Protein AF-A0AAV0ND43-F1 (afdb_monomer_lite)

Sequence (700 aa):
MVKKEAMEADDVEAFLASLDPKCKRCPPQVVAKLLESRAIGCVTALLERKIAHNQLLDLRRHRAKNCLQPLHYAAKFGFHEAIELFIRHGVSPSLSCLSFRPHKLETGAIDYALEASWDEWNKKAEESRSGLLLSDLILWLPEWISDAGNWWHTVKLLGRANDTGLEMKTYEYARNGQAAKLLWLLLAVPDRVLSPTFLHFLTLRSEIGTSLLKYHSLRDFLTAQLAFVVADIWCCSDCNDPQLSKSLEEKRSILTSSLLLLQVFQRAGTQLSNLIPMLLEKEKQHLSNSPIAQQVQTILEGAGIPLSSLNCPIISTQDSKINYPYPSGPLNHSRKPSHGPRGPLAFLIQPAGVNRSEILDSEFSRAIEKLCNYHPCLKELSSQVSSFKLIFIFCLPDLVEKMHCMLQLELGYGKPTKVIHPIYLAKLCFIYITERRIAEFTAALMAVRVLLQFDHPLSPQMSYRIMDMDHKDYTPTFYDFLLHALRRVLDEEISLTGKSKDNATVQILKEKKSILASAFLLTRIFENSSQRIHRYLHSPRYKVIQEHMDLKMIVDDVASLLKDSGFKLTPEDVCVDHLECFSSKAGVSRTGFEEGNLLSFVSHLQTTSCVKEKQATRASMAIMSIKNVESSLLVGSSINKFPSRSYHSFLPRYAGSKVAWLPTQNGAKLITKRVEAAKLSDSMLRKSWKFLTMTKMLRL

Radius of gyration: 35.37 Å; chains: 1; bounding box: 101×91×101 Å

pLDDT: mean 72.47, std 22.99, range [25.97, 96.81]

Structure (mmCIF, N/CA/C/O backbone):
data_AF-A0AAV0ND43-F1
#
_entry.id   AF-A0AAV0ND43-F1
#
loop_
_atom_site.group_PDB
_atom_site.id
_atom_site.type_symbol
_atom_site.label_atom_id
_atom_site.label_alt_id
_atom_site.label_comp_id
_atom_site.label_asym_id
_atom_site.label_entity_id
_atom_site.label_seq_id
_atom_site.pdbx_PDB_ins_code
_atom_site.Cartn_x
_atom_site.Cartn_y
_atom_site.Cartn_z
_atom_site.occupancy
_atom_site.B_iso_or_equiv
_atom_site.auth_seq_id
_atom_site.auth_comp_id
_atom_site.auth_asym_id
_atom_site.auth_atom_id
_atom_site.pdbx_PDB_model_num
ATOM 1 N N . MET A 1 1 ? 35.865 -14.108 -35.650 1.00 63.22 1 MET A N 1
ATOM 2 C CA . MET A 1 1 ? 35.398 -13.275 -34.517 1.00 63.22 1 MET A CA 1
ATOM 3 C C . MET A 1 1 ? 34.676 -12.085 -35.114 1.00 63.22 1 MET A C 1
ATOM 5 O O . MET A 1 1 ? 35.160 -11.588 -36.123 1.00 63.22 1 MET A O 1
ATOM 9 N N . VAL A 1 2 ? 33.555 -11.650 -34.534 1.00 77.50 2 VAL A N 1
ATOM 10 C CA . VAL A 1 2 ? 32.904 -10.390 -34.938 1.00 77.50 2 VAL A CA 1
ATOM 11 C C . VAL A 1 2 ? 33.886 -9.246 -34.683 1.00 77.50 2 VAL A C 1
ATOM 13 O O . VAL A 1 2 ? 34.525 -9.232 -33.626 1.00 77.50 2 VAL A O 1
ATOM 16 N N . LYS A 1 3 ? 34.043 -8.317 -35.632 1.00 88.62 3 LYS A N 1
ATOM 17 C CA . LYS A 1 3 ? 34.934 -7.164 -35.436 1.00 88.62 3 LYS A CA 1
ATOM 18 C C . LYS A 1 3 ? 34.367 -6.268 -34.334 1.00 88.62 3 LYS A C 1
ATOM 20 O O . LYS A 1 3 ? 33.247 -5.781 -34.454 1.00 88.62 3 LYS A O 1
ATOM 25 N N . LYS A 1 4 ? 35.146 -6.047 -33.269 1.00 91.88 4 LYS A N 1
ATOM 26 C CA . LYS A 1 4 ? 34.763 -5.169 -32.149 1.00 91.88 4 LYS A CA 1
ATOM 27 C C . LYS A 1 4 ? 34.474 -3.747 -32.641 1.00 91.88 4 LYS A C 1
ATOM 29 O O . LYS A 1 4 ? 33.438 -3.196 -32.304 1.00 91.88 4 LYS A O 1
ATOM 34 N N . GLU A 1 5 ? 35.344 -3.239 -33.511 1.00 93.69 5 GLU A N 1
ATOM 35 C CA . GLU A 1 5 ? 35.254 -1.925 -34.161 1.00 93.69 5 GLU A CA 1
ATOM 36 C C . GLU A 1 5 ? 33.906 -1.705 -34.862 1.00 93.69 5 GLU A C 1
ATOM 38 O O . GLU A 1 5 ? 33.274 -0.680 -34.651 1.00 93.69 5 GLU A O 1
ATOM 43 N N . ALA A 1 6 ? 33.422 -2.691 -35.629 1.00 93.81 6 ALA A N 1
ATOM 44 C CA . ALA A 1 6 ? 32.145 -2.584 -36.337 1.00 93.81 6 ALA A CA 1
ATOM 45 C C . ALA A 1 6 ? 30.948 -2.489 -35.375 1.00 93.81 6 ALA A C 1
ATOM 47 O O . ALA A 1 6 ? 30.004 -1.754 -35.637 1.00 93.81 6 ALA A O 1
ATOM 48 N N . MET A 1 7 ? 31.006 -3.186 -34.233 1.00 94.06 7 MET A N 1
ATOM 49 C CA . MET A 1 7 ? 29.984 -3.064 -33.188 1.00 94.06 7 MET A CA 1
ATOM 50 C C . MET A 1 7 ? 30.077 -1.723 -32.448 1.00 94.06 7 MET A C 1
ATOM 52 O O . MET A 1 7 ? 29.055 -1.173 -32.071 1.00 94.06 7 MET A O 1
ATOM 56 N N . GLU A 1 8 ? 31.277 -1.190 -32.219 1.00 93.56 8 GLU A N 1
ATOM 57 C CA . GLU A 1 8 ? 31.469 0.097 -31.529 1.00 93.56 8 GLU A CA 1
ATOM 58 C C . GLU A 1 8 ? 31.139 1.311 -32.413 1.00 93.56 8 GLU A C 1
ATOM 60 O O . GLU A 1 8 ? 30.783 2.359 -31.883 1.00 93.56 8 GLU A O 1
ATOM 65 N N . ALA A 1 9 ? 31.202 1.161 -33.739 1.00 95.56 9 ALA A N 1
ATOM 66 C CA . ALA A 1 9 ? 30.795 2.172 -34.717 1.00 95.56 9 ALA A CA 1
ATOM 67 C C . ALA A 1 9 ? 29.318 2.068 -35.161 1.00 95.56 9 ALA A C 1
ATOM 69 O O . ALA A 1 9 ? 28.872 2.899 -35.947 1.00 95.56 9 ALA A O 1
ATOM 70 N N . ASP A 1 10 ? 28.588 1.038 -34.712 1.00 95.69 10 ASP A N 1
ATOM 71 C CA . ASP A 1 10 ? 27.283 0.616 -35.257 1.00 95.69 10 ASP A CA 1
ATOM 72 C C . ASP A 1 10 ? 27.280 0.452 -36.798 1.00 95.69 10 ASP A C 1
ATOM 74 O O . ASP A 1 10 ? 26.277 0.680 -37.475 1.00 95.69 10 ASP A O 1
ATOM 78 N N . ASP A 1 11 ? 28.423 0.047 -37.368 1.00 96.44 11 ASP A N 1
ATOM 79 C CA . ASP A 1 11 ? 28.585 -0.182 -38.806 1.00 96.44 11 ASP A CA 1
ATOM 80 C C . ASP A 1 11 ? 27.897 -1.494 -39.190 1.00 96.44 11 ASP A C 1
ATOM 82 O O . ASP A 1 11 ? 28.468 -2.588 -39.115 1.00 96.44 11 ASP A O 1
ATOM 86 N N . VAL A 1 12 ? 26.639 -1.353 -39.601 1.00 94.50 12 VAL A N 1
ATOM 87 C CA . VAL A 1 12 ? 25.738 -2.442 -39.972 1.00 94.50 12 VAL A CA 1
ATOM 88 C C . VAL A 1 12 ? 26.343 -3.355 -41.039 1.00 94.50 12 VAL A C 1
ATOM 90 O O . VAL A 1 12 ? 26.290 -4.577 -40.890 1.00 94.50 12 VAL A O 1
ATOM 93 N N . GLU A 1 13 ? 26.950 -2.815 -42.097 1.00 93.44 13 GLU A N 1
ATOM 94 C CA . GLU A 1 13 ? 27.472 -3.652 -43.183 1.00 93.44 13 GLU A CA 1
ATOM 95 C C . GLU A 1 13 ? 28.801 -4.317 -42.802 1.00 93.44 13 GLU A C 1
ATOM 97 O O . GLU A 1 13 ? 28.969 -5.511 -43.061 1.00 93.44 13 GLU A O 1
ATOM 102 N N . ALA A 1 14 ? 29.713 -3.631 -42.100 1.00 94.06 14 ALA A N 1
ATOM 103 C CA . ALA A 1 14 ? 30.934 -4.268 -41.596 1.00 94.06 14 ALA A CA 1
ATOM 104 C C . ALA A 1 14 ? 30.641 -5.321 -40.513 1.00 94.06 14 ALA A C 1
ATOM 106 O O . ALA A 1 14 ? 31.300 -6.367 -40.470 1.00 94.06 14 ALA A O 1
ATOM 107 N N . PHE A 1 15 ? 29.638 -5.088 -39.659 1.00 93.31 15 PHE A N 1
ATOM 108 C CA . PHE A 1 15 ? 29.165 -6.061 -38.678 1.00 93.31 15 PHE A CA 1
ATOM 109 C C . PHE A 1 15 ? 28.649 -7.316 -39.385 1.00 93.31 15 PHE A C 1
ATOM 111 O O . PHE A 1 15 ? 29.135 -8.414 -39.101 1.00 93.31 15 PHE A O 1
ATOM 118 N N . LEU A 1 16 ? 27.737 -7.159 -40.350 1.00 89.44 16 LEU A N 1
ATOM 119 C CA . LEU A 1 16 ? 27.116 -8.270 -41.073 1.00 89.44 16 LEU A CA 1
ATOM 120 C C . LEU A 1 16 ? 28.115 -9.018 -41.966 1.00 89.44 16 LEU A C 1
ATOM 122 O O . LEU A 1 16 ? 28.062 -10.244 -42.018 1.00 89.44 16 LEU A O 1
ATOM 126 N N . ALA A 1 17 ? 29.074 -8.323 -42.585 1.00 91.12 17 ALA A N 1
ATOM 127 C CA . ALA A 1 17 ? 30.187 -8.944 -43.306 1.00 91.12 17 ALA A CA 1
ATOM 128 C C . ALA A 1 17 ? 31.142 -9.730 -42.383 1.00 91.12 17 ALA A C 1
ATOM 130 O O . ALA A 1 17 ? 31.836 -10.638 -42.841 1.00 91.12 17 ALA A O 1
ATOM 131 N N . SER A 1 18 ? 31.182 -9.412 -41.081 1.00 91.12 18 SER A N 1
ATOM 132 C CA . SER A 1 18 ? 31.978 -10.142 -40.082 1.00 91.12 18 SER A CA 1
ATOM 133 C C . SER A 1 18 ? 31.256 -11.339 -39.442 1.00 91.12 18 SER A C 1
ATOM 135 O O . SER A 1 18 ? 31.884 -12.111 -38.706 1.00 91.12 18 SER A O 1
ATOM 137 N N . LEU A 1 19 ? 29.956 -11.522 -39.710 1.00 88.31 19 LEU A N 1
ATOM 138 C CA . LEU A 1 19 ? 29.209 -12.706 -39.288 1.00 88.31 19 LEU A CA 1
ATOM 139 C C . LEU A 1 19 ? 29.542 -13.891 -40.203 1.00 88.31 19 LEU A C 1
ATOM 141 O O . LEU A 1 19 ? 29.393 -13.816 -41.419 1.00 88.31 19 LEU A O 1
ATOM 145 N N . ASP A 1 20 ? 29.944 -15.019 -39.614 1.00 84.81 20 ASP A N 1
ATOM 146 C CA . ASP A 1 20 ? 30.121 -16.267 -40.362 1.00 84.81 20 ASP A CA 1
ATOM 147 C C . ASP A 1 20 ? 28.752 -16.749 -40.888 1.00 84.81 20 ASP A C 1
ATOM 149 O O . ASP A 1 20 ? 27.883 -17.082 -40.072 1.00 84.81 20 ASP A O 1
ATOM 153 N N . PRO A 1 21 ? 28.538 -16.848 -42.218 1.00 80.06 21 PRO A N 1
ATOM 154 C CA . PRO A 1 21 ? 27.262 -17.282 -42.788 1.00 80.06 21 PRO A CA 1
ATOM 155 C C . PRO A 1 21 ? 26.893 -18.729 -42.418 1.00 80.06 21 PRO A C 1
ATOM 157 O O . PRO A 1 21 ? 25.735 -19.121 -42.545 1.00 80.06 21 PRO A O 1
ATOM 160 N N . LYS A 1 22 ? 27.844 -19.538 -41.925 1.00 80.94 22 LYS A N 1
ATOM 161 C CA . LYS A 1 22 ? 27.590 -20.897 -41.419 1.00 80.94 22 LYS A CA 1
ATOM 162 C C . LYS A 1 22 ? 27.083 -20.911 -39.970 1.00 80.94 22 LYS A C 1
ATOM 164 O O . LYS A 1 22 ? 26.688 -21.970 -39.469 1.00 80.94 22 LYS A O 1
ATOM 169 N N . CYS A 1 23 ? 27.074 -19.770 -39.276 1.00 73.50 23 CYS A N 1
ATOM 170 C CA . CYS A 1 23 ? 26.694 -19.675 -37.871 1.00 73.50 23 CYS A CA 1
ATOM 171 C C . CYS A 1 23 ? 25.168 -19.773 -37.680 1.00 73.50 23 CYS A C 1
ATOM 173 O O . CYS A 1 23 ? 24.447 -18.780 -37.669 1.00 73.50 23 CYS A O 1
ATOM 175 N N . LYS A 1 24 ? 24.659 -20.996 -37.474 1.00 68.81 24 LYS A N 1
ATOM 176 C CA . LYS A 1 24 ? 23.214 -21.291 -37.325 1.00 68.81 24 LYS A CA 1
ATOM 177 C C . LYS A 1 24 ? 22.524 -20.656 -36.103 1.00 68.81 24 LYS A C 1
ATOM 179 O O . LYS A 1 24 ? 21.317 -20.816 -35.943 1.00 68.81 24 LYS A O 1
ATOM 184 N N . ARG A 1 25 ? 23.263 -20.025 -35.184 1.00 68.94 25 ARG A N 1
ATOM 185 C CA . ARG A 1 25 ? 22.727 -19.351 -33.987 1.00 68.94 25 ARG A CA 1
ATOM 186 C C . ARG A 1 25 ? 23.632 -18.187 -33.617 1.00 68.94 25 ARG A C 1
ATOM 188 O O . ARG A 1 25 ? 24.801 -18.419 -33.323 1.00 68.94 25 ARG A O 1
ATOM 195 N N . CYS A 1 26 ? 23.090 -16.973 -33.554 1.00 73.38 26 CYS A N 1
ATOM 196 C CA . CYS A 1 26 ? 23.820 -15.848 -32.982 1.00 73.38 26 CYS A CA 1
ATOM 197 C C . CYS A 1 26 ? 24.000 -16.088 -31.467 1.00 73.38 26 CYS A C 1
ATOM 199 O O . CYS A 1 26 ? 22.997 -16.240 -30.764 1.00 73.38 26 CYS A O 1
ATOM 201 N N . PRO A 1 27 ? 25.233 -16.166 -30.930 1.00 78.44 27 PRO A N 1
ATOM 202 C CA . PRO A 1 27 ? 25.430 -16.380 -29.500 1.00 78.44 27 PRO A CA 1
ATOM 203 C C . PRO A 1 27 ? 24.793 -15.239 -28.687 1.00 78.44 27 PRO A C 1
ATOM 205 O O . PRO A 1 27 ? 24.979 -14.079 -29.057 1.00 78.44 27 PRO A O 1
ATOM 208 N N . PRO A 1 28 ? 24.114 -15.506 -27.550 1.00 80.19 28 PRO A N 1
ATOM 209 C CA . PRO A 1 28 ? 23.535 -14.454 -26.701 1.00 80.19 28 PRO A CA 1
ATOM 210 C C . PRO A 1 28 ? 24.539 -13.360 -26.300 1.00 80.19 28 PRO A C 1
ATOM 212 O O . PRO A 1 28 ? 24.163 -12.212 -26.091 1.00 80.19 28 PRO A O 1
ATOM 215 N N . GLN A 1 29 ? 25.824 -13.719 -26.230 1.00 84.50 29 GLN A N 1
ATOM 216 C CA . GLN A 1 29 ? 26.944 -12.823 -25.957 1.00 84.50 29 GLN A CA 1
ATOM 217 C C . GLN A 1 29 ? 27.143 -11.755 -27.041 1.00 84.50 29 GLN A C 1
ATOM 219 O O . GLN A 1 29 ? 27.570 -10.658 -26.711 1.00 84.50 29 GLN A O 1
ATOM 224 N N . VAL A 1 30 ? 26.833 -12.045 -28.311 1.00 89.12 30 VAL A N 1
ATOM 225 C CA . VAL A 1 30 ? 26.927 -11.056 -29.398 1.00 89.12 30 VAL A CA 1
ATOM 226 C C . VAL A 1 30 ? 25.832 -10.010 -29.230 1.00 89.12 30 VAL A C 1
ATOM 228 O O . VAL A 1 30 ? 26.141 -8.827 -29.202 1.00 89.12 30 VAL A O 1
ATOM 231 N N . VAL A 1 31 ? 24.580 -10.425 -29.005 1.00 90.00 31 VAL A N 1
ATOM 232 C CA . VAL A 1 31 ? 23.474 -9.481 -28.757 1.00 90.00 31 VAL A CA 1
ATOM 233 C C . VAL A 1 31 ? 23.732 -8.649 -27.498 1.00 90.00 31 VAL A C 1
ATOM 235 O O . VAL A 1 31 ? 23.560 -7.437 -27.523 1.00 90.00 31 VAL A O 1
ATOM 238 N N . ALA A 1 32 ? 24.219 -9.269 -26.418 1.00 90.25 32 ALA A N 1
ATOM 239 C CA . ALA A 1 32 ? 24.636 -8.540 -25.221 1.00 90.25 32 ALA A CA 1
ATOM 240 C C . ALA A 1 32 ? 25.766 -7.534 -25.511 1.00 90.25 32 ALA A C 1
ATOM 242 O O . ALA A 1 32 ? 25.718 -6.425 -24.996 1.00 90.25 32 ALA A O 1
ATOM 243 N N . LYS A 1 33 ? 26.743 -7.875 -26.367 1.00 92.31 33 LYS A N 1
ATOM 244 C CA . LYS A 1 33 ? 27.841 -6.970 -26.735 1.00 92.31 33 LYS A CA 1
ATOM 245 C C . LYS A 1 33 ? 27.378 -5.801 -27.607 1.00 92.31 33 LYS A C 1
ATOM 247 O O . LYS A 1 33 ? 27.805 -4.682 -27.358 1.00 92.31 33 LYS A O 1
ATOM 252 N N . LEU A 1 34 ? 26.465 -6.029 -28.552 1.00 94.25 34 LEU A N 1
ATOM 253 C CA . LEU A 1 34 ? 25.821 -4.956 -29.320 1.00 94.25 34 LEU A CA 1
ATOM 254 C C . LEU A 1 34 ? 25.063 -3.986 -28.394 1.00 94.25 34 LEU A C 1
ATOM 256 O O . LEU A 1 34 ? 25.185 -2.771 -28.530 1.00 94.25 34 LEU A O 1
ATOM 260 N N . LEU A 1 35 ? 24.355 -4.525 -27.394 1.00 94.38 35 LEU A N 1
ATOM 261 C CA . LEU A 1 35 ? 23.671 -3.751 -26.350 1.00 94.38 35 LEU A CA 1
ATOM 262 C C . LEU A 1 35 ? 24.619 -3.125 -25.307 1.00 94.38 35 LEU A C 1
ATOM 264 O O . LEU A 1 35 ? 24.207 -2.238 -24.576 1.00 94.38 35 LEU A O 1
ATOM 268 N N . GLU A 1 36 ? 25.883 -3.536 -25.219 1.00 92.62 36 GLU A N 1
ATOM 269 C CA . GLU A 1 36 ? 26.904 -2.794 -24.464 1.00 92.62 36 GLU A CA 1
ATOM 270 C C . GLU A 1 36 ? 27.476 -1.639 -25.301 1.00 92.62 36 GLU A C 1
ATOM 272 O O . GLU A 1 36 ? 27.767 -0.574 -24.765 1.00 92.62 36 GLU A O 1
ATOM 277 N N . SER A 1 37 ? 27.612 -1.840 -26.615 1.00 94.31 37 SER A N 1
ATOM 278 C CA . SER A 1 37 ? 28.213 -0.894 -27.564 1.00 94.31 37 SER A CA 1
ATOM 279 C C . SER A 1 37 ? 27.233 0.125 -28.171 1.00 94.31 37 SER A C 1
ATOM 281 O O . SER A 1 37 ? 27.641 0.873 -29.049 1.00 94.31 37 SER A O 1
ATOM 283 N N . ARG A 1 38 ? 25.964 0.184 -27.725 1.00 94.50 38 ARG A N 1
ATOM 284 C CA . ARG A 1 38 ? 24.902 1.054 -28.302 1.00 94.50 38 ARG A CA 1
ATOM 285 C C . ARG A 1 38 ? 24.626 0.809 -29.798 1.00 94.50 38 ARG A C 1
ATOM 287 O O . ARG A 1 38 ? 24.094 1.678 -30.477 1.00 94.50 38 ARG A O 1
ATOM 294 N N . ALA A 1 39 ? 24.918 -0.395 -30.286 1.00 95.62 39 ALA A N 1
ATOM 295 C CA . ALA A 1 39 ? 24.852 -0.760 -31.700 1.00 95.62 39 ALA A CA 1
ATOM 296 C C . ALA A 1 39 ? 23.421 -1.120 -32.155 1.00 95.62 39 ALA A C 1
ATOM 298 O O . ALA A 1 39 ? 23.122 -2.277 -32.474 1.00 95.62 39 ALA A O 1
ATOM 299 N N . ILE A 1 40 ? 22.494 -0.161 -32.075 1.00 94.94 40 ILE A N 1
ATOM 300 C CA . ILE A 1 40 ? 21.060 -0.390 -32.308 1.00 94.94 40 ILE A CA 1
ATOM 301 C C . ILE A 1 40 ? 20.782 -0.749 -33.772 1.00 94.94 40 ILE A C 1
ATOM 303 O O . ILE A 1 40 ? 19.966 -1.638 -34.025 1.00 94.94 40 ILE A O 1
ATOM 307 N N . GLY A 1 41 ? 21.480 -0.142 -34.733 1.00 95.31 41 GLY A N 1
ATOM 308 C CA . GLY A 1 41 ? 21.403 -0.499 -36.149 1.00 95.31 41 GLY A CA 1
ATOM 309 C C . GLY A 1 41 ? 21.816 -1.952 -36.388 1.00 95.31 41 GLY A C 1
ATOM 310 O O . GLY A 1 41 ? 21.100 -2.702 -37.052 1.00 95.31 41 GLY A O 1
ATOM 311 N N . CYS A 1 42 ? 22.905 -2.399 -35.764 1.00 94.31 42 CYS A N 1
ATOM 312 C CA . CYS A 1 42 ? 23.376 -3.781 -35.831 1.00 94.31 42 CYS A CA 1
ATOM 313 C C . CYS A 1 42 ? 22.417 -4.772 -35.148 1.00 94.31 42 CYS A C 1
ATOM 315 O O . CYS A 1 42 ? 22.194 -5.860 -35.681 1.00 94.31 42 CYS A O 1
ATOM 317 N N . VAL A 1 43 ? 21.811 -4.418 -34.003 1.00 93.50 43 VAL A N 1
ATOM 318 C CA . VAL A 1 43 ? 20.746 -5.232 -33.370 1.00 93.50 43 VAL A CA 1
ATOM 319 C C . VAL A 1 43 ? 19.527 -5.330 -34.288 1.00 93.50 43 VAL A C 1
ATOM 321 O O . VAL A 1 43 ? 18.974 -6.418 -34.454 1.00 93.50 43 VAL A O 1
ATOM 324 N N . THR A 1 44 ? 19.138 -4.218 -34.912 1.00 93.19 44 THR A N 1
ATOM 325 C CA . THR A 1 44 ? 17.998 -4.143 -35.833 1.00 93.19 44 THR A CA 1
ATOM 326 C C . THR A 1 44 ? 18.237 -5.018 -37.052 1.00 93.19 44 THR A C 1
ATOM 328 O O . THR A 1 44 ? 17.469 -5.942 -37.306 1.00 93.19 44 THR A O 1
ATOM 331 N N . ALA A 1 45 ? 19.371 -4.852 -37.731 1.00 91.12 45 ALA A N 1
ATOM 332 C CA . ALA A 1 45 ? 19.724 -5.672 -38.879 1.00 91.12 45 ALA A CA 1
ATOM 333 C C . ALA A 1 45 ? 19.880 -7.165 -38.535 1.00 91.12 45 ALA A C 1
ATOM 335 O O . ALA A 1 45 ? 19.555 -8.010 -39.366 1.00 91.12 45 ALA A O 1
ATOM 336 N N . LEU A 1 46 ? 20.323 -7.513 -37.320 1.00 89.31 46 LEU A N 1
ATOM 337 C CA . LEU A 1 46 ? 20.408 -8.902 -36.851 1.00 89.31 46 LEU A CA 1
ATOM 338 C C . LEU A 1 46 ? 19.030 -9.566 -36.656 1.00 89.31 46 LEU A C 1
ATOM 340 O O . LEU A 1 46 ? 18.930 -10.788 -36.786 1.00 89.31 46 LEU A O 1
ATOM 344 N N . LEU A 1 47 ? 17.987 -8.795 -36.331 1.00 86.81 47 LEU A N 1
ATOM 345 C CA . LEU A 1 47 ? 16.621 -9.299 -36.139 1.00 86.81 47 LEU A CA 1
ATOM 346 C C . LEU A 1 47 ? 15.746 -9.199 -37.390 1.00 86.81 47 LEU A C 1
ATOM 348 O O . LEU A 1 47 ? 14.951 -10.102 -37.655 1.00 86.81 47 LEU A O 1
ATOM 352 N N . GLU A 1 48 ? 15.892 -8.116 -38.150 1.00 85.88 48 GLU A N 1
ATOM 353 C CA . GLU A 1 48 ? 15.072 -7.817 -39.322 1.00 85.88 48 GLU A CA 1
ATOM 354 C C . GLU A 1 48 ? 15.613 -8.449 -40.607 1.00 85.88 48 GLU A C 1
ATOM 356 O O . GLU A 1 48 ? 14.815 -8.821 -41.477 1.00 85.88 48 GLU A O 1
ATOM 361 N N . ARG A 1 49 ? 16.937 -8.672 -40.746 1.00 76.94 49 ARG A N 1
ATOM 362 C CA . ARG A 1 49 ? 17.413 -9.520 -41.848 1.00 76.94 49 ARG A CA 1
ATOM 363 C C . ARG A 1 49 ? 16.850 -10.921 -41.636 1.00 76.94 49 ARG A C 1
ATOM 365 O O . ARG A 1 49 ? 17.277 -11.672 -40.759 1.00 76.94 49 ARG A O 1
ATOM 372 N N . LYS A 1 50 ? 16.002 -11.338 -42.579 1.00 56.28 50 LYS A N 1
ATOM 373 C CA . LYS A 1 50 ? 15.920 -12.740 -42.993 1.00 56.28 50 LYS A CA 1
ATOM 374 C C . LYS A 1 50 ? 17.304 -13.166 -43.489 1.00 56.28 50 LYS A C 1
ATOM 376 O O . LYS A 1 50 ? 17.561 -13.184 -44.690 1.00 56.28 50 LYS A O 1
ATOM 381 N N . ILE A 1 51 ? 18.189 -13.542 -42.561 1.00 56.50 51 ILE A N 1
ATOM 382 C CA . ILE A 1 51 ? 19.322 -14.423 -42.856 1.00 56.50 51 ILE A CA 1
ATOM 383 C C . ILE A 1 51 ? 18.723 -15.564 -43.684 1.00 56.50 51 ILE A C 1
ATOM 385 O O . ILE A 1 51 ? 17.705 -16.128 -43.272 1.00 56.50 51 ILE A O 1
ATOM 389 N N . ALA A 1 52 ? 19.290 -15.840 -44.865 1.00 50.50 52 ALA A N 1
ATOM 390 C CA . ALA A 1 52 ? 18.614 -16.447 -46.028 1.00 50.50 52 ALA A CA 1
ATOM 391 C C . ALA A 1 52 ? 18.054 -17.884 -45.850 1.00 50.50 52 ALA A C 1
ATOM 393 O O . ALA A 1 52 ? 17.671 -18.549 -46.810 1.00 50.50 52 ALA A O 1
ATOM 394 N N . HIS A 1 53 ? 17.992 -18.374 -44.616 1.00 52.53 53 HIS A N 1
ATOM 395 C CA . HIS A 1 53 ? 17.523 -19.686 -44.196 1.00 52.53 53 HIS A CA 1
ATOM 396 C C . HIS A 1 53 ? 16.256 -19.640 -43.316 1.00 52.53 53 HIS A C 1
ATOM 398 O O . HIS A 1 53 ? 15.927 -20.647 -42.693 1.00 52.53 53 HIS A O 1
ATOM 404 N N . ASN A 1 54 ? 15.543 -18.503 -43.241 1.00 53.44 54 ASN A N 1
ATOM 405 C CA . ASN A 1 54 ? 14.290 -18.317 -42.473 1.00 53.44 54 ASN A CA 1
ATOM 406 C C . ASN A 1 54 ? 14.377 -18.651 -40.964 1.00 53.44 54 ASN A C 1
ATOM 408 O O . ASN A 1 54 ? 13.356 -18.718 -40.278 1.00 53.44 54 ASN A O 1
ATOM 412 N N . GLN A 1 55 ? 15.581 -18.827 -40.414 1.00 58.22 55 GLN A N 1
ATOM 413 C CA . GLN A 1 55 ? 15.792 -19.048 -38.986 1.00 58.22 55 GLN A CA 1
ATOM 414 C C . GLN A 1 55 ? 15.797 -17.702 -38.261 1.00 58.22 55 GLN A C 1
ATOM 416 O O . GLN A 1 55 ? 16.853 -17.138 -37.987 1.00 58.22 55 GLN A O 1
ATOM 421 N N . LEU A 1 56 ? 14.593 -17.204 -37.959 1.00 58.75 56 LEU A N 1
ATOM 422 C CA . LEU A 1 56 ? 14.384 -16.146 -36.968 1.00 58.75 56 LEU A CA 1
ATOM 423 C C . LEU A 1 56 ? 15.193 -16.469 -35.707 1.00 58.75 56 LEU A C 1
ATOM 425 O O . LEU A 1 56 ? 15.137 -17.594 -35.198 1.00 58.75 56 LEU A O 1
ATOM 429 N N . LEU A 1 57 ? 15.935 -15.481 -35.200 1.00 70.62 57 LEU A N 1
ATOM 430 C CA . LEU A 1 57 ? 16.665 -15.620 -33.948 1.00 70.62 57 LEU A CA 1
ATOM 431 C C . LEU A 1 57 ? 15.654 -15.904 -32.830 1.00 70.62 57 LEU A C 1
ATOM 433 O O . LEU A 1 57 ? 14.883 -15.029 -32.446 1.00 70.62 57 LEU A O 1
ATOM 437 N N . ASP A 1 58 ? 15.633 -17.137 -32.317 1.00 74.06 58 ASP A N 1
ATOM 438 C CA . ASP A 1 58 ? 14.699 -17.541 -31.261 1.00 74.06 58 ASP A CA 1
ATOM 439 C C . ASP A 1 58 ? 15.128 -16.940 -29.913 1.00 74.06 58 ASP A C 1
ATOM 441 O O . ASP A 1 58 ? 15.724 -17.600 -29.054 1.00 74.06 58 ASP A O 1
ATOM 445 N N . LEU A 1 59 ? 14.808 -15.657 -29.739 1.00 75.00 59 LEU A N 1
ATOM 446 C CA . LEU A 1 59 ? 15.049 -14.860 -28.539 1.00 75.00 59 LEU A CA 1
ATOM 447 C C . LEU A 1 59 ? 14.433 -15.492 -27.275 1.00 75.00 59 LEU A C 1
ATOM 449 O O . LEU A 1 59 ? 14.898 -15.220 -26.168 1.00 75.00 59 LEU A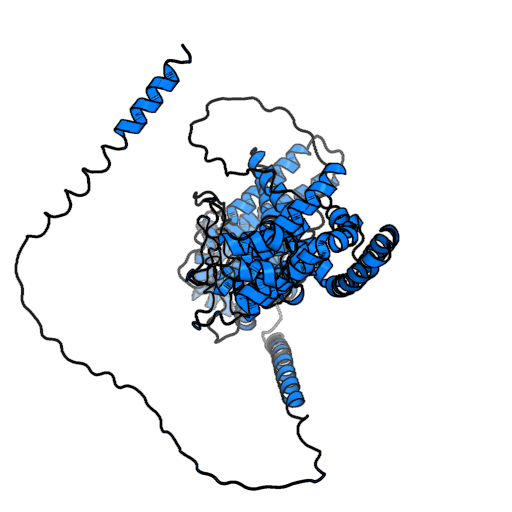 O 1
ATOM 453 N N . ARG A 1 60 ? 13.435 -16.380 -27.414 1.00 71.62 60 ARG A N 1
ATOM 454 C CA . ARG A 1 60 ? 12.805 -17.090 -26.288 1.00 71.62 60 ARG A CA 1
ATOM 455 C C . ARG A 1 60 ? 13.692 -18.230 -25.776 1.00 71.62 60 ARG A C 1
ATOM 457 O O . ARG A 1 60 ? 13.794 -18.418 -24.564 1.00 71.62 60 ARG A O 1
ATOM 464 N N . ARG A 1 61 ? 14.378 -18.958 -26.668 1.00 69.00 61 ARG A N 1
ATOM 465 C CA . ARG A 1 61 ? 15.308 -20.055 -26.309 1.00 69.00 61 ARG A CA 1
ATOM 466 C C . ARG A 1 61 ? 16.726 -19.599 -25.942 1.00 69.00 61 ARG A C 1
ATOM 468 O O . ARG A 1 61 ? 17.491 -20.393 -25.394 1.00 69.00 61 ARG A O 1
ATOM 475 N N . HIS A 1 62 ? 17.094 -18.348 -26.211 1.00 63.53 62 HIS A N 1
ATOM 476 C CA . HIS A 1 62 ? 18.445 -17.826 -25.973 1.00 63.53 62 HIS A CA 1
ATOM 477 C C . HIS A 1 62 ? 18.652 -17.367 -24.518 1.00 63.53 62 HIS A C 1
ATOM 479 O O . HIS A 1 62 ? 18.661 -16.176 -24.214 1.00 63.53 62 HIS A O 1
ATOM 485 N N . ARG A 1 63 ? 18.865 -18.329 -23.609 1.00 63.66 63 ARG A N 1
ATOM 486 C CA . ARG A 1 63 ? 19.396 -18.068 -22.258 1.00 63.66 63 ARG A CA 1
ATOM 487 C C . ARG A 1 63 ? 20.927 -18.057 -22.291 1.00 63.66 63 ARG A C 1
ATOM 489 O O . ARG A 1 63 ? 21.546 -19.040 -22.699 1.00 63.66 63 ARG A O 1
ATOM 496 N N . ALA A 1 64 ? 21.548 -16.966 -21.842 1.00 64.25 64 ALA A N 1
ATOM 497 C CA . ALA A 1 64 ? 22.985 -16.947 -21.559 1.00 64.25 64 ALA A CA 1
ATOM 498 C C . ALA A 1 64 ? 23.332 -17.888 -20.381 1.00 64.25 64 ALA A C 1
ATOM 500 O O . ALA A 1 64 ? 22.442 -18.349 -19.666 1.00 64.25 64 ALA A O 1
ATOM 501 N N . LYS A 1 65 ? 24.630 -18.110 -20.099 1.00 66.50 65 LYS A N 1
ATOM 502 C CA . LYS A 1 65 ? 25.080 -18.861 -18.899 1.00 66.50 65 LYS A CA 1
ATOM 503 C C . LYS A 1 65 ? 24.514 -18.303 -17.579 1.00 66.50 65 LYS A C 1
ATOM 505 O O . LYS A 1 65 ? 24.411 -19.040 -16.607 1.00 66.50 65 LYS A O 1
ATOM 510 N N . ASN A 1 66 ? 24.111 -17.032 -17.576 1.00 69.81 66 ASN A N 1
ATOM 511 C CA . ASN A 1 66 ? 23.552 -16.315 -16.429 1.00 69.81 66 ASN A CA 1
ATOM 512 C C . ASN A 1 66 ? 22.012 -16.204 -16.496 1.00 69.81 66 ASN A C 1
ATOM 514 O O . ASN A 1 66 ? 21.447 -15.323 -15.860 1.00 69.81 66 ASN A O 1
ATOM 518 N N . CYS A 1 67 ? 21.346 -17.009 -17.335 1.00 79.19 67 CYS A N 1
ATOM 519 C CA . CYS A 1 67 ? 19.912 -16.969 -17.672 1.00 79.19 67 CYS A CA 1
ATOM 520 C C . CYS A 1 67 ? 19.363 -15.663 -18.286 1.00 79.19 67 CYS A C 1
ATOM 522 O O . CYS A 1 67 ? 18.260 -15.687 -18.831 1.00 79.19 67 CYS A O 1
ATOM 524 N N . LEU A 1 68 ? 20.135 -14.572 -18.294 1.00 84.75 68 LEU A N 1
ATOM 525 C CA . LEU A 1 68 ? 19.774 -13.307 -18.935 1.00 84.75 68 LEU A CA 1
ATOM 526 C C . LEU A 1 68 ? 19.457 -13.493 -20.426 1.00 84.75 68 LEU A C 1
ATOM 528 O O . LEU A 1 68 ? 20.218 -14.119 -21.171 1.00 84.75 68 LEU A O 1
ATOM 532 N N . GLN A 1 69 ? 18.338 -12.903 -20.840 1.00 88.62 69 GLN A N 1
ATOM 533 C CA . GLN A 1 69 ? 17.914 -12.762 -22.235 1.00 88.62 69 GLN A CA 1
ATOM 534 C C . GLN A 1 69 ? 18.229 -11.343 -22.739 1.00 88.62 69 GLN A C 1
ATOM 536 O O . GLN A 1 69 ? 18.333 -10.434 -21.912 1.00 88.62 69 GLN A O 1
ATOM 541 N N . PRO A 1 70 ? 18.304 -11.104 -24.064 1.00 91.50 70 PRO A N 1
ATOM 542 C CA . PRO A 1 70 ? 18.584 -9.782 -24.639 1.00 91.50 70 PRO A CA 1
ATOM 543 C C . PRO A 1 70 ? 17.748 -8.627 -24.071 1.00 91.50 70 PRO A C 1
ATOM 545 O O . PRO A 1 70 ? 18.289 -7.559 -23.801 1.00 91.50 70 PRO A O 1
ATOM 548 N N . LEU A 1 71 ? 16.466 -8.866 -23.774 1.00 93.50 71 LEU A N 1
ATOM 549 C CA . LEU A 1 71 ? 15.583 -7.865 -23.169 1.00 93.50 71 LEU A CA 1
ATOM 550 C C . LEU A 1 71 ? 16.070 -7.362 -21.797 1.00 93.50 71 LEU A C 1
ATOM 552 O O . LEU A 1 71 ? 15.930 -6.183 -21.498 1.00 93.50 71 LEU A O 1
ATOM 556 N N . HIS A 1 72 ? 16.691 -8.224 -20.984 1.00 93.19 72 HIS A N 1
ATOM 557 C CA . HIS A 1 72 ? 17.247 -7.835 -19.683 1.00 93.19 72 HIS A CA 1
ATOM 558 C C . HIS A 1 72 ? 18.482 -6.936 -19.843 1.00 93.19 72 HIS A C 1
ATOM 560 O O . HIS A 1 72 ? 18.687 -6.026 -19.045 1.00 93.19 72 HIS A O 1
ATOM 566 N N . TYR A 1 73 ? 19.295 -7.176 -20.879 1.00 92.88 73 TYR A N 1
ATOM 567 C CA . TYR A 1 73 ? 20.441 -6.324 -21.202 1.00 92.88 73 TYR A CA 1
ATOM 568 C C . TYR A 1 73 ? 19.980 -4.954 -21.704 1.00 92.88 73 TYR A C 1
ATOM 570 O O . TYR A 1 73 ? 20.423 -3.944 -21.167 1.00 92.88 73 TYR A O 1
ATOM 578 N N . ALA A 1 74 ? 19.043 -4.905 -22.656 1.00 95.38 74 ALA A N 1
ATOM 579 C CA . ALA A 1 74 ? 18.514 -3.635 -23.156 1.00 95.38 74 ALA A CA 1
ATOM 580 C C . ALA A 1 74 ? 17.822 -2.828 -22.044 1.00 95.38 74 ALA A C 1
ATOM 582 O O . ALA A 1 74 ? 18.053 -1.628 -21.935 1.00 95.38 74 ALA A O 1
ATOM 583 N N . ALA A 1 75 ? 17.073 -3.493 -21.156 1.00 95.56 75 ALA A N 1
ATOM 584 C CA . ALA A 1 75 ? 16.484 -2.867 -19.975 1.00 95.56 75 ALA A CA 1
ATOM 585 C C . ALA A 1 75 ? 17.535 -2.289 -19.017 1.00 95.56 75 ALA A C 1
ATOM 587 O O . ALA A 1 75 ? 17.413 -1.140 -18.603 1.00 95.56 75 ALA A O 1
ATOM 588 N N . LYS A 1 76 ? 18.598 -3.047 -18.711 1.00 94.00 76 LYS A N 1
ATOM 589 C CA . LYS A 1 76 ? 19.709 -2.575 -17.870 1.00 94.00 76 LYS A CA 1
ATOM 590 C C . LYS A 1 76 ? 20.379 -1.323 -18.453 1.00 94.00 76 LYS A C 1
ATOM 592 O O . LYS A 1 76 ? 20.701 -0.407 -17.704 1.00 94.00 76 LYS A O 1
ATOM 597 N N . PHE A 1 77 ? 20.596 -1.278 -19.766 1.00 93.50 77 PHE A N 1
ATOM 598 C CA . PHE A 1 77 ? 21.264 -0.151 -20.427 1.00 93.50 77 PHE A CA 1
ATOM 599 C C . PHE A 1 77 ? 20.318 0.994 -20.841 1.00 93.50 77 PHE A C 1
ATOM 601 O O . PHE A 1 77 ? 20.790 2.008 -21.347 1.00 93.50 77 PHE A O 1
ATOM 608 N N . GLY A 1 78 ? 19.005 0.861 -20.611 1.00 94.50 78 GLY A N 1
ATOM 609 C CA . GLY A 1 78 ? 18.003 1.884 -20.936 1.00 94.50 78 GLY A CA 1
ATOM 610 C C . GLY A 1 78 ? 17.650 1.995 -22.427 1.00 94.50 78 GLY A C 1
ATOM 611 O O . GLY A 1 78 ? 17.114 3.015 -22.848 1.00 94.50 78 GLY A O 1
ATOM 612 N N . PHE A 1 79 ? 17.953 0.987 -23.252 1.00 95.44 79 PHE A N 1
ATOM 613 C CA . PHE A 1 79 ? 17.791 1.067 -24.714 1.00 95.44 79 PHE A CA 1
ATOM 614 C C . PHE A 1 79 ? 16.353 0.749 -25.126 1.00 95.44 79 PHE A C 1
ATOM 616 O O . PHE A 1 79 ? 16.036 -0.362 -25.566 1.00 95.44 79 PHE A O 1
ATOM 623 N N . HIS A 1 80 ? 15.474 1.728 -24.940 1.00 95.31 80 HIS A N 1
ATOM 624 C CA . HIS A 1 80 ? 14.044 1.606 -25.188 1.00 95.31 80 HIS A CA 1
ATOM 625 C C . HIS A 1 80 ? 13.704 1.200 -26.635 1.00 95.31 80 HIS A C 1
ATOM 627 O O . HIS A 1 80 ? 12.766 0.435 -26.836 1.00 95.31 80 HIS A O 1
ATOM 633 N N . GLU A 1 81 ? 14.507 1.598 -27.621 1.00 95.44 81 GLU A N 1
ATOM 634 C CA . GLU A 1 81 ? 14.371 1.230 -29.034 1.00 95.44 81 GLU A CA 1
ATOM 635 C C . GLU A 1 81 ? 14.598 -0.276 -29.248 1.00 95.44 81 GLU A C 1
ATOM 637 O O . GLU A 1 81 ? 13.798 -0.957 -29.893 1.00 95.44 81 GLU A O 1
ATOM 642 N N . ALA A 1 82 ? 15.652 -0.833 -28.640 1.00 95.38 82 ALA A N 1
ATOM 643 C CA . ALA A 1 82 ? 15.925 -2.270 -28.686 1.00 95.38 82 ALA A CA 1
ATOM 644 C C . ALA A 1 82 ? 14.868 -3.079 -27.917 1.00 95.38 82 ALA A C 1
ATOM 646 O O . ALA A 1 82 ? 14.507 -4.181 -28.329 1.00 95.38 82 ALA A O 1
ATOM 647 N N . ILE A 1 83 ? 14.342 -2.536 -26.815 1.00 95.88 83 ILE A N 1
ATOM 648 C CA . ILE A 1 83 ? 13.230 -3.136 -26.063 1.00 95.88 83 ILE A CA 1
ATOM 649 C C . ILE A 1 83 ? 11.966 -3.173 -26.918 1.00 95.88 83 ILE A C 1
ATOM 651 O O . ILE A 1 83 ? 11.306 -4.210 -26.971 1.00 95.88 83 ILE A O 1
ATOM 655 N N . GLU A 1 84 ? 11.645 -2.082 -27.615 1.00 95.81 84 GLU A N 1
ATOM 656 C CA . GLU A 1 84 ? 10.484 -2.020 -28.500 1.00 95.81 84 GLU A CA 1
ATOM 657 C C . GLU A 1 84 ? 10.615 -3.032 -29.636 1.00 95.81 84 GLU A C 1
ATOM 659 O O . GLU A 1 84 ? 9.696 -3.816 -29.875 1.00 95.81 84 GLU A O 1
ATOM 664 N N . LEU A 1 85 ? 11.787 -3.093 -30.267 1.00 94.56 85 LEU A N 1
ATOM 665 C CA . LEU A 1 85 ? 12.108 -4.082 -31.286 1.00 94.56 85 LEU A CA 1
ATOM 666 C C . LEU A 1 85 ? 11.949 -5.521 -30.756 1.00 94.56 85 LEU A C 1
ATOM 668 O O . LEU A 1 85 ? 11.254 -6.332 -31.369 1.00 94.56 85 LEU A O 1
ATOM 672 N N . PHE A 1 86 ? 12.507 -5.851 -29.586 1.00 94.19 86 PHE A N 1
ATOM 673 C CA . PHE A 1 86 ? 12.347 -7.181 -28.982 1.00 94.19 86 PHE A CA 1
ATOM 674 C C . PHE A 1 86 ? 10.877 -7.524 -28.677 1.00 94.19 86 PHE A C 1
ATOM 676 O O . PHE A 1 86 ? 10.460 -8.662 -28.909 1.00 94.19 86 PHE A O 1
ATOM 683 N N . ILE A 1 87 ? 10.078 -6.564 -28.199 1.00 94.31 87 ILE A N 1
ATOM 684 C CA . ILE A 1 87 ? 8.641 -6.754 -27.943 1.00 94.31 87 ILE A CA 1
ATOM 685 C C . ILE A 1 87 ? 7.878 -6.966 -29.261 1.00 94.31 87 ILE A C 1
ATOM 687 O O . ILE A 1 87 ? 7.090 -7.908 -29.353 1.00 94.31 87 ILE A O 1
ATOM 691 N N . ARG A 1 88 ? 8.164 -6.180 -30.313 1.00 93.00 88 ARG A N 1
ATOM 692 C CA . ARG A 1 88 ? 7.603 -6.363 -31.670 1.00 93.00 88 ARG A CA 1
ATOM 693 C C . ARG A 1 88 ? 7.935 -7.750 -32.245 1.00 93.00 88 ARG A C 1
ATOM 695 O O . ARG A 1 88 ? 7.079 -8.376 -32.861 1.00 93.00 88 ARG A O 1
ATOM 702 N N . HIS A 1 89 ? 9.132 -8.278 -31.972 1.00 90.25 89 HIS A N 1
ATOM 703 C CA . HIS A 1 89 ? 9.532 -9.654 -32.308 1.00 90.25 89 HIS A CA 1
ATOM 704 C C . HIS A 1 89 ? 9.007 -10.731 -31.328 1.00 90.25 89 HIS A C 1
ATOM 706 O O . HIS A 1 89 ? 9.415 -11.894 -31.389 1.00 90.25 89 HIS A O 1
ATOM 712 N N . GLY A 1 90 ? 8.072 -10.389 -30.437 1.00 90.69 90 GLY A N 1
ATOM 713 C CA . GLY A 1 90 ? 7.354 -11.345 -29.595 1.00 90.69 90 GLY A CA 1
ATOM 714 C C . GLY A 1 90 ? 8.151 -11.881 -28.402 1.00 90.69 90 GLY A C 1
ATOM 715 O O . GLY A 1 90 ? 7.856 -12.985 -27.921 1.00 90.69 90 GLY A O 1
ATOM 716 N N . VAL A 1 91 ? 9.154 -11.148 -27.912 1.00 91.19 91 VAL A N 1
ATOM 717 C CA . VAL A 1 91 ? 9.757 -11.407 -26.596 1.00 91.19 91 VAL A CA 1
ATOM 718 C C . VAL A 1 91 ? 8.817 -10.881 -25.517 1.00 91.19 91 VAL A C 1
ATOM 720 O O . VAL A 1 91 ? 8.485 -9.700 -25.508 1.00 91.19 91 VAL A O 1
ATOM 723 N N . SER A 1 92 ? 8.394 -11.747 -24.592 1.00 91.19 92 SER A N 1
ATOM 724 C CA . SER A 1 92 ? 7.554 -11.302 -23.476 1.00 91.19 92 SER A CA 1
ATOM 725 C C . SER A 1 92 ? 8.378 -10.489 -22.461 1.00 91.19 92 SER A C 1
ATOM 727 O O . SER A 1 92 ? 9.410 -10.979 -21.993 1.00 91.19 92 SER A O 1
ATOM 729 N N . PRO A 1 93 ? 7.923 -9.292 -22.054 1.00 91.69 93 PRO A N 1
ATOM 730 C CA . PRO A 1 93 ? 8.575 -8.488 -21.021 1.00 91.69 93 PRO A CA 1
ATOM 731 C C . PRO A 1 93 ? 8.345 -8.992 -19.594 1.00 91.69 93 PRO A C 1
ATOM 733 O O . PRO A 1 93 ? 9.028 -8.533 -18.679 1.00 91.69 93 PRO A O 1
ATOM 736 N N . SER A 1 94 ? 7.440 -9.956 -19.399 1.00 88.31 94 SER A N 1
ATOM 737 C CA . SER A 1 94 ? 7.275 -10.656 -18.123 1.00 88.31 94 SER A CA 1
ATOM 738 C C . SER A 1 94 ? 8.209 -11.854 -17.946 1.00 88.31 94 SER A C 1
ATOM 740 O O . SER A 1 94 ? 8.184 -12.490 -16.894 1.00 88.31 94 SER A O 1
ATOM 742 N N . LEU A 1 95 ? 9.043 -12.176 -18.945 1.00 86.94 95 LEU A N 1
ATOM 743 C CA . LEU A 1 95 ? 10.033 -13.242 -18.820 1.00 86.94 95 LEU A CA 1
ATOM 744 C C . LEU A 1 95 ? 11.018 -12.922 -17.696 1.00 86.94 95 LEU A C 1
ATOM 746 O O . LEU A 1 95 ? 11.793 -11.968 -17.770 1.00 86.94 95 LEU A O 1
ATOM 750 N N . SER A 1 96 ? 10.986 -13.760 -16.670 1.00 85.06 96 SER A N 1
ATOM 751 C CA . SER A 1 96 ? 11.866 -13.691 -15.521 1.00 85.06 96 SER A CA 1
ATOM 752 C C . SER A 1 96 ? 13.184 -14.419 -15.762 1.00 85.06 96 SER A C 1
ATOM 754 O O . SER A 1 96 ? 13.260 -15.498 -16.361 1.00 85.06 96 SER A O 1
ATOM 756 N N . CYS A 1 97 ? 14.250 -13.839 -15.224 1.00 82.75 97 CYS A N 1
ATOM 757 C CA . CYS A 1 97 ? 15.521 -14.506 -15.041 1.00 82.75 97 CYS A CA 1
ATOM 758 C C . CYS A 1 97 ? 15.618 -15.039 -13.604 1.00 82.75 97 CYS A C 1
ATOM 760 O O . CYS A 1 97 ? 15.447 -14.292 -12.635 1.00 82.75 97 CYS A O 1
ATOM 762 N N . LEU A 1 98 ? 15.970 -16.322 -13.465 1.00 72.38 98 LEU A N 1
ATOM 763 C CA . LEU A 1 98 ? 16.504 -16.871 -12.217 1.00 72.38 98 LEU A CA 1
ATOM 764 C C . LEU A 1 98 ? 17.907 -16.285 -12.011 1.00 72.38 98 LEU A C 1
ATOM 766 O O . LEU A 1 98 ? 18.910 -16.865 -12.433 1.00 72.38 98 LEU A O 1
ATOM 770 N N . SER A 1 99 ? 17.969 -15.081 -11.437 1.00 64.62 99 SER A N 1
ATOM 771 C CA . SER A 1 99 ? 19.240 -14.430 -11.130 1.00 64.62 99 SER A CA 1
ATOM 772 C C . SER A 1 99 ? 19.999 -15.228 -10.062 1.00 64.62 99 SER A C 1
ATOM 774 O O . SER A 1 99 ? 19.409 -15.879 -9.204 1.00 64.62 99 SER A O 1
ATOM 776 N N . PHE A 1 100 ? 21.333 -15.185 -10.096 1.00 51.94 100 PHE A N 1
ATOM 777 C CA . PHE A 1 100 ? 22.205 -16.026 -9.258 1.00 51.94 100 PHE A CA 1
ATOM 778 C C . PHE A 1 100 ? 22.173 -15.681 -7.747 1.00 51.94 100 PHE A C 1
ATOM 780 O O . PHE A 1 100 ? 23.018 -16.144 -6.985 1.00 51.94 100 PHE A O 1
ATOM 787 N N . ARG A 1 101 ? 21.235 -14.841 -7.285 1.00 61.22 101 ARG A N 1
ATOM 788 C CA . ARG A 1 101 ? 21.037 -14.536 -5.861 1.00 61.22 101 ARG A CA 1
ATOM 789 C C . ARG A 1 101 ? 19.942 -15.464 -5.310 1.00 61.22 101 ARG A C 1
ATOM 791 O O . ARG A 1 101 ? 18.775 -15.185 -5.568 1.00 61.22 101 ARG A O 1
ATOM 798 N N . PRO A 1 102 ? 20.268 -16.503 -4.512 1.00 50.19 102 PRO A N 1
ATOM 799 C CA . PRO A 1 102 ? 19.343 -17.590 -4.137 1.00 50.19 102 PRO A CA 1
ATOM 800 C C . PRO A 1 102 ? 18.150 -17.187 -3.245 1.00 50.19 102 PRO A C 1
ATOM 802 O O . PRO A 1 102 ? 17.393 -18.049 -2.809 1.00 50.19 102 PRO A O 1
ATOM 805 N N . HIS A 1 103 ? 17.981 -15.892 -2.966 1.00 55.19 103 HIS A N 1
ATOM 806 C CA . HIS A 1 103 ? 16.907 -15.329 -2.143 1.00 55.19 103 HIS A CA 1
ATOM 807 C C . HIS A 1 103 ? 16.173 -14.155 -2.813 1.00 55.19 103 HIS A C 1
ATOM 809 O O . HIS A 1 103 ? 15.258 -13.601 -2.211 1.00 55.19 103 HIS A O 1
ATOM 815 N N . LYS A 1 104 ? 16.554 -13.739 -4.035 1.00 59.03 104 LYS A N 1
ATOM 816 C CA . LYS A 1 104 ? 15.756 -12.764 -4.792 1.00 59.03 104 LYS A CA 1
ATOM 817 C C . LYS A 1 104 ? 14.710 -13.509 -5.618 1.00 59.03 104 LYS A C 1
ATOM 819 O O . LYS A 1 104 ? 15.033 -14.464 -6.321 1.00 59.03 104 LYS A O 1
ATOM 824 N N . LEU A 1 105 ? 13.476 -13.019 -5.539 1.00 62.16 105 LEU A N 1
ATOM 825 C CA . LEU A 1 105 ? 12.377 -13.393 -6.423 1.00 62.16 105 LEU A CA 1
ATOM 826 C C . LEU A 1 105 ? 12.777 -13.240 -7.896 1.00 62.16 105 LEU A C 1
ATOM 828 O O . LEU A 1 105 ? 13.683 -12.472 -8.246 1.00 62.16 105 LEU A O 1
ATOM 832 N N . GLU A 1 106 ? 12.048 -13.956 -8.747 1.00 77.56 106 GLU A N 1
ATOM 833 C CA . GLU A 1 106 ? 12.116 -13.859 -10.202 1.00 77.56 106 GLU A CA 1
ATOM 834 C C . GLU A 1 106 ? 12.312 -12.406 -10.663 1.00 77.56 106 GLU A C 1
ATOM 836 O O . GLU A 1 106 ? 11.518 -11.510 -10.364 1.00 77.56 106 GLU A O 1
ATOM 841 N N . THR A 1 107 ? 13.447 -12.157 -11.321 1.00 85.50 107 THR A N 1
ATOM 842 C CA . THR A 1 107 ? 13.903 -10.809 -11.676 1.00 85.50 107 THR A CA 1
ATOM 843 C C . THR A 1 107 ? 13.618 -10.596 -13.158 1.00 85.50 107 THR A C 1
ATOM 845 O O . THR A 1 107 ? 14.271 -11.214 -13.998 1.00 85.50 107 THR A O 1
ATOM 848 N N . GLY A 1 108 ? 12.607 -9.790 -13.479 1.00 91.31 108 GLY A N 1
ATOM 849 C CA . GLY A 1 108 ? 12.204 -9.500 -14.856 1.00 91.31 108 GLY A CA 1
ATOM 850 C C . GLY A 1 108 ? 12.986 -8.332 -15.451 1.00 91.31 108 GLY A C 1
ATOM 851 O O . GLY A 1 108 ? 13.720 -7.633 -14.753 1.00 91.31 108 GLY A O 1
ATOM 852 N N . ALA A 1 109 ? 12.798 -8.068 -16.746 1.00 93.88 109 ALA A N 1
ATOM 853 C CA . ALA A 1 109 ? 13.466 -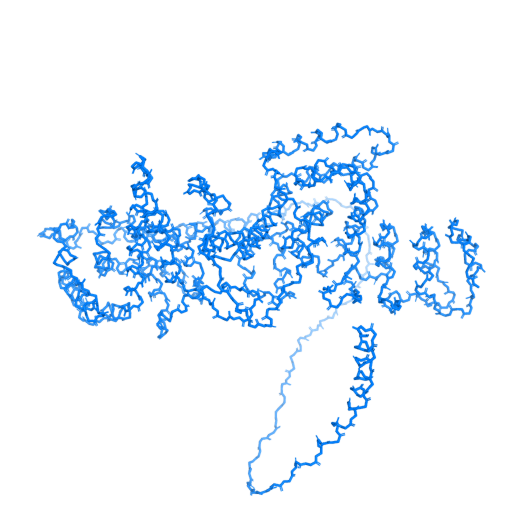6.954 -17.427 1.00 93.88 109 ALA A CA 1
ATOM 854 C C . ALA A 1 109 ? 13.222 -5.595 -16.733 1.00 93.88 109 ALA A C 1
ATOM 856 O O . ALA A 1 109 ? 14.146 -4.795 -16.610 1.00 93.88 109 ALA A O 1
ATOM 857 N N . ILE A 1 110 ? 12.014 -5.356 -16.206 1.00 95.00 110 ILE A N 1
ATOM 858 C CA . ILE A 1 110 ? 11.686 -4.101 -15.511 1.00 95.00 110 ILE A CA 1
ATOM 859 C C . ILE A 1 110 ? 12.478 -3.911 -14.206 1.00 95.00 110 ILE A C 1
ATOM 861 O O . ILE A 1 110 ? 12.886 -2.790 -13.920 1.00 95.00 110 ILE A O 1
ATOM 865 N N . ASP A 1 111 ? 12.787 -4.985 -13.464 1.00 92.88 111 ASP A N 1
ATOM 866 C CA . ASP A 1 111 ? 13.660 -4.897 -12.286 1.00 92.88 111 ASP A CA 1
ATOM 867 C C . ASP A 1 111 ? 15.067 -4.415 -12.686 1.00 92.88 111 ASP A C 1
ATOM 869 O O . ASP A 1 111 ? 15.658 -3.605 -11.979 1.00 92.88 111 ASP A O 1
ATOM 873 N N . TYR A 1 112 ? 15.600 -4.875 -13.828 1.00 92.88 112 TYR A N 1
ATOM 874 C CA . TYR A 1 112 ? 16.920 -4.455 -14.323 1.00 92.88 112 TYR A CA 1
ATOM 875 C C . TYR A 1 112 ? 16.951 -2.993 -14.766 1.00 92.88 112 TYR A C 1
ATOM 877 O O . TYR A 1 112 ? 17.946 -2.320 -14.510 1.00 92.88 112 TYR A O 1
ATOM 885 N N . ALA A 1 113 ? 15.882 -2.501 -15.395 1.00 95.06 113 ALA A N 1
ATOM 886 C CA . ALA A 1 113 ? 15.754 -1.084 -15.721 1.00 95.06 113 ALA A CA 1
ATOM 887 C C . ALA A 1 113 ? 15.713 -0.217 -14.458 1.00 95.06 113 ALA A C 1
ATOM 889 O O . ALA A 1 113 ? 16.438 0.769 -14.365 1.00 95.06 113 ALA A O 1
ATOM 890 N N . LEU A 1 114 ? 14.910 -0.620 -13.469 1.00 93.56 114 LEU A N 1
ATOM 891 C CA . LEU A 1 114 ? 14.748 0.108 -12.215 1.00 93.56 114 LEU A CA 1
ATOM 892 C C . LEU A 1 114 ? 16.031 0.111 -11.375 1.00 93.56 114 LEU A C 1
ATOM 894 O O . LEU A 1 114 ? 16.454 1.179 -10.947 1.00 93.56 114 LEU A O 1
ATOM 898 N N . GLU A 1 115 ? 16.680 -1.043 -11.174 1.00 92.06 115 GLU A N 1
ATOM 899 C CA . GLU A 1 115 ? 17.963 -1.113 -10.452 1.00 92.06 115 GLU A CA 1
ATOM 900 C C . GLU A 1 115 ? 19.045 -0.299 -11.187 1.00 92.06 115 GLU A C 1
ATOM 902 O O . GLU A 1 115 ? 19.743 0.467 -10.542 1.00 92.06 115 GLU A O 1
ATOM 907 N N . ALA A 1 116 ? 19.147 -0.360 -12.524 1.00 91.56 116 ALA A N 1
ATOM 908 C CA . ALA A 1 116 ? 20.149 0.422 -13.259 1.00 91.56 116 ALA A CA 1
ATOM 909 C C . ALA A 1 116 ? 19.892 1.941 -13.221 1.00 91.56 116 ALA A C 1
ATOM 911 O O . ALA A 1 116 ? 20.828 2.710 -13.021 1.00 91.56 116 ALA A O 1
ATOM 912 N N . SER A 1 117 ? 18.632 2.373 -13.361 1.00 90.94 117 SER A N 1
ATOM 913 C CA . SER A 1 117 ? 18.244 3.790 -13.245 1.00 90.94 117 SER A CA 1
ATOM 914 C C . SER A 1 117 ? 18.472 4.367 -11.842 1.00 90.94 117 SER A C 1
ATOM 916 O O . SER A 1 117 ? 18.639 5.576 -11.682 1.00 90.94 117 SER A O 1
ATOM 918 N N . TRP A 1 118 ? 18.469 3.495 -10.829 1.00 88.69 118 TRP A N 1
ATOM 919 C CA . TRP A 1 118 ? 18.752 3.826 -9.440 1.00 88.69 118 TRP A CA 1
ATOM 920 C C . TRP A 1 118 ? 20.254 3.821 -9.153 1.00 88.69 118 TRP A C 1
ATOM 922 O O . TRP A 1 118 ? 20.747 4.787 -8.589 1.00 88.69 118 TRP A O 1
ATOM 932 N N . ASP A 1 119 ? 20.997 2.806 -9.605 1.00 88.88 119 ASP A N 1
ATOM 933 C CA . ASP A 1 119 ? 22.458 2.735 -9.470 1.00 88.88 119 ASP A CA 1
ATOM 934 C C . ASP A 1 119 ? 23.146 3.942 -10.142 1.00 88.88 119 ASP A C 1
ATOM 936 O O . ASP A 1 119 ? 24.126 4.465 -9.618 1.00 88.88 119 ASP A O 1
ATOM 940 N N . GLU A 1 120 ? 22.647 4.403 -11.296 1.00 87.31 120 GLU A N 1
ATOM 941 C CA . GLU A 1 120 ? 23.196 5.577 -11.992 1.00 87.31 120 GLU A CA 1
ATOM 942 C C . GLU A 1 120 ? 22.904 6.892 -11.253 1.00 87.31 120 GLU A C 1
ATOM 944 O O . GLU A 1 120 ? 23.761 7.772 -11.188 1.00 87.31 120 GLU A O 1
ATOM 949 N N . TRP A 1 121 ? 21.722 7.004 -10.645 1.00 84.31 121 TRP A N 1
ATOM 950 C CA . TRP A 1 121 ? 21.343 8.157 -9.830 1.00 84.31 121 TRP A CA 1
ATOM 951 C C . TRP A 1 121 ? 22.075 8.185 -8.488 1.00 84.31 121 TRP A C 1
ATOM 953 O O . TRP A 1 121 ? 22.579 9.233 -8.092 1.00 84.31 121 TRP A O 1
ATOM 963 N N . ASN A 1 122 ? 22.219 7.033 -7.826 1.00 83.81 122 ASN A N 1
ATOM 964 C CA . ASN A 1 122 ? 22.941 6.910 -6.562 1.00 83.81 122 ASN A CA 1
ATOM 965 C C . ASN A 1 122 ? 24.384 7.400 -6.687 1.00 83.81 122 ASN A C 1
ATOM 967 O O . ASN A 1 122 ? 24.822 8.132 -5.812 1.00 83.81 122 ASN A O 1
ATOM 971 N N . LYS A 1 123 ? 25.096 7.097 -7.783 1.00 86.06 123 LYS A N 1
ATOM 972 C CA . LYS A 1 123 ? 26.456 7.634 -8.009 1.00 86.06 123 LYS A CA 1
ATOM 973 C C . LYS A 1 123 ? 26.502 9.163 -7.931 1.00 86.06 123 LYS A C 1
ATOM 975 O O . LYS A 1 123 ? 27.423 9.709 -7.340 1.00 86.06 123 LYS A O 1
ATOM 980 N N . LYS A 1 124 ? 25.504 9.847 -8.502 1.00 80.81 124 LYS A N 1
ATOM 981 C CA . LYS A 1 124 ? 25.390 11.316 -8.489 1.00 80.81 124 LYS A CA 1
ATOM 982 C C . LYS A 1 124 ? 24.912 11.852 -7.132 1.00 80.81 124 LYS A C 1
ATOM 984 O O . LYS A 1 124 ? 25.336 12.918 -6.692 1.00 80.81 124 LYS A O 1
ATOM 989 N N . ALA A 1 125 ? 24.040 11.112 -6.448 1.00 74.62 125 ALA A N 1
ATOM 990 C CA . ALA A 1 125 ? 23.497 11.495 -5.146 1.00 74.62 125 ALA A CA 1
ATOM 991 C C . ALA A 1 125 ? 24.489 11.271 -3.982 1.00 74.62 125 ALA A C 1
ATOM 993 O O . ALA A 1 125 ? 24.530 12.082 -3.053 1.00 74.62 125 ALA A O 1
ATOM 994 N N . GLU A 1 126 ? 25.315 10.218 -4.037 1.00 74.12 126 GLU A N 1
ATOM 995 C CA . GLU A 1 126 ? 26.362 9.898 -3.049 1.00 74.12 126 GLU A CA 1
ATOM 996 C C . GLU A 1 126 ? 27.451 10.975 -2.985 1.00 74.12 126 GLU A C 1
ATOM 998 O O . GLU A 1 126 ? 27.934 11.288 -1.899 1.00 74.12 126 GLU A O 1
ATOM 1003 N N . GLU A 1 127 ? 27.778 11.612 -4.114 1.00 73.31 127 GLU A N 1
ATOM 1004 C CA . GLU A 1 127 ? 28.673 12.779 -4.159 1.00 73.31 127 GLU A CA 1
ATOM 1005 C C . GLU A 1 127 ? 28.105 13.995 -3.399 1.00 73.31 127 GLU A C 1
ATOM 1007 O O . GLU A 1 127 ? 28.845 14.925 -3.078 1.00 73.31 127 GLU A O 1
ATOM 1012 N N . SER A 1 128 ? 26.800 13.996 -3.091 1.00 64.06 128 SER A N 1
ATOM 1013 C CA . SER A 1 128 ? 26.080 15.175 -2.608 1.00 64.06 128 SER A CA 1
ATOM 1014 C C . SER A 1 128 ? 25.631 15.132 -1.140 1.00 64.06 128 SER A C 1
ATOM 1016 O O . SER A 1 128 ? 25.633 16.193 -0.510 1.00 64.06 128 SER A O 1
ATOM 1018 N N . ARG A 1 129 ? 25.154 14.000 -0.577 1.00 65.81 129 ARG A N 1
ATOM 1019 C CA . ARG A 1 129 ? 24.412 14.029 0.715 1.00 65.81 129 ARG A CA 1
ATOM 1020 C C . ARG A 1 129 ? 24.469 12.786 1.607 1.00 65.81 129 ARG A C 1
ATOM 1022 O O . ARG A 1 129 ? 24.512 11.649 1.154 1.00 65.81 129 ARG A O 1
ATOM 1029 N N . SER A 1 130 ? 24.282 13.032 2.908 1.00 52.88 130 SER A N 1
ATOM 1030 C CA . SER A 1 130 ? 23.899 12.048 3.924 1.00 52.88 130 SER A CA 1
ATOM 1031 C C . SER A 1 130 ? 22.414 12.189 4.309 1.00 52.88 130 SER A C 1
ATOM 1033 O O . SER A 1 130 ? 22.018 13.128 4.994 1.00 52.88 130 SER A O 1
ATOM 1035 N N . GLY A 1 131 ? 21.595 11.212 3.905 1.00 74.38 131 GLY A N 1
ATOM 1036 C CA . GLY A 1 131 ? 20.165 11.132 4.240 1.00 74.38 131 GLY A CA 1
ATOM 1037 C C . GLY A 1 131 ? 19.249 11.816 3.219 1.00 74.38 131 GLY A C 1
ATOM 1038 O O . GLY A 1 131 ? 19.325 13.021 3.003 1.00 74.38 131 GLY A O 1
ATOM 1039 N N . LEU A 1 132 ? 18.358 11.031 2.607 1.00 80.94 132 LEU A N 1
ATOM 1040 C CA . LEU A 1 132 ? 17.392 11.488 1.603 1.00 80.94 132 LEU A CA 1
ATOM 1041 C C . LEU A 1 132 ? 15.980 11.555 2.192 1.00 80.94 132 LEU A C 1
ATOM 1043 O O . LEU A 1 132 ? 15.471 10.561 2.722 1.00 80.94 132 LEU A O 1
ATOM 1047 N N . LEU A 1 133 ? 15.330 12.712 2.063 1.00 86.75 133 LEU A N 1
ATOM 1048 C CA . LEU A 1 133 ? 13.904 12.861 2.342 1.00 86.75 133 LEU A CA 1
ATOM 1049 C C . LEU A 1 133 ? 13.073 12.587 1.083 1.00 86.75 133 LEU A C 1
ATOM 1051 O O . LEU A 1 133 ? 13.546 12.711 -0.049 1.00 86.75 133 LEU A O 1
ATOM 1055 N N . LEU A 1 134 ? 11.797 12.251 1.270 1.00 84.88 134 LEU A N 1
ATOM 1056 C CA . LEU A 1 134 ? 10.871 12.084 0.150 1.00 84.88 134 LEU A CA 1
ATOM 1057 C C . LEU A 1 134 ? 10.632 13.399 -0.621 1.00 84.88 134 LEU A C 1
ATOM 1059 O O . LEU A 1 134 ? 10.451 13.368 -1.837 1.00 84.88 134 LEU A O 1
ATOM 1063 N N . SER A 1 135 ? 10.693 14.544 0.063 1.00 86.12 135 SER A N 1
ATOM 1064 C CA . SER A 1 135 ? 10.705 15.880 -0.544 1.00 86.12 135 SER A CA 1
ATOM 1065 C C . SER A 1 135 ? 11.897 16.083 -1.487 1.00 86.12 135 SER A C 1
ATOM 1067 O O . SER A 1 135 ? 11.689 16.533 -2.612 1.00 86.12 135 SER A O 1
ATOM 1069 N N . ASP A 1 136 ? 13.112 15.690 -1.087 1.00 86.94 136 ASP A N 1
ATOM 1070 C CA . ASP A 1 136 ? 14.301 15.763 -1.950 1.00 86.94 136 ASP A CA 1
ATOM 1071 C C . ASP A 1 136 ? 14.123 14.913 -3.211 1.00 86.94 136 ASP A C 1
ATOM 1073 O O . ASP A 1 136 ? 14.276 15.417 -4.320 1.00 86.94 136 ASP A O 1
ATOM 1077 N N . LEU A 1 137 ? 13.720 13.646 -3.053 1.00 83.88 137 LEU A N 1
ATOM 1078 C CA . LEU A 1 137 ? 13.536 12.723 -4.177 1.00 83.88 137 LEU A CA 1
ATOM 1079 C C . LEU A 1 137 ? 12.528 13.253 -5.214 1.00 83.88 137 LEU A C 1
ATOM 1081 O O . LEU A 1 137 ? 12.714 13.056 -6.413 1.00 83.88 137 LEU A O 1
ATOM 1085 N N . ILE A 1 138 ? 11.468 13.936 -4.767 1.00 83.75 138 ILE A N 1
ATOM 1086 C CA . ILE A 1 138 ? 10.460 14.527 -5.658 1.00 83.75 138 ILE A CA 1
ATOM 1087 C C . ILE A 1 138 ? 10.975 15.819 -6.314 1.00 83.75 138 ILE A C 1
ATOM 1089 O O . ILE A 1 138 ? 10.728 16.034 -7.499 1.00 83.75 138 ILE A O 1
ATOM 1093 N N . LEU A 1 139 ? 11.723 16.663 -5.597 1.00 84.81 139 LEU A N 1
ATOM 1094 C CA . LEU A 1 139 ? 12.321 17.879 -6.167 1.00 84.81 139 LEU A CA 1
ATOM 1095 C C . LEU A 1 139 ? 13.439 17.578 -7.179 1.00 84.81 139 LEU A C 1
ATOM 1097 O O . LEU A 1 139 ? 13.637 18.364 -8.101 1.00 84.81 139 LEU A O 1
ATOM 1101 N N . TRP A 1 140 ? 14.122 16.438 -7.043 1.00 84.75 140 TRP A N 1
ATOM 1102 C CA . TRP A 1 140 ? 15.181 15.968 -7.948 1.00 84.75 140 TRP A CA 1
ATOM 1103 C C . TRP A 1 140 ? 14.650 15.216 -9.177 1.00 84.75 140 TRP A C 1
ATOM 1105 O O . TRP A 1 140 ? 15.429 14.862 -10.064 1.00 84.75 140 TRP A O 1
ATOM 1115 N N . LEU A 1 141 ? 13.330 15.000 -9.277 1.00 83.88 141 LEU A N 1
ATOM 1116 C CA . LEU A 1 141 ? 12.700 14.383 -10.449 1.00 83.88 141 LEU A CA 1
ATOM 1117 C C . LEU A 1 141 ? 13.147 14.983 -11.788 1.00 83.88 141 LEU A C 1
ATOM 1119 O O . LEU A 1 141 ? 13.373 14.195 -12.701 1.00 83.88 141 LEU A O 1
ATOM 1123 N N . PRO A 1 142 ? 13.295 16.314 -11.952 1.00 82.94 142 PRO A N 1
ATOM 1124 C CA . PRO A 1 142 ? 13.695 16.880 -13.232 1.00 82.94 142 PRO A CA 1
ATOM 1125 C C . PRO A 1 142 ? 15.096 16.480 -13.670 1.00 82.94 142 PRO A C 1
ATOM 1127 O O . PRO A 1 142 ? 15.277 16.056 -14.806 1.00 82.94 142 PRO A O 1
ATOM 1130 N N . GLU A 1 143 ? 16.060 16.578 -12.755 1.00 82.06 143 GLU A N 1
ATOM 1131 C CA . GLU A 1 143 ? 17.460 16.232 -13.005 1.00 82.06 143 GLU A CA 1
ATOM 1132 C C . GLU A 1 143 ? 17.571 14.739 -13.317 1.00 82.06 143 GLU A C 1
ATOM 1134 O O . GLU A 1 143 ? 18.165 14.344 -14.318 1.00 82.06 143 GLU A O 1
ATOM 1139 N N . TRP A 1 144 ? 16.879 13.912 -12.524 1.00 83.38 144 TRP A N 1
ATOM 1140 C CA . TRP A 1 144 ? 16.836 12.470 -12.726 1.00 83.38 144 TRP A CA 1
ATOM 1141 C C . TRP A 1 144 ? 16.193 12.079 -14.059 1.00 83.38 144 TRP A C 1
ATOM 1143 O O . TRP A 1 144 ? 16.696 11.194 -14.738 1.00 83.38 144 TRP A O 1
ATOM 1153 N N . ILE A 1 145 ? 15.097 12.729 -14.458 1.00 83.38 145 ILE A N 1
ATOM 1154 C CA . ILE A 1 145 ? 14.403 12.463 -15.726 1.00 83.38 145 ILE A CA 1
ATOM 1155 C C . ILE A 1 145 ? 15.228 12.913 -16.930 1.00 83.38 145 ILE A C 1
ATOM 1157 O O . ILE A 1 145 ? 15.180 12.229 -17.946 1.00 83.38 145 ILE A O 1
ATOM 1161 N N . SER A 1 146 ? 15.957 14.026 -16.818 1.00 80.75 146 SER A N 1
ATOM 1162 C CA . SER A 1 146 ? 16.898 14.505 -17.836 1.00 80.75 146 SER A CA 1
ATOM 1163 C C . SER A 1 146 ? 17.981 13.441 -18.051 1.00 80.75 146 SER A C 1
ATOM 1165 O O . SER A 1 146 ? 17.957 12.690 -19.027 1.00 80.75 146 SER A O 1
ATOM 1167 N N . ASP A 1 147 ? 18.802 13.223 -17.021 1.00 79.81 147 ASP A N 1
ATOM 1168 C CA . ASP A 1 147 ? 19.915 12.272 -17.036 1.00 79.81 147 ASP A CA 1
ATOM 1169 C C . ASP A 1 147 ? 19.501 10.831 -17.370 1.00 79.81 147 ASP A C 1
ATOM 1171 O O . ASP A 1 147 ? 20.282 10.067 -17.948 1.00 79.81 147 ASP A O 1
ATOM 1175 N N . ALA A 1 148 ? 18.285 10.434 -16.976 1.00 83.00 148 ALA A N 1
ATOM 1176 C CA . ALA A 1 148 ? 17.782 9.075 -17.113 1.00 83.00 148 ALA A CA 1
ATOM 1177 C C . ALA A 1 148 ? 16.599 8.921 -18.087 1.00 83.00 148 ALA A C 1
ATOM 1179 O O . ALA A 1 148 ? 15.874 7.924 -18.006 1.00 83.00 148 ALA A O 1
ATOM 1180 N N . GLY A 1 149 ? 16.407 9.839 -19.041 1.00 84.69 149 GLY A N 1
ATOM 1181 C CA . GLY A 1 149 ? 15.256 9.824 -19.958 1.00 84.69 149 GLY A CA 1
ATOM 1182 C C . GLY A 1 149 ? 15.068 8.495 -20.702 1.00 84.69 149 GLY A C 1
ATOM 1183 O O . GLY A 1 149 ? 13.961 7.954 -20.783 1.00 84.69 149 GLY A O 1
ATOM 1184 N N . ASN A 1 150 ? 16.175 7.886 -21.127 1.00 90.19 150 ASN A N 1
ATOM 1185 C CA . ASN A 1 150 ? 16.220 6.547 -21.724 1.00 90.19 150 ASN A CA 1
ATOM 1186 C C . ASN A 1 150 ? 15.660 5.442 -20.802 1.00 90.19 150 ASN A C 1
ATOM 1188 O O . ASN A 1 150 ? 14.925 4.554 -21.255 1.00 90.19 150 ASN A O 1
ATOM 1192 N N . TRP A 1 151 ? 15.933 5.511 -19.494 1.00 92.62 151 TRP A N 1
ATOM 1193 C CA . TRP A 1 151 ? 15.328 4.601 -18.520 1.00 92.62 151 TRP A CA 1
ATOM 1194 C C . TRP A 1 151 ? 13.851 4.923 -18.263 1.00 92.62 151 TRP A C 1
ATOM 1196 O O . TRP A 1 151 ? 13.081 3.978 -18.106 1.00 92.62 151 TRP A O 1
ATOM 1206 N N . TRP A 1 152 ? 13.401 6.187 -18.315 1.00 92.69 152 TRP A N 1
ATOM 1207 C CA . TRP A 1 152 ? 11.960 6.492 -18.248 1.00 92.69 152 TRP A CA 1
ATOM 1208 C C . TRP A 1 152 ? 11.192 5.821 -19.388 1.00 92.69 152 TRP A C 1
ATOM 1210 O O . TRP A 1 152 ? 10.230 5.088 -19.143 1.00 92.69 152 TRP A O 1
ATOM 1220 N N . HIS A 1 153 ? 11.645 6.019 -20.632 1.00 93.19 153 HIS A N 1
ATOM 1221 C CA . HIS A 1 153 ? 11.049 5.385 -21.809 1.00 93.19 153 HIS A CA 1
ATOM 1222 C C . HIS A 1 153 ? 11.066 3.856 -21.687 1.00 93.19 153 HIS A C 1
ATOM 1224 O O . HIS A 1 153 ? 10.049 3.204 -21.929 1.00 93.19 153 HIS A O 1
ATOM 1230 N N . THR A 1 154 ? 12.181 3.290 -21.225 1.00 95.31 154 THR A N 1
ATOM 1231 C CA . THR A 1 154 ? 12.342 1.857 -20.952 1.00 95.31 154 THR A CA 1
ATOM 1232 C C . THR A 1 154 ? 11.345 1.330 -19.912 1.00 95.31 154 THR A C 1
ATOM 1234 O O . THR A 1 154 ? 10.631 0.363 -20.182 1.00 95.31 154 THR A O 1
ATOM 1237 N N . VAL A 1 155 ? 11.256 1.950 -18.729 1.00 95.56 155 VAL A N 1
ATOM 1238 C CA . VAL A 1 155 ? 10.359 1.525 -17.638 1.00 95.56 155 VAL A CA 1
ATOM 1239 C C . VAL A 1 155 ? 8.897 1.687 -18.053 1.00 95.56 155 VAL A C 1
ATOM 1241 O O . VAL A 1 155 ? 8.082 0.814 -17.761 1.00 95.56 155 VAL A O 1
ATOM 1244 N N . LYS A 1 156 ? 8.561 2.744 -18.799 1.00 95.38 156 LYS A N 1
ATOM 1245 C CA . LYS A 1 156 ? 7.222 2.980 -19.356 1.00 95.38 156 LYS A CA 1
ATOM 1246 C C . LYS A 1 156 ? 6.827 1.935 -20.390 1.00 95.38 156 LYS A C 1
ATOM 1248 O O . LYS A 1 156 ? 5.716 1.409 -20.333 1.00 95.38 156 LYS A O 1
ATOM 1253 N N . LEU A 1 157 ? 7.730 1.600 -21.306 1.00 95.88 157 LEU A N 1
ATOM 1254 C CA . LEU A 1 157 ? 7.499 0.592 -22.335 1.00 95.88 157 LEU A CA 1
ATOM 1255 C C . LEU A 1 157 ? 7.348 -0.809 -21.724 1.00 95.88 157 LEU A C 1
ATOM 1257 O O . LEU A 1 157 ? 6.358 -1.490 -21.989 1.00 95.88 157 LEU A O 1
ATOM 1261 N N . LEU A 1 158 ? 8.268 -1.204 -20.837 1.00 95.81 158 LEU A N 1
ATOM 1262 C CA . LEU A 1 158 ? 8.196 -2.475 -20.111 1.00 95.81 158 LEU A CA 1
ATOM 1263 C C . LEU A 1 158 ? 6.963 -2.540 -19.201 1.00 95.81 158 LEU A C 1
ATOM 1265 O O . LEU A 1 158 ? 6.265 -3.548 -19.195 1.00 95.81 158 LEU A O 1
ATOM 1269 N N . GLY A 1 159 ? 6.656 -1.471 -18.465 1.00 94.88 159 GLY A N 1
ATOM 1270 C CA . GLY A 1 159 ? 5.489 -1.392 -17.586 1.00 94.88 159 GLY A CA 1
ATOM 1271 C C . GLY A 1 159 ? 4.161 -1.481 -18.341 1.00 94.88 159 GLY A C 1
ATOM 1272 O O . GLY A 1 159 ? 3.207 -2.065 -17.833 1.00 94.88 159 GLY A O 1
ATOM 1273 N N . ARG A 1 160 ? 4.084 -0.960 -19.571 1.00 94.56 160 ARG A N 1
ATOM 1274 C CA . ARG A 1 160 ? 2.890 -1.093 -20.420 1.00 94.56 160 ARG A CA 1
ATOM 1275 C C . ARG A 1 160 ? 2.767 -2.475 -21.046 1.00 94.56 160 ARG A C 1
ATOM 1277 O O . ARG A 1 160 ? 1.689 -3.049 -20.990 1.00 94.56 160 ARG A O 1
ATOM 1284 N N . ALA A 1 161 ? 3.856 -3.020 -21.582 1.00 93.00 161 ALA A N 1
ATOM 1285 C CA . ALA A 1 161 ? 3.845 -4.317 -22.258 1.00 93.00 161 ALA A CA 1
ATOM 1286 C C . ALA A 1 161 ? 3.847 -5.527 -21.295 1.00 93.00 161 ALA A C 1
ATOM 1288 O O . ALA A 1 161 ? 3.646 -6.660 -21.724 1.00 93.00 161 ALA A O 1
ATOM 1289 N N . ASN A 1 162 ? 4.105 -5.329 -19.996 1.00 85.88 162 ASN A N 1
ATOM 1290 C CA . ASN A 1 162 ? 4.108 -6.405 -19.004 1.00 85.88 162 ASN A CA 1
ATOM 1291 C C . ASN A 1 162 ? 2.687 -6.805 -18.574 1.00 85.88 162 ASN A C 1
ATOM 1293 O O . ASN A 1 162 ? 2.167 -6.344 -17.555 1.00 85.88 162 ASN A O 1
ATOM 1297 N N . ASP A 1 163 ? 2.082 -7.719 -19.327 1.00 79.81 163 ASP A N 1
ATOM 1298 C CA . ASP A 1 163 ? 0.779 -8.323 -19.019 1.00 79.81 163 ASP A CA 1
ATOM 1299 C C . ASP A 1 163 ? 0.752 -9.060 -17.663 1.00 79.81 163 ASP A C 1
ATOM 1301 O O . ASP A 1 163 ? -0.313 -9.255 -17.063 1.00 79.81 163 ASP A O 1
ATOM 1305 N N . THR A 1 164 ? 1.911 -9.518 -17.163 1.00 73.00 164 THR A N 1
ATOM 1306 C CA . THR A 1 164 ? 1.982 -10.438 -16.020 1.00 73.00 164 THR A CA 1
ATOM 1307 C C . THR A 1 164 ? 3.089 -10.114 -15.008 1.00 73.00 164 THR A C 1
ATOM 1309 O O . THR A 1 164 ? 4.215 -10.589 -15.131 1.00 73.00 164 THR A O 1
ATOM 1312 N N . GLY A 1 165 ? 2.739 -9.410 -13.925 1.00 84.06 165 GLY A N 1
ATOM 1313 C CA . GLY A 1 165 ? 3.573 -9.335 -12.714 1.00 84.06 165 GLY A CA 1
ATOM 1314 C C . GLY A 1 165 ? 4.025 -7.937 -12.301 1.00 84.06 165 GLY A C 1
ATOM 1315 O O . GLY A 1 165 ? 4.597 -7.801 -11.221 1.00 84.06 165 GLY A O 1
ATOM 1316 N N . LEU A 1 166 ? 3.723 -6.898 -13.091 1.00 90.81 166 LEU A N 1
ATOM 1317 C CA . LEU A 1 166 ? 3.957 -5.505 -12.692 1.00 90.81 166 LEU A CA 1
ATOM 1318 C C . LEU A 1 166 ? 3.343 -5.210 -11.316 1.00 90.81 166 LEU A C 1
ATOM 1320 O O . LEU A 1 166 ? 4.000 -4.626 -10.463 1.00 90.81 166 LEU A O 1
ATOM 1324 N N . GLU A 1 167 ? 2.108 -5.656 -11.083 1.00 90.69 167 GLU A N 1
ATOM 1325 C CA . GLU A 1 167 ? 1.378 -5.377 -9.847 1.00 90.69 167 GLU A CA 1
ATOM 1326 C C . GLU A 1 167 ? 2.073 -5.991 -8.623 1.00 90.69 167 GLU A C 1
ATOM 1328 O O . GLU A 1 167 ? 2.149 -5.358 -7.571 1.00 90.69 167 GLU A O 1
ATOM 1333 N N . MET A 1 168 ? 2.661 -7.185 -8.780 1.00 88.12 168 MET A N 1
ATOM 1334 C CA . MET A 1 168 ? 3.460 -7.830 -7.734 1.00 88.12 168 MET A CA 1
ATOM 1335 C C . MET A 1 168 ? 4.719 -7.025 -7.417 1.00 88.12 168 MET A C 1
ATOM 1337 O O . MET A 1 168 ? 4.993 -6.756 -6.251 1.00 88.12 168 MET A O 1
ATOM 1341 N N . LYS A 1 169 ? 5.440 -6.560 -8.441 1.00 90.62 169 LYS A N 1
ATOM 1342 C CA . LYS A 1 169 ? 6.644 -5.740 -8.260 1.00 90.62 169 LYS A CA 1
ATOM 1343 C C . LYS A 1 169 ? 6.340 -4.399 -7.602 1.00 90.62 169 LYS A C 1
ATOM 1345 O O . LYS A 1 169 ? 6.999 -4.034 -6.636 1.00 90.62 169 LYS A O 1
ATOM 1350 N N . THR A 1 170 ? 5.290 -3.709 -8.040 1.00 93.75 170 THR A N 1
ATOM 1351 C CA . THR A 1 170 ? 4.805 -2.479 -7.398 1.00 93.75 170 THR A CA 1
ATOM 1352 C C . THR A 1 170 ? 4.457 -2.707 -5.922 1.00 93.75 170 THR A C 1
ATOM 1354 O O . THR A 1 170 ? 4.846 -1.909 -5.068 1.00 93.75 170 THR A O 1
ATOM 1357 N N . TYR A 1 171 ? 3.761 -3.806 -5.606 1.00 92.31 171 TYR A N 1
ATOM 1358 C CA . TYR A 1 171 ? 3.443 -4.194 -4.231 1.00 92.31 171 TYR A CA 1
ATOM 1359 C C . TYR A 1 171 ? 4.703 -4.479 -3.400 1.00 92.31 171 TYR A C 1
ATOM 1361 O O . TYR A 1 171 ? 4.826 -3.961 -2.291 1.00 92.31 171 TYR A O 1
ATOM 1369 N N . GLU A 1 172 ? 5.654 -5.250 -3.932 1.00 90.56 172 GLU A N 1
ATOM 1370 C CA . GLU A 1 172 ? 6.939 -5.538 -3.286 1.00 90.56 172 GLU A CA 1
ATOM 1371 C C . GLU A 1 172 ? 7.731 -4.256 -3.012 1.00 90.56 172 GLU A C 1
ATOM 1373 O O . GLU A 1 172 ? 8.239 -4.080 -1.907 1.00 90.56 172 GLU A O 1
ATOM 1378 N N . TYR A 1 173 ? 7.818 -3.336 -3.977 1.00 93.38 173 TYR A N 1
ATOM 1379 C CA . TYR A 1 173 ? 8.550 -2.081 -3.805 1.00 93.38 173 TYR A CA 1
ATOM 1380 C C . TYR A 1 173 ? 7.909 -1.187 -2.738 1.00 93.38 173 TYR A C 1
ATOM 1382 O O . TYR A 1 173 ? 8.629 -0.648 -1.901 1.00 93.38 173 TYR A O 1
ATOM 1390 N N . ALA A 1 174 ? 6.576 -1.086 -2.704 1.00 93.88 174 ALA A N 1
ATOM 1391 C CA . ALA A 1 174 ? 5.866 -0.329 -1.674 1.00 93.88 174 ALA A CA 1
ATOM 1392 C C . ALA A 1 174 ? 5.958 -0.984 -0.281 1.00 93.88 174 ALA A C 1
ATOM 1394 O O . ALA A 1 174 ? 6.177 -0.306 0.721 1.00 93.88 174 ALA A O 1
ATOM 1395 N N . ARG A 1 175 ? 5.844 -2.316 -0.198 1.00 89.75 175 ARG A N 1
ATOM 1396 C CA . ARG A 1 175 ? 5.985 -3.067 1.061 1.00 89.75 175 ARG A CA 1
ATOM 1397 C C . ARG A 1 175 ? 7.403 -2.990 1.630 1.00 89.75 175 ARG A C 1
ATOM 1399 O O . ARG A 1 175 ? 7.557 -2.931 2.845 1.00 89.75 175 ARG A O 1
ATOM 1406 N N . ASN A 1 176 ? 8.414 -3.015 0.764 1.00 90.38 176 ASN A N 1
ATOM 1407 C CA . ASN A 1 176 ? 9.827 -3.062 1.142 1.00 90.38 176 ASN A CA 1
ATOM 1408 C C . ASN A 1 176 ? 10.497 -1.676 1.144 1.00 90.38 176 ASN A C 1
ATOM 1410 O O . ASN A 1 176 ? 11.717 -1.604 1.222 1.00 90.38 176 ASN A O 1
ATOM 1414 N N . GLY A 1 177 ? 9.740 -0.582 1.011 1.00 88.75 177 GLY A N 1
ATOM 1415 C CA . GLY A 1 177 ? 10.278 0.778 1.131 1.00 88.75 177 GLY A CA 1
ATOM 1416 C C . GLY A 1 177 ? 11.182 1.223 -0.012 1.00 88.75 177 GLY A C 1
ATOM 1417 O O . GLY A 1 177 ? 11.925 2.189 0.136 1.00 88.75 177 GLY A O 1
ATOM 1418 N N . GLN A 1 178 ? 11.110 0.563 -1.170 1.00 91.69 178 GLN A N 1
ATOM 1419 C CA . GLN A 1 178 ? 11.881 0.913 -2.364 1.00 91.69 178 GLN A CA 1
ATOM 1420 C C . GLN A 1 178 ? 11.210 2.098 -3.076 1.00 91.69 178 GLN A C 1
ATOM 1422 O O . GLN A 1 178 ? 10.786 2.003 -4.229 1.00 91.69 178 GLN A O 1
ATOM 1427 N N . ALA A 1 179 ? 11.102 3.214 -2.347 1.00 91.19 179 ALA A N 1
ATOM 1428 C CA . ALA A 1 179 ? 10.369 4.425 -2.702 1.00 91.19 179 ALA A CA 1
ATOM 1429 C C . ALA A 1 179 ? 10.751 4.945 -4.093 1.00 91.19 179 ALA A C 1
ATOM 1431 O O . ALA A 1 179 ? 9.878 5.302 -4.875 1.00 91.19 179 ALA A O 1
ATOM 1432 N N . ALA A 1 180 ? 12.036 4.890 -4.441 1.00 90.31 180 ALA A N 1
ATOM 1433 C CA . ALA A 1 180 ? 12.544 5.296 -5.746 1.00 90.31 180 ALA A CA 1
ATOM 1434 C C . ALA A 1 180 ? 12.020 4.434 -6.910 1.00 90.31 180 ALA A C 1
ATOM 1436 O O . ALA A 1 180 ? 11.629 4.957 -7.951 1.00 90.31 180 ALA A O 1
ATOM 1437 N N . LYS A 1 181 ? 11.940 3.110 -6.730 1.00 93.25 181 LYS A N 1
ATOM 1438 C CA . LYS A 1 181 ? 11.384 2.203 -7.749 1.00 93.25 181 LYS A CA 1
ATOM 1439 C C . LYS A 1 181 ? 9.870 2.338 -7.855 1.00 93.25 181 LYS A C 1
ATOM 1441 O O . LYS A 1 181 ? 9.328 2.308 -8.955 1.00 93.25 181 LYS A O 1
ATOM 1446 N N . LEU A 1 182 ? 9.192 2.524 -6.720 1.00 95.56 182 LEU A N 1
ATOM 1447 C CA . LEU A 1 182 ? 7.764 2.834 -6.691 1.00 95.56 182 LEU A CA 1
ATOM 1448 C C . LEU A 1 182 ? 7.472 4.158 -7.419 1.00 95.56 182 LEU A C 1
ATOM 1450 O O . LEU A 1 182 ? 6.551 4.211 -8.228 1.00 95.56 182 LEU A O 1
ATOM 1454 N N . LEU A 1 183 ? 8.286 5.191 -7.187 1.00 94.25 183 LEU A N 1
ATOM 1455 C CA . LEU A 1 183 ? 8.209 6.492 -7.852 1.00 94.25 183 LEU A CA 1
ATOM 1456 C C . LEU A 1 183 ? 8.407 6.370 -9.370 1.00 94.25 183 LEU A C 1
ATOM 1458 O O . LEU A 1 183 ? 7.586 6.882 -10.124 1.00 94.25 183 LEU A O 1
ATOM 1462 N N . TRP A 1 184 ? 9.410 5.617 -9.831 1.00 93.00 184 TRP A N 1
ATOM 1463 C CA . TRP A 1 184 ? 9.578 5.310 -11.257 1.00 93.00 184 TRP A CA 1
ATOM 1464 C C . TRP A 1 184 ? 8.338 4.669 -11.885 1.00 93.00 184 TRP A C 1
ATOM 1466 O O . TRP A 1 184 ? 7.899 5.100 -12.951 1.00 93.00 184 TRP A O 1
ATOM 1476 N N . LEU A 1 185 ? 7.746 3.664 -11.233 1.00 95.62 185 LEU A N 1
ATOM 1477 C CA . LEU A 1 185 ? 6.526 3.028 -11.736 1.00 95.62 185 LEU A CA 1
ATOM 1478 C C . LEU A 1 185 ? 5.330 3.990 -11.738 1.00 95.62 185 LEU A C 1
ATOM 1480 O O . LEU A 1 185 ? 4.534 3.965 -12.675 1.00 95.62 185 LEU A O 1
ATOM 1484 N N . LEU A 1 186 ? 5.230 4.869 -10.739 1.00 95.56 186 LEU A N 1
ATOM 1485 C CA . LEU A 1 186 ? 4.206 5.912 -10.662 1.00 95.56 186 LEU A CA 1
ATOM 1486 C C . LEU A 1 186 ? 4.353 6.992 -11.750 1.00 95.56 186 LEU A C 1
ATOM 1488 O O . LEU A 1 186 ? 3.344 7.474 -12.250 1.00 95.56 186 LEU A O 1
ATOM 1492 N N . LEU A 1 187 ? 5.573 7.341 -12.166 1.00 92.94 187 LEU A N 1
ATOM 1493 C CA . LEU A 1 187 ? 5.835 8.260 -13.289 1.00 92.94 187 LEU A CA 1
ATOM 1494 C C . LEU A 1 187 ? 5.604 7.612 -14.659 1.00 92.94 187 LEU A C 1
ATOM 1496 O O . LEU A 1 187 ? 5.240 8.279 -15.627 1.00 92.94 187 LEU A O 1
ATOM 1500 N N . ALA A 1 188 ? 5.910 6.322 -14.771 1.00 92.94 188 ALA A N 1
ATOM 1501 C CA . ALA A 1 188 ? 5.932 5.609 -16.040 1.00 92.94 188 ALA A CA 1
ATOM 1502 C C . ALA A 1 188 ? 4.558 5.029 -16.418 1.00 92.94 188 ALA A C 1
ATOM 1504 O O . ALA A 1 188 ? 4.156 5.094 -17.583 1.00 92.94 188 ALA A O 1
ATOM 1505 N N . VAL A 1 189 ? 3.846 4.461 -15.437 1.00 95.19 189 VAL A N 1
ATOM 1506 C CA . VAL A 1 189 ? 2.569 3.740 -15.592 1.00 95.19 189 VAL A CA 1
ATOM 1507 C C . VAL A 1 189 ? 1.591 4.015 -14.426 1.00 95.19 189 VAL A C 1
ATOM 1509 O O . VAL A 1 189 ? 1.102 3.072 -13.787 1.00 95.19 189 VAL A O 1
ATOM 1512 N N . PRO A 1 190 ? 1.275 5.297 -14.128 1.00 95.00 190 PRO A N 1
ATOM 1513 C CA . PRO A 1 190 ? 0.367 5.668 -13.034 1.00 95.00 190 PRO A CA 1
ATOM 1514 C C . PRO A 1 190 ? -1.015 5.025 -13.172 1.00 95.00 190 PRO A C 1
ATOM 1516 O O . PRO A 1 190 ? -1.606 4.611 -12.179 1.00 95.00 190 PRO A O 1
ATOM 1519 N N . ASP A 1 191 ? -1.501 4.894 -14.407 1.00 93.56 191 ASP A N 1
ATOM 1520 C CA . ASP A 1 191 ? -2.784 4.295 -14.773 1.00 93.56 191 ASP A CA 1
ATOM 1521 C C . ASP A 1 191 ? -2.912 2.833 -14.325 1.00 93.56 191 ASP A C 1
ATOM 1523 O O . ASP A 1 191 ? -3.990 2.407 -13.914 1.00 93.56 191 ASP A O 1
ATOM 1527 N N . ARG A 1 192 ? -1.808 2.074 -14.330 1.00 92.25 192 ARG A N 1
ATOM 1528 C CA . ARG A 1 192 ? -1.786 0.692 -13.829 1.00 92.25 192 ARG A CA 1
ATOM 1529 C C . ARG A 1 192 ? -1.592 0.629 -12.320 1.00 92.25 192 ARG A C 1
ATOM 1531 O O . ARG A 1 192 ? -2.297 -0.123 -11.653 1.00 92.25 192 ARG A O 1
ATOM 1538 N N . VAL A 1 193 ? -0.651 1.408 -11.782 1.00 93.94 193 VAL A N 1
ATOM 1539 C CA . VAL A 1 193 ? -0.291 1.390 -10.351 1.00 93.94 193 VAL A CA 1
ATOM 1540 C C . VAL A 1 193 ? -1.436 1.886 -9.464 1.00 93.94 193 VAL A C 1
ATOM 1542 O O . VAL A 1 193 ? -1.677 1.319 -8.401 1.00 93.94 193 VAL A O 1
ATOM 1545 N N . LEU A 1 194 ? -2.156 2.920 -9.905 1.00 93.56 194 LEU A N 1
ATOM 1546 C CA . LEU A 1 194 ? -3.282 3.513 -9.179 1.00 93.56 194 LEU A CA 1
ATOM 1547 C C . LEU A 1 194 ? -4.644 2.921 -9.585 1.00 93.56 194 LEU A C 1
ATOM 1549 O O . LEU A 1 194 ? -5.677 3.405 -9.124 1.00 93.56 194 LEU A O 1
ATOM 1553 N N . SER A 1 195 ? -4.672 1.886 -10.434 1.00 91.69 195 SER A N 1
ATOM 1554 C CA . SER A 1 195 ? -5.928 1.270 -10.872 1.00 91.69 195 SER A CA 1
ATOM 1555 C C . SER A 1 195 ? -6.694 0.639 -9.697 1.00 91.69 195 SER A C 1
ATOM 1557 O O . SER A 1 195 ? -6.112 -0.151 -8.947 1.00 91.69 195 SER A O 1
ATOM 1559 N N . PRO A 1 196 ? -8.024 0.836 -9.593 1.00 85.38 196 PRO A N 1
ATOM 1560 C CA . PRO A 1 196 ? -8.877 0.065 -8.684 1.00 85.38 196 PRO A CA 1
ATOM 1561 C C . PRO A 1 196 ? -8.844 -1.457 -8.933 1.00 85.38 196 PRO A C 1
ATOM 1563 O O . PRO A 1 196 ? -9.225 -2.249 -8.076 1.00 85.38 196 PRO A O 1
ATOM 1566 N N . THR A 1 197 ? -8.387 -1.909 -10.106 1.00 84.19 197 THR A N 1
ATOM 1567 C CA . THR A 1 197 ? -8.244 -3.344 -10.416 1.00 84.19 197 THR A CA 1
ATOM 1568 C C . THR A 1 197 ? -6.885 -3.922 -10.013 1.00 84.19 197 THR A C 1
ATOM 1570 O O . THR A 1 197 ? -6.670 -5.124 -10.161 1.00 84.19 197 THR A O 1
ATOM 1573 N N . PHE A 1 198 ? -5.956 -3.108 -9.500 1.00 86.81 198 PHE A N 1
ATOM 1574 C CA . PHE A 1 198 ? -4.585 -3.514 -9.169 1.00 86.81 198 PHE A CA 1
ATOM 1575 C C . PHE A 1 198 ? -4.536 -4.733 -8.226 1.00 86.81 198 PHE A C 1
ATOM 1577 O O . PHE A 1 198 ? -3.843 -5.718 -8.487 1.00 86.81 198 PHE A O 1
ATOM 1584 N N . LEU A 1 199 ? -5.346 -4.722 -7.161 1.00 80.69 199 LEU A N 1
ATOM 1585 C CA . LEU A 1 199 ? -5.426 -5.833 -6.204 1.00 80.69 199 LEU A CA 1
ATOM 1586 C C . LEU A 1 199 ? -6.151 -7.069 -6.755 1.00 80.69 199 LEU A C 1
ATOM 1588 O O . LEU A 1 199 ? -5.889 -8.190 -6.309 1.00 80.69 199 LEU A O 1
ATOM 1592 N N . HIS A 1 200 ? -7.021 -6.904 -7.754 1.00 81.62 200 HIS A N 1
ATOM 1593 C CA . HIS A 1 200 ? -7.637 -8.038 -8.441 1.00 81.62 200 HIS A CA 1
ATOM 1594 C C . HIS A 1 200 ? -6.581 -8.841 -9.223 1.00 81.62 200 HIS A C 1
ATOM 1596 O O . HIS A 1 200 ? -6.529 -10.065 -9.130 1.00 81.62 200 HIS A O 1
ATOM 1602 N N . PHE A 1 201 ? -5.648 -8.163 -9.897 1.00 78.69 201 PHE A N 1
ATOM 1603 C CA . PHE A 1 201 ? -4.530 -8.833 -10.569 1.00 78.69 201 PHE A CA 1
ATOM 1604 C C . PHE A 1 201 ? -3.541 -9.499 -9.597 1.00 78.69 201 PHE A C 1
ATOM 1606 O O . PHE A 1 201 ? -3.009 -10.565 -9.911 1.00 78.69 201 PHE A O 1
ATOM 1613 N N . LEU A 1 202 ? -3.328 -8.925 -8.407 1.00 78.44 202 LEU A N 1
ATOM 1614 C CA . LEU A 1 202 ? -2.525 -9.552 -7.348 1.00 78.44 202 LEU A CA 1
ATOM 1615 C C . LEU A 1 202 ? -3.170 -10.823 -6.788 1.00 78.44 202 LEU A C 1
ATOM 1617 O O . LEU A 1 202 ? -2.500 -11.843 -6.627 1.00 78.44 202 LEU A O 1
ATOM 1621 N N . THR A 1 203 ? -4.470 -10.779 -6.499 1.00 75.88 203 THR A N 1
ATOM 1622 C CA . THR A 1 203 ? -5.206 -11.911 -5.906 1.00 75.88 203 THR A CA 1
ATOM 1623 C C . THR A 1 203 ? -5.323 -13.105 -6.846 1.00 75.88 203 THR A C 1
ATOM 1625 O O . THR A 1 203 ? -5.258 -14.238 -6.383 1.00 75.88 203 THR A O 1
ATOM 1628 N N . LEU A 1 204 ? -5.407 -12.875 -8.160 1.00 74.19 204 LEU A N 1
ATOM 1629 C CA . LEU A 1 204 ? -5.417 -13.942 -9.166 1.00 74.19 204 LEU A CA 1
ATOM 1630 C C . LEU A 1 204 ? -4.082 -14.696 -9.309 1.00 74.19 204 LEU A C 1
ATOM 1632 O O . LEU A 1 204 ? -4.070 -15.782 -9.884 1.00 74.19 204 LEU A O 1
ATOM 1636 N N . ARG A 1 205 ? -2.959 -14.127 -8.849 1.00 67.12 205 ARG A N 1
ATOM 1637 C CA . ARG A 1 205 ? -1.610 -14.677 -9.094 1.00 67.12 205 ARG A CA 1
ATOM 1638 C C . ARG A 1 205 ? -0.827 -15.074 -7.849 1.00 67.12 205 ARG A C 1
ATOM 1640 O O . ARG A 1 205 ? 0.255 -15.634 -7.994 1.00 67.12 205 ARG A O 1
ATOM 1647 N N . SER A 1 206 ? -1.307 -14.747 -6.652 1.00 63.44 206 SER A N 1
ATOM 1648 C CA . SER A 1 206 ? -0.491 -14.825 -5.440 1.00 63.44 206 SER A CA 1
ATOM 1649 C C . SER A 1 206 ? -1.086 -15.703 -4.347 1.00 63.44 206 SER A C 1
ATOM 1651 O O . SER A 1 206 ? -2.275 -15.643 -4.038 1.00 63.44 206 SER A O 1
ATOM 1653 N N . GLU A 1 207 ? -0.210 -16.442 -3.668 1.00 58.78 207 GLU A N 1
ATOM 1654 C CA . GLU A 1 207 ? -0.526 -17.169 -2.431 1.00 58.78 207 GLU A CA 1
ATOM 1655 C C . GLU A 1 207 ? -0.849 -16.227 -1.250 1.00 58.78 207 GLU A C 1
ATOM 1657 O O . GLU A 1 207 ? -1.296 -16.679 -0.200 1.00 58.78 207 GLU A O 1
ATOM 1662 N N . ILE A 1 208 ? -0.703 -14.904 -1.429 1.00 59.69 208 ILE A N 1
ATOM 1663 C CA . ILE A 1 208 ? -1.059 -13.855 -0.449 1.00 59.69 208 ILE A CA 1
ATOM 1664 C C . ILE A 1 208 ? -2.580 -13.874 -0.138 1.00 59.69 208 ILE A C 1
ATOM 1666 O O . ILE A 1 208 ? -3.047 -13.362 0.887 1.00 59.69 208 ILE A O 1
ATOM 1670 N N . GLY A 1 209 ? -3.355 -14.567 -0.979 1.00 57.06 209 GLY A N 1
ATOM 1671 C CA . GLY A 1 209 ? -4.636 -15.156 -0.613 1.00 57.06 209 GLY A CA 1
ATOM 1672 C C . GLY A 1 209 ? -5.821 -14.197 -0.656 1.00 57.06 209 GLY A C 1
ATOM 1673 O O . GLY A 1 209 ? -5.709 -12.993 -0.896 1.00 57.06 209 GLY A O 1
ATOM 1674 N N . THR A 1 210 ? -7.003 -14.746 -0.371 1.00 66.50 210 THR A N 1
ATOM 1675 C CA . THR A 1 210 ? -8.298 -14.038 -0.423 1.00 66.50 210 THR A CA 1
ATOM 1676 C C . THR A 1 210 ? -8.395 -12.840 0.532 1.00 66.50 210 THR A C 1
ATOM 1678 O O . THR A 1 210 ? -9.326 -12.044 0.430 1.00 66.50 210 THR A O 1
ATOM 1681 N N . SER A 1 211 ? -7.422 -12.670 1.433 1.00 66.94 211 SER A N 1
ATOM 1682 C CA . SER A 1 211 ? -7.305 -11.524 2.337 1.00 66.94 211 SER A CA 1
ATOM 1683 C C . SER A 1 211 ? -7.197 -10.177 1.604 1.00 66.94 211 SER A C 1
ATOM 1685 O O . SER A 1 211 ? -7.757 -9.188 2.081 1.00 66.94 211 SER A O 1
ATOM 1687 N N . LEU A 1 212 ? -6.544 -10.151 0.433 1.00 68.62 212 LEU A N 1
ATOM 1688 C CA . LEU A 1 212 ? -6.335 -8.946 -0.377 1.00 68.62 212 LEU A CA 1
ATOM 1689 C C . LEU A 1 212 ? -7.601 -8.475 -1.117 1.00 68.62 212 LEU A C 1
ATOM 1691 O O . LEU A 1 212 ? -7.718 -7.286 -1.396 1.00 68.62 212 LEU A O 1
ATOM 1695 N N . LEU A 1 213 ? -8.576 -9.360 -1.374 1.00 74.12 213 LEU A N 1
ATOM 1696 C CA . LEU A 1 213 ? -9.835 -9.033 -2.079 1.00 74.12 213 LEU A CA 1
ATOM 1697 C C . LEU A 1 213 ? -10.732 -8.031 -1.325 1.00 74.12 213 LEU A C 1
ATOM 1699 O O . LEU A 1 213 ? -11.748 -7.593 -1.858 1.00 74.12 213 LEU A O 1
ATOM 1703 N N . LYS A 1 214 ? -10.395 -7.703 -0.073 1.00 78.44 214 LYS A N 1
ATOM 1704 C CA . LYS A 1 214 ? -11.146 -6.777 0.787 1.00 78.44 214 LYS A CA 1
ATOM 1705 C C . LYS A 1 214 ? -10.801 -5.302 0.559 1.00 78.44 214 LYS A C 1
ATOM 1707 O O . LYS A 1 214 ? -11.473 -4.454 1.132 1.00 78.44 214 LYS A O 1
ATOM 1712 N N . TYR A 1 215 ? -9.754 -5.008 -0.208 1.00 81.44 215 TYR A N 1
ATOM 1713 C CA . TYR A 1 215 ? -9.248 -3.653 -0.430 1.00 81.44 215 TYR A CA 1
ATOM 1714 C C . TYR A 1 215 ? -9.448 -3.262 -1.900 1.00 81.44 215 TYR A C 1
ATOM 1716 O O . TYR A 1 215 ? -9.342 -4.113 -2.785 1.00 81.44 215 TYR A O 1
ATOM 1724 N N . HIS A 1 216 ? -9.751 -1.990 -2.166 1.00 84.50 216 HIS A N 1
ATOM 1725 C CA . HIS A 1 216 ? -10.069 -1.507 -3.514 1.00 84.50 216 HIS A CA 1
ATOM 1726 C C . HIS A 1 216 ? -8.846 -0.938 -4.241 1.00 84.50 216 HIS A C 1
ATOM 1728 O O . HIS A 1 216 ? -8.814 -0.913 -5.466 1.00 84.50 216 HIS A O 1
ATOM 1734 N N . SER A 1 217 ? -7.813 -0.523 -3.511 1.00 90.75 217 SER A N 1
ATOM 1735 C CA . SER A 1 217 ? -6.564 -0.010 -4.063 1.00 90.75 217 SER A CA 1
ATOM 1736 C C . SER A 1 217 ? -5.343 -0.442 -3.243 1.00 90.75 217 SER A C 1
ATOM 1738 O O . SER A 1 217 ? -5.443 -0.798 -2.064 1.00 90.75 217 SER A O 1
ATOM 1740 N N . LEU A 1 218 ? -4.151 -0.361 -3.851 1.00 91.88 218 LEU A N 1
ATOM 1741 C CA . LEU A 1 218 ? -2.883 -0.537 -3.129 1.00 91.88 218 LEU A CA 1
ATOM 1742 C C . LEU A 1 218 ? -2.772 0.426 -1.934 1.00 91.88 218 LEU A C 1
ATOM 1744 O O . LEU A 1 218 ? -2.229 0.049 -0.897 1.00 91.88 218 LEU A O 1
ATOM 1748 N N . ARG A 1 219 ? -3.319 1.644 -2.058 1.00 92.94 219 ARG A N 1
ATOM 1749 C CA . ARG A 1 219 ? -3.330 2.642 -0.987 1.00 92.94 219 ARG A CA 1
ATOM 1750 C C . ARG A 1 219 ? -4.132 2.142 0.216 1.00 92.94 219 ARG A C 1
ATOM 1752 O O . ARG A 1 219 ? -3.585 2.138 1.310 1.00 92.94 219 ARG A O 1
ATOM 1759 N N . ASP A 1 220 ? -5.350 1.635 0.026 1.00 87.31 220 ASP A N 1
ATOM 1760 C CA . ASP A 1 220 ? -6.195 1.155 1.136 1.00 87.31 220 ASP A CA 1
ATOM 1761 C C . ASP A 1 220 ? -5.538 -0.034 1.854 1.00 87.31 220 ASP A C 1
ATOM 1763 O O . ASP A 1 220 ? -5.536 -0.115 3.085 1.00 87.31 220 ASP A O 1
ATOM 1767 N N . PHE A 1 221 ? -4.918 -0.941 1.085 1.00 88.38 221 PHE A N 1
ATOM 1768 C CA . PHE A 1 221 ? -4.158 -2.053 1.649 1.00 88.38 221 PHE A CA 1
ATOM 1769 C C . PHE A 1 221 ? -2.978 -1.562 2.503 1.00 88.38 221 PHE A C 1
ATOM 1771 O O . PHE A 1 221 ? -2.813 -2.013 3.637 1.00 88.38 221 PHE A O 1
ATOM 1778 N N . LEU A 1 222 ? -2.158 -0.635 1.992 1.00 90.44 222 LEU A N 1
ATOM 1779 C CA . LEU A 1 222 ? -1.011 -0.104 2.735 1.00 90.44 222 LEU A CA 1
ATOM 1780 C C . LEU A 1 222 ? -1.450 0.739 3.940 1.00 90.44 222 LEU A C 1
ATOM 1782 O O . LEU A 1 222 ? -0.807 0.662 4.983 1.00 90.44 222 LEU A O 1
ATOM 1786 N N . THR A 1 223 ? -2.569 1.464 3.854 1.00 88.62 223 THR A N 1
ATOM 1787 C CA . THR A 1 223 ? -3.191 2.158 4.993 1.00 88.62 223 THR A CA 1
ATOM 1788 C C . THR A 1 223 ? -3.594 1.162 6.076 1.00 88.62 223 THR A C 1
ATOM 1790 O O . THR A 1 223 ? -3.310 1.379 7.254 1.00 88.62 223 THR A O 1
ATOM 1793 N N . ALA A 1 224 ? -4.191 0.028 5.699 1.00 82.56 224 ALA A N 1
ATOM 1794 C CA . ALA A 1 224 ? -4.520 -1.028 6.647 1.00 82.56 224 ALA A CA 1
ATOM 1795 C C . ALA A 1 224 ? -3.268 -1.671 7.268 1.00 82.56 224 ALA A C 1
ATOM 1797 O O . ALA A 1 224 ? -3.268 -1.910 8.473 1.00 82.56 224 ALA A O 1
ATOM 1798 N N . GLN A 1 225 ? -2.203 -1.908 6.490 1.00 86.44 225 GLN A N 1
ATOM 1799 C CA . GLN A 1 225 ? -0.913 -2.387 7.010 1.00 86.44 225 GLN A CA 1
ATOM 1800 C C . GLN A 1 225 ? -0.270 -1.387 7.975 1.00 86.44 225 GLN A C 1
ATOM 1802 O O . GLN A 1 225 ? 0.196 -1.793 9.036 1.00 86.44 225 GLN A O 1
ATOM 1807 N N . LEU A 1 226 ? -0.277 -0.091 7.650 1.00 89.94 226 LEU A N 1
ATOM 1808 C CA . LEU A 1 226 ? 0.254 0.955 8.524 1.00 89.94 226 LEU A CA 1
ATOM 1809 C C . LEU A 1 226 ? -0.522 1.005 9.844 1.00 89.94 226 LEU A C 1
ATOM 1811 O O . LEU A 1 226 ? 0.092 1.078 10.902 1.00 89.94 226 LEU A O 1
ATOM 1815 N N . ALA A 1 227 ? -1.852 0.890 9.799 1.00 79.31 227 ALA A N 1
ATOM 1816 C CA . ALA A 1 227 ? -2.681 0.826 11.000 1.00 79.31 227 ALA A CA 1
ATOM 1817 C C . ALA A 1 227 ? -2.348 -0.389 11.890 1.00 79.31 227 ALA A C 1
ATOM 1819 O O . ALA A 1 227 ? -2.346 -0.252 13.111 1.00 79.31 227 ALA A O 1
ATOM 1820 N N . PHE A 1 228 ? -2.030 -1.551 11.301 1.00 81.56 228 PHE A N 1
ATOM 1821 C CA . PHE A 1 228 ? -1.532 -2.702 12.063 1.00 81.56 228 PHE A CA 1
ATOM 1822 C C . PHE A 1 228 ? -0.155 -2.419 12.673 1.00 81.56 228 PHE A C 1
ATOM 1824 O O . PHE A 1 228 ? -0.010 -2.551 13.877 1.00 81.56 228 PHE A O 1
ATOM 1831 N N . VAL A 1 229 ? 0.815 -1.917 11.901 1.00 85.62 229 VAL A N 1
ATOM 1832 C CA . VAL A 1 229 ? 2.161 -1.604 12.423 1.00 85.62 229 VAL A CA 1
ATOM 1833 C C . VAL A 1 229 ? 2.124 -0.546 13.531 1.00 85.62 229 VAL A C 1
ATOM 1835 O O . VAL A 1 229 ? 2.866 -0.653 14.499 1.00 85.62 229 VAL A O 1
ATOM 1838 N N . VAL A 1 230 ? 1.245 0.455 13.444 1.00 82.19 230 VAL A N 1
ATOM 1839 C CA . VAL A 1 230 ? 1.050 1.445 14.518 1.00 82.19 230 VAL A CA 1
ATOM 1840 C C . VAL A 1 230 ? 0.458 0.800 15.779 1.00 82.19 230 VAL A C 1
ATOM 1842 O O . VAL A 1 230 ? 0.892 1.133 16.881 1.00 82.19 230 VAL A O 1
ATOM 1845 N N . ALA A 1 231 ? -0.482 -0.141 15.640 1.00 75.69 231 ALA A N 1
ATOM 1846 C CA . ALA A 1 231 ? -0.999 -0.915 16.769 1.00 75.69 231 ALA A CA 1
ATOM 1847 C C . ALA A 1 231 ? 0.074 -1.844 17.370 1.00 75.69 231 ALA A C 1
ATOM 1849 O O . ALA A 1 231 ? 0.185 -1.924 18.593 1.00 75.69 231 ALA A O 1
ATOM 1850 N N . ASP A 1 232 ? 0.904 -2.470 16.532 1.00 81.31 232 ASP A N 1
ATOM 1851 C CA . ASP A 1 232 ? 2.018 -3.321 16.955 1.00 81.31 232 ASP A CA 1
ATOM 1852 C C . ASP A 1 232 ? 3.066 -2.497 17.722 1.00 81.31 232 ASP A C 1
ATOM 1854 O O . ASP A 1 232 ? 3.436 -2.882 18.822 1.00 81.31 232 ASP A O 1
ATOM 1858 N N . ILE A 1 233 ? 3.473 -1.312 17.236 1.00 83.62 233 ILE A N 1
ATOM 1859 C CA . ILE A 1 233 ? 4.367 -0.386 17.973 1.00 83.62 233 ILE A CA 1
ATOM 1860 C C . ILE A 1 233 ? 3.767 -0.010 19.331 1.00 83.62 233 ILE A C 1
ATOM 1862 O O . ILE A 1 233 ? 4.477 0.043 20.335 1.00 83.62 233 ILE A O 1
ATOM 1866 N N . TRP A 1 234 ? 2.457 0.244 19.377 1.00 76.50 234 TRP A N 1
ATOM 1867 C CA . TRP A 1 234 ? 1.761 0.613 20.608 1.00 76.50 234 TRP A CA 1
ATOM 1868 C C . TRP A 1 234 ? 1.689 -0.531 21.634 1.00 76.50 234 TRP A C 1
ATOM 1870 O O . TRP A 1 234 ? 1.681 -0.263 22.836 1.00 76.50 234 TRP A O 1
ATOM 1880 N N . CYS A 1 235 ? 1.695 -1.788 21.176 1.00 76.38 235 CYS A N 1
ATOM 1881 C CA . CYS A 1 235 ? 1.840 -2.968 22.031 1.00 76.38 235 CYS A CA 1
ATOM 1882 C C . CYS A 1 235 ? 3.314 -3.238 22.394 1.00 76.38 235 CYS A C 1
ATOM 1884 O O . CYS A 1 235 ? 3.625 -3.599 23.523 1.00 76.38 235 CYS A O 1
ATOM 1886 N N . CYS A 1 236 ? 4.246 -3.035 21.463 1.00 77.50 236 CYS A N 1
ATOM 1887 C CA . CYS A 1 236 ? 5.661 -3.360 21.633 1.00 77.50 236 CYS A CA 1
ATOM 1888 C C . CYS A 1 236 ? 6.477 -2.288 22.371 1.00 77.50 236 CYS A C 1
ATOM 1890 O O . CYS A 1 236 ? 7.626 -2.557 22.708 1.00 77.50 236 CYS A O 1
ATOM 1892 N N . SER A 1 237 ? 5.930 -1.107 22.685 1.00 74.75 237 SER A N 1
ATOM 1893 C CA . SER A 1 237 ? 6.648 -0.117 23.512 1.00 74.75 237 SER A CA 1
ATOM 1894 C C . SER A 1 237 ? 7.001 -0.624 24.911 1.00 74.75 237 SER A C 1
ATOM 1896 O O . SER A 1 237 ? 7.909 -0.085 25.541 1.00 74.75 237 SER A O 1
ATOM 1898 N N . ASP A 1 238 ? 6.286 -1.648 25.380 1.00 59.72 238 ASP A N 1
ATOM 1899 C CA . ASP A 1 238 ? 6.387 -2.169 26.742 1.00 59.72 238 ASP A CA 1
ATOM 1900 C C . ASP A 1 238 ? 7.189 -3.486 26.776 1.00 59.72 238 ASP A C 1
ATOM 1902 O O . ASP A 1 238 ? 7.643 -3.929 27.834 1.00 59.72 238 ASP A O 1
ATOM 1906 N N . CYS A 1 239 ? 7.441 -4.098 25.609 1.00 69.62 239 CYS A N 1
ATOM 1907 C CA . CYS A 1 239 ? 8.443 -5.147 25.499 1.00 69.62 239 CYS A CA 1
ATOM 1908 C C . CYS A 1 239 ? 9.836 -4.496 25.479 1.00 69.62 239 CYS A C 1
ATOM 1910 O O . CYS A 1 239 ? 10.125 -3.632 24.654 1.00 69.62 239 CYS A O 1
ATOM 1912 N N . ASN A 1 240 ? 10.730 -4.926 26.375 1.00 81.69 240 ASN A N 1
ATOM 1913 C CA . ASN A 1 240 ? 12.124 -4.455 26.424 1.00 81.69 240 ASN A CA 1
ATOM 1914 C C . ASN A 1 240 ? 12.982 -5.025 25.268 1.00 81.69 240 ASN A C 1
ATOM 1916 O O . ASN A 1 240 ? 14.161 -5.322 25.455 1.00 81.69 240 ASN A O 1
ATOM 1920 N N . ASP A 1 241 ? 12.388 -5.200 24.085 1.00 89.12 241 ASP A N 1
ATOM 1921 C CA . ASP A 1 241 ? 13.053 -5.606 22.853 1.00 89.12 241 ASP A CA 1
ATOM 1922 C C . ASP A 1 241 ? 13.272 -4.369 21.953 1.00 89.12 241 ASP A C 1
ATOM 1924 O O . ASP A 1 241 ? 12.396 -3.981 21.167 1.00 89.12 241 ASP A O 1
ATOM 1928 N N . PRO A 1 242 ? 14.448 -3.716 22.045 1.00 88.69 242 PRO A N 1
ATOM 1929 C CA . PRO A 1 242 ? 14.761 -2.568 21.204 1.00 88.69 242 PRO A CA 1
ATOM 1930 C C . PRO A 1 242 ? 14.927 -2.946 19.724 1.00 88.69 242 PRO A C 1
ATOM 1932 O O . PRO A 1 242 ? 14.860 -2.061 18.874 1.00 88.69 242 PRO A O 1
ATOM 1935 N N . GLN A 1 243 ? 15.144 -4.225 19.392 1.00 91.00 243 GLN A N 1
ATOM 1936 C CA . GLN A 1 243 ? 15.289 -4.683 18.013 1.00 91.00 243 GLN A CA 1
ATOM 1937 C C . GLN A 1 243 ? 13.919 -4.795 17.334 1.00 91.00 243 GLN A C 1
ATOM 1939 O O . GLN A 1 243 ? 13.763 -4.298 16.217 1.00 91.00 243 GLN A O 1
ATOM 1944 N N . LEU A 1 244 ? 12.919 -5.361 18.018 1.00 87.62 244 LEU A N 1
ATOM 1945 C CA . LEU A 1 244 ? 11.536 -5.396 17.534 1.00 87.62 244 LEU A CA 1
ATOM 1946 C C . LEU A 1 244 ? 10.962 -3.981 17.394 1.00 87.62 244 LEU A C 1
ATOM 1948 O O . LEU A 1 244 ? 10.451 -3.631 16.331 1.00 87.62 244 LEU A O 1
ATOM 1952 N N . SER A 1 245 ? 11.123 -3.141 18.423 1.00 88.56 245 SER A N 1
ATOM 1953 C CA . SER A 1 245 ? 10.685 -1.738 18.396 1.00 88.56 245 SER A CA 1
ATOM 1954 C C . SER A 1 245 ? 11.301 -0.969 17.217 1.00 88.56 245 SER A C 1
ATOM 1956 O O . SER A 1 245 ? 10.581 -0.360 16.423 1.00 88.56 245 SER A O 1
ATOM 1958 N N . LYS A 1 246 ? 12.622 -1.093 17.011 1.00 92.44 246 LYS A N 1
ATOM 1959 C CA . LYS A 1 246 ? 13.313 -0.494 15.861 1.00 92.44 246 LYS A CA 1
ATOM 1960 C C . LYS A 1 246 ? 12.795 -1.029 14.520 1.00 92.44 246 LYS A C 1
ATOM 1962 O O . LYS A 1 246 ? 12.565 -0.240 13.610 1.00 92.44 246 LYS A O 1
ATOM 1967 N N . SER A 1 247 ? 12.588 -2.340 14.388 1.00 91.81 247 SER A N 1
ATOM 1968 C CA . SER A 1 247 ? 12.106 -2.949 13.140 1.00 91.81 247 SER A CA 1
ATOM 1969 C C . SER A 1 247 ? 10.684 -2.503 12.780 1.00 91.81 247 SER A C 1
ATOM 1971 O O . SER A 1 247 ? 10.394 -2.219 11.615 1.00 91.81 247 SER A O 1
ATOM 1973 N N . LEU A 1 248 ? 9.800 -2.380 13.774 1.00 90.38 248 LEU A N 1
ATOM 1974 C CA . LEU A 1 248 ? 8.451 -1.856 13.572 1.00 90.38 248 LEU A CA 1
ATOM 1975 C C . LEU A 1 248 ? 8.469 -0.369 13.190 1.00 90.38 248 LEU A C 1
ATOM 1977 O O . LEU A 1 248 ? 7.717 0.035 12.305 1.00 90.38 248 LEU A O 1
ATOM 1981 N N . GLU A 1 249 ? 9.353 0.432 13.787 1.00 92.38 249 GLU A N 1
ATOM 1982 C CA . GLU A 1 249 ? 9.551 1.839 13.420 1.00 92.38 249 GLU A CA 1
ATOM 1983 C C . GLU A 1 249 ? 10.090 2.018 11.990 1.00 92.38 249 GLU A C 1
ATOM 1985 O O . GLU A 1 249 ? 9.561 2.823 11.218 1.00 92.38 249 GLU A O 1
ATOM 1990 N N . GLU A 1 250 ? 11.069 1.207 11.578 1.00 92.12 250 GLU A N 1
ATOM 1991 C CA . GLU A 1 250 ? 11.543 1.160 10.188 1.00 92.12 250 GLU A CA 1
ATOM 1992 C C . GLU A 1 250 ? 10.387 0.810 9.230 1.00 92.12 250 GLU A C 1
ATOM 1994 O O . GLU A 1 250 ? 10.153 1.507 8.238 1.00 92.12 250 GLU A O 1
ATOM 1999 N N . LYS A 1 251 ? 9.586 -0.210 9.569 1.00 92.19 251 LYS A N 1
ATOM 2000 C CA . LYS A 1 251 ? 8.400 -0.628 8.801 1.00 92.19 251 LYS A CA 1
ATOM 2001 C C . LYS A 1 251 ? 7.315 0.460 8.753 1.00 92.19 251 LYS A C 1
ATOM 2003 O O . LYS A 1 251 ? 6.683 0.637 7.710 1.00 92.19 251 LYS A O 1
ATOM 2008 N N . ARG A 1 252 ? 7.118 1.226 9.835 1.00 93.38 252 ARG A N 1
ATOM 2009 C CA . ARG A 1 252 ? 6.216 2.391 9.879 1.00 93.38 252 ARG A CA 1
ATOM 2010 C C . ARG A 1 252 ? 6.672 3.465 8.899 1.00 93.38 252 ARG A C 1
ATOM 2012 O O . ARG A 1 252 ? 5.848 3.949 8.121 1.00 93.38 252 ARG A O 1
ATOM 2019 N N . SER A 1 253 ? 7.962 3.805 8.896 1.00 91.25 253 SER A N 1
ATOM 2020 C CA . SER A 1 253 ? 8.523 4.790 7.961 1.00 91.25 253 SER A CA 1
ATOM 2021 C C . SER A 1 253 ? 8.333 4.338 6.512 1.00 91.25 253 SER A C 1
ATOM 2023 O O . SER A 1 253 ? 7.745 5.067 5.720 1.00 91.25 253 SER A O 1
ATOM 2025 N N . ILE A 1 254 ? 8.707 3.093 6.197 1.00 92.38 254 ILE A N 1
ATOM 2026 C CA . ILE A 1 254 ? 8.564 2.462 4.873 1.00 92.38 254 ILE A CA 1
ATOM 2027 C C . ILE A 1 254 ? 7.134 2.566 4.313 1.00 92.38 254 ILE A C 1
ATOM 2029 O O . ILE A 1 254 ? 6.930 2.989 3.167 1.00 92.38 254 ILE A O 1
ATOM 2033 N N . LEU A 1 255 ? 6.135 2.195 5.120 1.00 92.69 255 LEU A N 1
ATOM 2034 C CA . LEU A 1 255 ? 4.729 2.254 4.717 1.00 92.69 255 LEU A CA 1
ATOM 2035 C C . LEU A 1 255 ? 4.246 3.703 4.575 1.00 92.69 255 LEU A C 1
ATOM 2037 O O . LEU A 1 255 ? 3.496 4.006 3.649 1.00 92.69 255 LEU A O 1
ATOM 2041 N N . THR A 1 256 ? 4.716 4.607 5.439 1.00 92.62 256 THR A N 1
ATOM 2042 C CA . THR A 1 256 ? 4.381 6.038 5.389 1.00 92.62 256 THR A CA 1
ATOM 2043 C C . THR A 1 256 ? 4.929 6.699 4.123 1.00 92.62 256 THR A C 1
ATOM 2045 O O . THR A 1 256 ? 4.161 7.337 3.405 1.00 92.62 256 THR A O 1
ATOM 2048 N N . SER A 1 257 ? 6.208 6.500 3.776 1.00 92.38 257 SER A N 1
ATOM 2049 C CA . SER A 1 257 ? 6.798 7.048 2.541 1.00 92.38 257 SER A CA 1
ATOM 2050 C C . SER A 1 257 ? 6.068 6.542 1.292 1.00 92.38 257 SER A C 1
ATOM 2052 O O . SER A 1 257 ? 5.790 7.310 0.372 1.00 92.38 257 SER A O 1
ATOM 2054 N N . SER A 1 258 ? 5.706 5.256 1.274 1.00 95.12 258 SER A N 1
ATOM 2055 C CA . SER A 1 258 ? 4.991 4.638 0.151 1.00 95.12 258 SER A CA 1
ATOM 2056 C C . SER A 1 258 ? 3.555 5.156 0.015 1.00 95.12 258 SER A C 1
ATOM 2058 O O . SER A 1 258 ? 3.091 5.406 -1.096 1.00 95.12 258 SER A O 1
ATOM 2060 N N . LEU A 1 259 ? 2.854 5.383 1.131 1.00 94.75 259 LEU A N 1
ATOM 2061 C CA . LEU A 1 259 ? 1.527 6.004 1.138 1.00 94.75 259 LEU A CA 1
ATOM 2062 C C . LEU A 1 259 ? 1.563 7.471 0.696 1.00 94.75 259 LEU A C 1
ATOM 2064 O O . LEU A 1 259 ? 0.695 7.884 -0.072 1.00 94.75 259 LEU A O 1
ATOM 2068 N N . LEU A 1 260 ? 2.572 8.236 1.126 1.00 94.56 260 LEU A N 1
ATOM 2069 C CA . LEU A 1 260 ? 2.781 9.615 0.677 1.00 94.56 260 LEU A CA 1
ATOM 2070 C C . LEU A 1 260 ? 3.036 9.676 -0.836 1.00 94.56 260 LEU A C 1
ATOM 2072 O O . LEU A 1 260 ? 2.412 10.489 -1.513 1.00 94.56 260 LEU A O 1
ATOM 2076 N N . LEU A 1 261 ? 3.856 8.774 -1.391 1.00 95.62 261 LEU A N 1
ATOM 2077 C CA . LEU A 1 261 ? 4.047 8.648 -2.843 1.00 95.62 261 LEU A CA 1
ATOM 2078 C C . LEU A 1 261 ? 2.734 8.371 -3.587 1.00 95.62 261 LEU A C 1
ATOM 2080 O O . LEU A 1 261 ? 2.409 9.070 -4.547 1.00 95.62 261 LEU A O 1
ATOM 2084 N N . LEU A 1 262 ? 1.949 7.390 -3.132 1.00 95.75 262 LEU A N 1
ATOM 2085 C CA . LEU A 1 262 ? 0.649 7.088 -3.739 1.00 95.75 262 LEU A CA 1
ATOM 2086 C C . LEU A 1 262 ? -0.310 8.285 -3.654 1.00 95.75 262 LEU A C 1
ATOM 2088 O O . LEU A 1 262 ? -1.011 8.573 -4.621 1.00 95.75 262 LEU A O 1
ATOM 2092 N N . GLN A 1 263 ? -0.315 9.018 -2.537 1.00 95.00 263 GLN A N 1
ATOM 2093 C CA . GLN A 1 263 ? -1.128 10.222 -2.362 1.00 95.00 263 GLN A CA 1
ATOM 2094 C C . GLN A 1 263 ? -0.685 11.375 -3.276 1.00 95.00 263 GLN A C 1
ATOM 2096 O O . GLN A 1 263 ? -1.547 12.050 -3.843 1.00 95.00 263 GLN A O 1
ATOM 2101 N N . VAL A 1 264 ? 0.625 11.583 -3.459 1.00 95.44 264 VAL A N 1
ATOM 2102 C CA . VAL A 1 264 ? 1.174 12.560 -4.415 1.00 95.44 264 VAL A CA 1
ATOM 2103 C C . VAL A 1 264 ? 0.674 12.255 -5.819 1.00 95.44 264 VAL A C 1
ATOM 2105 O O . VAL A 1 264 ? 0.078 13.121 -6.455 1.00 95.44 264 VAL A O 1
ATOM 2108 N N . PHE A 1 265 ? 0.819 11.017 -6.289 1.00 95.88 265 PHE A N 1
ATOM 2109 C CA . PHE A 1 265 ? 0.411 10.671 -7.650 1.00 95.88 265 PHE A CA 1
ATOM 2110 C C . PHE A 1 265 ? -1.108 10.588 -7.833 1.00 95.88 265 PHE A C 1
ATOM 2112 O O . PHE A 1 265 ? -1.597 10.917 -8.911 1.00 95.88 265 PHE A O 1
ATOM 2119 N N . GLN A 1 266 ? -1.873 10.261 -6.789 1.00 94.75 266 GLN A N 1
ATOM 2120 C CA . GLN A 1 266 ? -3.336 10.307 -6.841 1.00 94.75 266 GLN A CA 1
ATOM 2121 C C . GLN A 1 266 ? -3.884 11.737 -7.013 1.00 94.75 266 GLN A C 1
ATOM 2123 O O . GLN A 1 266 ? -4.972 11.895 -7.562 1.00 94.75 266 GLN A O 1
ATOM 2128 N N . ARG A 1 267 ? -3.160 12.775 -6.563 1.00 95.38 267 ARG A N 1
ATOM 2129 C CA . ARG A 1 267 ? -3.597 14.182 -6.678 1.00 95.38 267 ARG A CA 1
ATOM 2130 C C . ARG A 1 267 ? -2.908 14.965 -7.799 1.00 95.38 267 ARG A C 1
ATOM 2132 O O . ARG A 1 267 ? -3.574 15.706 -8.509 1.00 95.38 267 ARG A O 1
ATOM 2139 N N . ALA A 1 268 ? -1.597 14.796 -7.952 1.00 95.88 268 ALA A N 1
ATOM 2140 C CA . ALA A 1 268 ? -0.741 15.564 -8.859 1.00 95.88 268 ALA A CA 1
ATOM 2141 C C . ALA A 1 268 ? -0.154 14.726 -10.013 1.00 95.88 268 ALA A C 1
ATOM 2143 O O . ALA A 1 268 ? 0.505 15.267 -10.899 1.00 95.88 268 ALA A O 1
ATOM 2144 N N . GLY A 1 269 ? -0.362 13.403 -10.028 1.00 93.56 269 GLY A N 1
ATOM 2145 C CA . GLY A 1 269 ? 0.354 12.486 -10.923 1.00 93.56 269 GLY A CA 1
ATOM 2146 C C . GLY A 1 269 ? 0.152 12.761 -12.413 1.00 93.56 269 GLY A C 1
ATOM 2147 O O . GLY A 1 269 ? 1.080 12.560 -13.192 1.00 93.56 269 GLY A O 1
ATOM 2148 N N . THR A 1 270 ? -1.010 13.275 -12.824 1.00 92.94 270 THR A N 1
ATOM 2149 C CA . THR A 1 270 ? -1.272 13.690 -14.214 1.00 92.94 270 THR A CA 1
ATOM 2150 C C . THR A 1 270 ? -0.467 14.930 -14.604 1.00 92.94 270 THR A C 1
ATOM 2152 O O . THR A 1 270 ? 0.152 14.949 -15.664 1.00 92.94 270 THR A O 1
ATOM 2155 N N . GLN A 1 271 ? -0.413 15.939 -13.732 1.00 94.81 271 GLN A N 1
ATOM 2156 C CA . GLN A 1 271 ? 0.363 17.166 -13.937 1.00 94.81 271 GLN A CA 1
ATOM 2157 C C . GLN A 1 271 ? 1.867 16.862 -13.962 1.00 94.81 271 GLN A C 1
ATOM 2159 O O . GLN A 1 271 ? 2.559 17.286 -14.884 1.00 94.81 271 GLN A O 1
ATOM 2164 N N . LEU A 1 272 ? 2.350 16.045 -13.018 1.00 91.94 272 LEU A N 1
ATOM 2165 C CA . LEU A 1 272 ? 3.735 15.564 -12.990 1.00 91.94 272 LEU A CA 1
ATOM 2166 C C . LEU A 1 272 ? 4.078 14.746 -14.245 1.00 91.94 272 LEU A C 1
ATOM 2168 O O . LEU A 1 272 ? 5.116 14.983 -14.853 1.00 91.94 272 LEU A O 1
ATOM 2172 N N . SER A 1 273 ? 3.192 13.847 -14.693 1.00 89.44 273 SER A N 1
ATOM 2173 C CA . SER A 1 273 ? 3.390 13.067 -15.930 1.00 89.44 273 SER A CA 1
ATOM 2174 C C . SER A 1 273 ? 3.450 13.943 -17.184 1.00 89.44 273 SER A C 1
ATOM 2176 O O . SER A 1 273 ? 4.180 13.618 -18.118 1.00 89.44 273 SER A O 1
ATOM 2178 N N . ASN A 1 274 ? 2.708 15.055 -17.203 1.00 90.69 274 ASN A N 1
ATOM 2179 C CA . ASN A 1 274 ? 2.712 16.022 -18.300 1.00 90.69 274 ASN A CA 1
ATOM 2180 C C . ASN A 1 274 ? 3.947 16.937 -18.291 1.00 90.69 274 ASN A C 1
ATOM 2182 O O . ASN A 1 274 ? 4.299 17.464 -19.344 1.00 90.69 274 ASN A O 1
ATOM 2186 N N . LEU A 1 275 ? 4.636 17.105 -17.152 1.00 90.38 275 LEU A N 1
ATOM 2187 C CA . LEU A 1 275 ? 5.955 17.745 -17.146 1.00 90.38 275 LEU A CA 1
ATOM 2188 C C . LEU A 1 275 ? 6.976 16.905 -17.921 1.00 90.38 275 LEU A C 1
ATOM 2190 O O . LEU A 1 275 ? 7.745 17.474 -18.686 1.00 90.38 275 LEU A O 1
ATOM 2194 N N . ILE A 1 276 ? 6.973 15.575 -17.756 1.00 88.06 276 ILE A N 1
ATOM 2195 C CA . ILE A 1 276 ? 8.061 14.686 -18.211 1.00 88.06 276 ILE A CA 1
ATOM 2196 C C . ILE A 1 276 ? 8.485 14.928 -19.676 1.00 88.06 276 ILE A C 1
ATOM 2198 O O . ILE A 1 276 ? 9.675 15.157 -19.891 1.00 88.06 276 ILE A O 1
ATOM 2202 N N . PRO A 1 277 ? 7.582 14.968 -20.682 1.00 86.75 277 PRO A N 1
ATOM 2203 C CA . PRO A 1 277 ? 7.978 15.250 -22.064 1.00 86.75 277 PRO A CA 1
ATOM 2204 C C . PRO A 1 277 ? 8.624 16.630 -22.238 1.00 86.75 277 PRO A C 1
ATOM 2206 O O . PRO A 1 277 ? 9.615 16.751 -22.949 1.00 86.75 277 PRO A O 1
ATOM 2209 N N . MET A 1 278 ? 8.127 17.657 -21.536 1.00 86.62 278 MET A N 1
ATOM 2210 C CA . MET A 1 278 ? 8.706 19.004 -21.591 1.00 86.62 278 MET A CA 1
ATOM 2211 C C . MET A 1 278 ? 10.119 19.062 -21.000 1.00 86.62 278 MET A C 1
ATOM 2213 O O . MET A 1 278 ? 10.894 19.934 -21.386 1.00 86.62 278 MET A O 1
ATOM 2217 N N . LEU A 1 279 ? 10.463 18.170 -20.066 1.00 82.06 279 LEU A N 1
ATOM 2218 C CA . LEU A 1 279 ? 11.815 18.084 -19.500 1.00 82.06 279 LEU A CA 1
ATOM 2219 C C . LEU A 1 279 ? 12.779 17.448 -20.504 1.00 82.06 279 LEU A C 1
ATOM 2221 O O . LEU A 1 279 ? 13.824 18.022 -20.797 1.00 82.06 279 LEU A O 1
ATOM 2225 N N . LEU A 1 280 ? 12.361 16.334 -21.110 1.00 83.44 280 LEU A N 1
ATOM 2226 C CA . LEU A 1 280 ? 13.111 15.615 -22.147 1.00 83.44 280 LEU A CA 1
ATOM 2227 C C . LEU A 1 280 ? 13.333 16.462 -23.417 1.00 83.44 280 LEU A C 1
ATOM 2229 O O . LEU A 1 280 ? 14.339 16.313 -24.108 1.00 83.44 280 LEU A O 1
ATOM 2233 N N . GLU A 1 281 ? 12.419 17.383 -23.735 1.00 83.81 281 GLU A N 1
ATOM 2234 C CA . GLU A 1 281 ? 12.616 18.357 -24.817 1.00 83.81 281 GLU A CA 1
ATOM 2235 C C . GLU A 1 281 ? 13.568 19.502 -24.427 1.00 83.81 281 GLU A C 1
ATOM 2237 O O . GLU A 1 281 ? 14.382 19.927 -25.252 1.00 83.81 281 GLU A O 1
ATOM 2242 N N . LYS A 1 282 ? 13.496 19.991 -23.180 1.00 72.75 282 LYS A N 1
ATOM 2243 C CA . LYS A 1 282 ? 14.287 21.134 -22.684 1.00 72.75 282 LYS A CA 1
ATOM 2244 C C . LYS A 1 282 ? 15.735 20.811 -22.335 1.00 72.75 282 LYS A C 1
ATOM 2246 O O . LYS A 1 282 ? 16.555 21.726 -22.350 1.00 72.75 282 LYS A O 1
ATOM 2251 N N . GLU A 1 283 ? 16.074 19.551 -22.082 1.00 63.81 283 GLU A N 1
ATOM 2252 C CA . GLU A 1 283 ? 17.464 19.106 -21.898 1.00 63.81 283 GLU A CA 1
ATOM 2253 C C . GLU A 1 283 ? 18.367 19.550 -23.066 1.00 63.81 283 GLU A C 1
ATOM 2255 O O . GLU A 1 283 ? 19.486 20.019 -22.861 1.00 63.81 283 GLU A O 1
ATOM 2260 N N . LYS A 1 284 ? 17.825 19.554 -24.293 1.00 66.50 284 LYS A N 1
ATOM 2261 C CA . LYS A 1 284 ? 18.496 20.043 -25.513 1.00 66.50 284 LYS A CA 1
ATOM 2262 C C . LYS A 1 284 ? 18.841 21.542 -25.498 1.00 66.50 284 LYS A C 1
ATOM 2264 O O . LYS A 1 284 ? 19.476 22.017 -26.435 1.00 66.50 284 LYS A O 1
ATOM 2269 N N . GLN A 1 285 ? 18.383 22.296 -24.497 1.00 72.88 285 GLN A N 1
ATOM 2270 C CA . GLN A 1 285 ? 18.494 23.757 -24.411 1.00 72.88 285 GLN A CA 1
ATOM 2271 C C . GLN A 1 285 ? 19.326 24.247 -23.209 1.00 72.88 285 GLN A C 1
ATOM 2273 O O . GLN A 1 285 ? 19.406 25.455 -23.002 1.00 72.88 285 GLN A O 1
ATOM 2278 N N . HIS A 1 286 ? 19.949 23.350 -22.427 1.00 69.81 286 HIS A N 1
ATOM 2279 C CA . HIS A 1 286 ? 20.817 23.694 -21.281 1.00 69.81 286 HIS A CA 1
ATOM 2280 C C . HIS A 1 286 ? 20.202 24.697 -20.275 1.00 69.81 286 HIS A C 1
ATOM 2282 O O . HIS A 1 286 ? 20.878 25.586 -19.754 1.00 69.81 286 HIS A O 1
ATOM 2288 N N . LEU A 1 287 ? 18.905 24.562 -19.989 1.00 65.06 287 LEU A N 1
ATOM 2289 C CA . LEU A 1 287 ? 18.237 25.339 -18.942 1.00 65.06 287 LEU A CA 1
ATOM 2290 C C . LEU A 1 287 ? 18.698 24.880 -17.549 1.00 65.06 287 LEU A C 1
ATOM 2292 O O . LEU A 1 287 ? 18.929 23.696 -17.325 1.00 65.06 287 LEU A O 1
ATOM 2296 N N . SER A 1 288 ? 18.813 25.813 -16.599 1.00 74.38 288 SER A N 1
ATOM 2297 C CA . SER A 1 288 ? 19.144 25.482 -15.208 1.00 74.38 288 SER A CA 1
ATOM 2298 C C . SER A 1 288 ? 17.980 24.769 -14.504 1.00 74.38 288 SER A C 1
ATOM 2300 O O . SER A 1 288 ? 16.821 24.947 -14.871 1.00 74.38 288 SER A O 1
ATOM 2302 N N . ASN A 1 289 ? 18.272 23.981 -13.465 1.00 69.94 289 ASN A N 1
ATOM 2303 C CA . ASN A 1 289 ? 17.281 23.087 -12.839 1.00 69.94 289 ASN A CA 1
ATOM 2304 C C . ASN A 1 289 ? 16.295 23.805 -11.888 1.00 69.94 289 ASN A C 1
ATOM 2306 O O . ASN A 1 289 ? 15.175 23.339 -11.663 1.00 69.94 289 ASN A O 1
ATOM 2310 N N . SER A 1 290 ? 16.678 24.981 -11.374 1.00 79.31 290 SER A N 1
ATOM 2311 C CA . SER A 1 290 ? 15.905 25.782 -10.405 1.00 79.31 290 SER A CA 1
ATOM 2312 C C . SER A 1 290 ? 14.445 26.083 -10.816 1.00 79.31 290 SER A C 1
ATOM 2314 O O . SER A 1 290 ? 13.544 25.833 -10.009 1.00 79.31 290 SER A O 1
ATOM 2316 N N . PRO A 1 291 ? 14.138 26.530 -12.056 1.00 86.19 291 PRO A N 1
ATOM 2317 C CA . PRO A 1 291 ? 12.765 26.829 -12.467 1.00 86.19 291 PRO A CA 1
ATOM 2318 C C . PRO A 1 291 ? 11.868 25.587 -12.511 1.00 86.19 291 PRO A C 1
ATOM 2320 O O . PRO A 1 291 ? 10.653 25.701 -12.370 1.00 86.19 291 PRO A O 1
ATOM 2323 N N . ILE A 1 292 ? 12.441 24.395 -12.714 1.00 83.25 292 ILE A N 1
ATOM 2324 C CA . ILE A 1 292 ? 11.659 23.159 -12.800 1.00 83.25 292 ILE A CA 1
ATOM 2325 C C . ILE A 1 292 ? 11.341 22.635 -11.398 1.00 83.25 292 ILE A C 1
ATOM 2327 O O . ILE A 1 292 ? 10.204 22.244 -11.146 1.00 83.25 292 ILE A O 1
ATOM 2331 N N . ALA A 1 293 ? 12.292 22.703 -10.460 1.00 86.12 293 ALA A N 1
ATOM 2332 C CA . ALA A 1 293 ? 12.023 22.411 -9.051 1.00 86.12 293 ALA A CA 1
ATOM 2333 C C . ALA A 1 293 ? 10.889 23.303 -8.502 1.00 86.12 293 ALA A C 1
ATOM 2335 O O . ALA A 1 293 ? 9.980 22.808 -7.835 1.00 86.12 293 ALA A O 1
ATOM 2336 N N . GLN A 1 294 ? 10.872 24.590 -8.879 1.00 89.94 294 GLN A N 1
ATOM 2337 C CA . GLN A 1 294 ? 9.764 25.505 -8.578 1.00 89.94 294 GLN A CA 1
ATOM 2338 C C . GLN A 1 294 ? 8.437 25.064 -9.221 1.00 89.94 294 GLN A C 1
ATOM 2340 O O . GLN A 1 294 ? 7.412 25.074 -8.547 1.00 89.94 294 GLN A O 1
ATOM 2345 N N . GLN A 1 295 ? 8.428 24.612 -10.482 1.00 92.69 295 GLN A N 1
ATOM 2346 C CA . GLN A 1 295 ? 7.213 24.084 -11.127 1.00 92.69 295 GLN A CA 1
ATOM 2347 C C . GLN A 1 295 ? 6.681 22.815 -10.446 1.00 92.69 295 GLN A C 1
ATOM 2349 O O . GLN A 1 295 ? 5.473 22.695 -10.243 1.00 92.69 295 GLN A O 1
ATOM 2354 N N . VAL A 1 296 ? 7.562 21.888 -10.051 1.00 91.44 296 VAL A N 1
ATOM 2355 C CA . VAL A 1 296 ? 7.186 20.697 -9.272 1.00 91.44 296 VAL A CA 1
ATOM 2356 C C . VAL A 1 296 ? 6.587 21.115 -7.927 1.00 91.44 296 VAL A C 1
ATOM 2358 O O . VAL A 1 296 ? 5.518 20.627 -7.565 1.00 91.44 296 VAL A O 1
ATOM 2361 N N . GLN A 1 297 ? 7.204 22.069 -7.223 1.00 92.94 297 GLN A N 1
ATOM 2362 C CA . GLN A 1 297 ? 6.660 22.632 -5.986 1.00 92.94 297 GLN A CA 1
ATOM 2363 C C . GLN A 1 297 ? 5.272 23.261 -6.196 1.00 92.94 297 GLN A C 1
ATOM 2365 O O . GLN A 1 297 ? 4.345 22.916 -5.468 1.00 92.94 297 GLN A O 1
ATOM 2370 N N . THR A 1 298 ? 5.087 24.108 -7.215 1.00 95.25 298 THR A N 1
ATOM 2371 C CA . THR A 1 298 ? 3.787 24.731 -7.528 1.00 95.25 298 THR A CA 1
ATOM 2372 C C . THR A 1 298 ? 2.705 23.691 -7.840 1.00 95.25 298 THR A C 1
ATOM 2374 O O . THR A 1 298 ? 1.558 23.860 -7.430 1.00 95.25 298 THR A O 1
ATOM 2377 N N . ILE A 1 299 ? 3.051 22.590 -8.515 1.00 95.69 299 ILE A N 1
ATOM 2378 C CA . ILE A 1 299 ? 2.131 21.469 -8.765 1.00 95.69 299 ILE A CA 1
ATOM 2379 C C . ILE A 1 299 ? 1.723 20.776 -7.456 1.00 95.69 299 ILE A C 1
ATOM 2381 O O . ILE A 1 299 ? 0.540 20.513 -7.244 1.00 95.69 299 ILE A O 1
ATOM 2385 N N . LEU A 1 300 ? 2.674 20.503 -6.557 1.00 94.44 300 LEU A N 1
ATOM 2386 C CA . LEU A 1 300 ? 2.387 19.878 -5.259 1.00 94.44 300 LEU A CA 1
ATOM 2387 C C . LEU A 1 300 ? 1.531 20.786 -4.365 1.00 94.44 300 LEU A C 1
ATOM 2389 O O . LEU A 1 300 ? 0.543 20.329 -3.787 1.00 94.44 300 LEU A O 1
ATOM 2393 N N . GLU A 1 301 ? 1.858 22.076 -4.299 1.00 94.50 301 GLU A N 1
ATOM 2394 C CA . GLU A 1 301 ? 1.103 23.078 -3.543 1.00 94.50 301 GLU A CA 1
ATOM 2395 C C . GLU A 1 301 ? -0.315 23.252 -4.107 1.00 94.50 301 GLU A C 1
ATOM 2397 O O . GLU A 1 301 ? -1.283 23.206 -3.346 1.00 94.50 301 GLU A O 1
ATOM 2402 N N . GLY A 1 302 ? -0.463 23.322 -5.436 1.00 96.00 302 GLY A N 1
ATOM 2403 C CA . GLY A 1 302 ? -1.761 23.342 -6.119 1.00 96.00 302 GLY A CA 1
ATOM 2404 C C . GLY A 1 302 ? -2.599 22.073 -5.902 1.00 96.00 302 GLY A C 1
ATOM 2405 O O . GLY A 1 302 ? -3.826 22.138 -5.883 1.00 96.00 302 GLY A O 1
ATOM 2406 N N . ALA A 1 303 ? -1.955 20.928 -5.659 1.00 94.69 303 ALA A N 1
ATOM 2407 C CA . ALA A 1 303 ? -2.593 19.670 -5.261 1.00 94.69 303 ALA A CA 1
ATOM 2408 C C . ALA A 1 303 ? -2.872 19.560 -3.740 1.00 94.69 303 ALA A C 1
ATOM 2410 O O . ALA A 1 303 ? -3.328 18.515 -3.250 1.00 94.69 303 ALA A O 1
ATOM 2411 N N . GLY A 1 304 ? -2.590 20.615 -2.966 1.00 95.31 304 GLY A N 1
ATOM 2412 C CA . GLY A 1 304 ? -2.758 20.639 -1.514 1.00 95.31 304 GLY A CA 1
ATOM 2413 C C . GLY A 1 304 ? -1.794 19.703 -0.780 1.00 95.31 304 GLY A C 1
ATOM 2414 O O . GLY A 1 304 ? -2.198 19.038 0.178 1.00 95.31 304 GLY A O 1
ATOM 2415 N N . ILE A 1 305 ? -0.551 19.599 -1.261 1.00 93.56 305 ILE A N 1
ATOM 2416 C CA . ILE A 1 305 ? 0.535 18.800 -0.680 1.00 93.56 305 ILE A CA 1
ATOM 2417 C C . ILE A 1 305 ? 1.725 19.731 -0.389 1.00 93.56 305 ILE A C 1
ATOM 2419 O O . ILE A 1 305 ? 2.575 19.934 -1.255 1.00 93.56 305 ILE A O 1
ATOM 2423 N N . PRO A 1 306 ? 1.820 20.321 0.816 1.00 91.44 306 PRO A N 1
ATOM 2424 C CA . PRO A 1 306 ? 2.962 21.159 1.163 1.00 91.44 306 PRO A CA 1
ATOM 2425 C C . PRO A 1 306 ? 4.230 20.302 1.268 1.00 91.44 306 PRO A C 1
ATOM 2427 O O . PRO A 1 306 ? 4.190 19.216 1.853 1.00 91.44 306 PRO A O 1
ATOM 2430 N N . LEU A 1 307 ? 5.371 20.794 0.770 1.00 88.62 307 LEU A N 1
ATOM 2431 C CA . LEU A 1 307 ? 6.654 20.067 0.801 1.00 88.62 307 LEU A CA 1
ATOM 2432 C C . LEU A 1 307 ? 7.050 19.596 2.212 1.00 88.62 307 LEU A C 1
ATOM 2434 O O . LEU A 1 307 ? 7.614 18.516 2.365 1.00 88.62 307 LEU A O 1
ATOM 2438 N N . SER A 1 308 ? 6.683 20.345 3.255 1.00 88.94 308 SER A N 1
ATOM 2439 C CA . SER A 1 308 ? 6.904 19.966 4.657 1.00 88.94 308 SER A CA 1
ATOM 2440 C C . SER A 1 308 ? 6.210 18.659 5.069 1.00 88.94 308 SER A C 1
ATOM 2442 O O . SER A 1 308 ? 6.714 17.958 5.944 1.00 88.94 308 SER A O 1
ATOM 2444 N N . SER A 1 309 ? 5.102 18.282 4.417 1.00 86.69 309 SER A N 1
ATOM 2445 C CA . SER A 1 309 ? 4.429 16.988 4.631 1.00 86.69 309 SER A CA 1
ATOM 2446 C C . SER A 1 309 ? 5.174 15.797 4.013 1.00 86.69 309 SER A C 1
ATOM 2448 O O . SER A 1 309 ? 4.890 14.651 4.351 1.00 86.69 309 SER A O 1
ATOM 2450 N N . LEU A 1 310 ? 6.155 16.063 3.143 1.00 88.06 310 LEU A N 1
ATOM 2451 C CA . LEU A 1 310 ? 6.994 15.068 2.472 1.00 88.06 310 LEU A CA 1
ATOM 2452 C C . LEU A 1 310 ? 8.364 14.896 3.156 1.00 88.06 310 LEU A C 1
ATOM 2454 O O . LEU A 1 310 ? 9.213 14.162 2.656 1.00 88.06 310 LEU A O 1
ATOM 2458 N N . ASN A 1 311 ? 8.574 15.492 4.335 1.00 87.88 311 ASN A N 1
ATOM 2459 C CA . ASN A 1 311 ? 9.781 15.314 5.154 1.00 87.88 311 ASN A CA 1
ATOM 2460 C C . ASN A 1 311 ? 9.786 13.961 5.900 1.00 87.88 311 ASN A C 1
ATOM 2462 O O . ASN A 1 311 ? 9.990 13.886 7.110 1.00 87.88 311 ASN A O 1
ATOM 2466 N N . CYS A 1 312 ? 9.539 12.880 5.161 1.00 83.56 312 CYS A N 1
ATOM 2467 C CA . CYS A 1 312 ? 9.630 11.501 5.618 1.00 83.56 312 CYS A CA 1
ATOM 2468 C C . CYS A 1 312 ? 10.970 10.909 5.134 1.00 83.56 312 CYS A C 1
ATOM 2470 O O . CYS A 1 312 ? 11.261 11.023 3.938 1.00 83.56 312 CYS A O 1
ATOM 2472 N N . PRO A 1 313 ? 11.794 10.306 6.013 1.00 83.38 313 PRO A N 1
ATOM 2473 C CA . PRO A 1 313 ? 13.083 9.748 5.621 1.00 83.38 313 PRO A CA 1
ATOM 2474 C C . PRO A 1 313 ? 12.904 8.496 4.758 1.00 83.38 313 PRO A C 1
ATOM 2476 O O . PRO A 1 313 ? 12.144 7.587 5.106 1.00 83.38 313 PRO A O 1
ATOM 2479 N N . ILE A 1 314 ? 13.640 8.428 3.648 1.00 80.56 314 ILE A N 1
ATOM 2480 C CA . ILE A 1 314 ? 13.689 7.239 2.799 1.00 80.56 314 ILE A CA 1
ATOM 2481 C C . ILE A 1 314 ? 14.702 6.264 3.398 1.00 80.56 314 ILE A C 1
ATOM 2483 O O . ILE A 1 314 ? 15.907 6.512 3.396 1.00 80.56 314 ILE A O 1
ATOM 2487 N N . ILE A 1 315 ? 14.218 5.124 3.888 1.00 76.31 315 ILE A N 1
ATOM 2488 C CA . ILE A 1 315 ? 15.084 4.049 4.375 1.00 76.31 315 ILE A CA 1
ATOM 2489 C C . ILE A 1 315 ? 15.607 3.258 3.170 1.00 76.31 315 ILE A C 1
ATOM 2491 O O . ILE A 1 315 ? 14.875 2.472 2.570 1.00 76.31 315 ILE A O 1
ATOM 2495 N N . SER A 1 316 ? 16.886 3.446 2.827 1.00 63.12 316 SER A N 1
ATOM 2496 C CA . SER A 1 316 ? 17.577 2.591 1.853 1.00 63.12 316 SER A CA 1
ATOM 2497 C C . SER A 1 316 ? 17.685 1.165 2.395 1.00 63.12 316 SER A C 1
ATOM 2499 O O . SER A 1 316 ? 18.482 0.873 3.287 1.00 63.12 316 SER A O 1
ATOM 2501 N N . THR A 1 317 ? 16.907 0.241 1.831 1.00 54.72 317 THR A N 1
ATOM 2502 C CA . THR A 1 317 ? 17.023 -1.195 2.136 1.00 54.72 317 THR A CA 1
ATOM 2503 C C . THR A 1 317 ? 18.150 -1.889 1.359 1.00 54.72 317 THR A C 1
ATOM 2505 O O . THR A 1 317 ? 18.205 -3.117 1.341 1.00 54.72 317 THR A O 1
ATOM 2508 N N . GLN A 1 318 ? 19.014 -1.151 0.647 1.00 53.59 318 GLN A N 1
ATOM 2509 C CA . GLN A 1 318 ? 20.182 -1.739 -0.025 1.00 53.59 318 GLN A CA 1
ATOM 2510 C C . GLN A 1 318 ? 21.345 -1.973 0.958 1.00 53.59 318 GLN A C 1
ATOM 2512 O O . GLN A 1 318 ? 22.009 -3.008 0.862 1.00 53.59 318 GLN A O 1
ATOM 2517 N N . ASP A 1 319 ? 21.535 -1.082 1.936 1.00 39.69 319 ASP A N 1
ATOM 2518 C CA . ASP A 1 319 ? 22.606 -1.182 2.943 1.00 39.69 319 ASP A CA 1
ATOM 2519 C C . ASP A 1 319 ? 22.234 -2.082 4.120 1.00 39.69 319 ASP A C 1
ATOM 2521 O O . ASP A 1 319 ? 23.081 -2.767 4.707 1.00 39.69 319 ASP A O 1
ATOM 2525 N N . SER A 1 320 ? 20.944 -2.133 4.452 1.00 38.62 320 SER A N 1
ATOM 2526 C CA . SER A 1 320 ? 20.445 -3.014 5.494 1.00 38.62 320 SER A CA 1
ATOM 2527 C C . SER A 1 320 ? 20.363 -4.454 4.967 1.00 38.62 320 SER A C 1
ATOM 2529 O O . SER A 1 320 ? 19.341 -4.943 4.486 1.00 38.62 320 SER A O 1
ATOM 2531 N N . LYS A 1 321 ? 21.471 -5.196 5.122 1.00 37.62 321 LYS A N 1
ATOM 2532 C CA . LYS A 1 321 ? 21.471 -6.671 5.131 1.00 37.62 321 LYS A CA 1
ATOM 2533 C C . LYS A 1 321 ? 20.688 -7.186 6.346 1.00 37.62 321 LYS A C 1
ATOM 2535 O O . LYS A 1 321 ? 21.253 -7.841 7.222 1.00 37.62 321 LYS A O 1
ATOM 2540 N N . ILE A 1 322 ? 19.383 -6.920 6.389 1.00 36.94 322 ILE A N 1
ATOM 2541 C CA . ILE A 1 322 ? 18.435 -7.539 7.318 1.00 36.94 322 ILE A CA 1
ATOM 2542 C C . ILE A 1 322 ? 18.182 -8.964 6.819 1.00 36.94 322 ILE A C 1
ATOM 2544 O O . ILE A 1 322 ? 17.107 -9.330 6.352 1.00 36.94 322 ILE A O 1
ATOM 2548 N N . ASN A 1 323 ? 19.221 -9.793 6.923 1.00 34.91 323 ASN A N 1
ATOM 2549 C CA . ASN A 1 323 ? 18.998 -11.199 7.186 1.00 34.91 323 ASN A CA 1
ATOM 2550 C C . ASN A 1 323 ? 18.356 -11.245 8.572 1.00 34.91 323 ASN A C 1
ATOM 2552 O O . ASN A 1 323 ? 19.017 -10.877 9.544 1.00 34.91 323 ASN A O 1
ATOM 2556 N N . TYR A 1 324 ? 17.098 -11.678 8.660 1.00 32.81 324 TYR A N 1
ATOM 2557 C CA . TYR A 1 324 ? 16.471 -12.021 9.935 1.00 32.81 324 TYR A CA 1
ATOM 2558 C C . TYR A 1 324 ? 17.416 -12.975 10.693 1.00 32.81 324 TYR A C 1
ATOM 2560 O O . TYR A 1 324 ? 17.711 -14.065 10.184 1.00 32.81 324 TYR A O 1
ATOM 2568 N N . PRO A 1 325 ? 17.990 -12.563 11.839 1.00 30.62 325 PRO A N 1
ATOM 2569 C CA . PRO A 1 325 ? 19.025 -13.346 12.491 1.00 30.62 325 PRO A CA 1
ATOM 2570 C C . PRO A 1 325 ? 18.370 -14.467 13.296 1.00 30.62 325 PRO A C 1
ATOM 2572 O O . PRO A 1 325 ? 17.944 -14.250 14.426 1.00 30.62 325 PRO A O 1
ATOM 2575 N N . TYR A 1 326 ? 18.321 -15.675 12.728 1.00 26.94 326 TYR A N 1
ATOM 2576 C CA . TYR A 1 326 ? 17.918 -16.884 13.451 1.00 26.94 326 TYR A CA 1
ATOM 2577 C C . TYR A 1 326 ? 18.755 -17.047 14.738 1.00 26.94 326 TYR A C 1
ATOM 2579 O O . TYR A 1 326 ? 19.962 -17.299 14.642 1.00 26.94 326 TYR A O 1
ATOM 2587 N N . PRO A 1 327 ? 18.160 -16.965 15.944 1.00 33.41 327 PRO A N 1
ATOM 2588 C CA . PRO A 1 327 ? 18.894 -17.152 17.184 1.00 33.41 327 PRO A CA 1
ATOM 2589 C C . PRO A 1 327 ? 18.961 -18.644 17.529 1.00 33.41 327 PRO A C 1
ATOM 2591 O O . PRO A 1 327 ? 18.108 -19.188 18.229 1.00 33.41 327 PRO A O 1
ATOM 2594 N N . SER A 1 328 ? 20.004 -19.321 17.046 1.00 33.56 328 SER A N 1
ATOM 2595 C CA . SER A 1 328 ? 20.347 -20.688 17.454 1.00 33.56 328 SER A CA 1
ATOM 2596 C C . SER A 1 328 ? 21.466 -20.685 18.506 1.00 33.56 328 SER A C 1
ATOM 2598 O O . SER A 1 328 ? 22.636 -20.885 18.179 1.00 33.56 328 SER A O 1
ATOM 2600 N N . GLY A 1 329 ? 21.117 -20.457 19.776 1.00 33.28 329 GLY A N 1
ATOM 2601 C CA . GLY A 1 329 ? 22.051 -20.579 20.905 1.00 33.28 329 GLY A CA 1
ATOM 2602 C C . GLY A 1 329 ? 21.497 -20.017 22.225 1.00 33.28 329 GLY A C 1
ATOM 2603 O O . GLY A 1 329 ? 20.827 -18.986 22.197 1.00 33.28 329 GLY A O 1
ATOM 2604 N N . PRO A 1 330 ? 21.749 -20.659 23.383 1.00 32.53 330 PRO A N 1
ATOM 2605 C CA . PRO A 1 330 ? 21.262 -20.178 24.674 1.00 32.53 330 PRO A CA 1
ATOM 2606 C C . PRO A 1 330 ? 22.156 -19.055 25.221 1.00 32.53 330 PRO A C 1
ATOM 2608 O O . PRO A 1 330 ? 23.349 -19.255 25.447 1.00 32.53 330 PRO A O 1
ATOM 2611 N N . LEU A 1 331 ? 21.575 -17.882 25.482 1.00 33.47 331 LEU A N 1
ATOM 2612 C CA . LEU A 1 331 ? 22.273 -16.759 26.111 1.00 33.47 331 LEU A CA 1
ATOM 2613 C C . LEU A 1 331 ? 21.993 -16.700 27.617 1.00 33.47 331 LEU A C 1
ATOM 2615 O O . LEU A 1 331 ? 20.954 -16.216 28.059 1.00 33.47 331 LEU A O 1
ATOM 2619 N N . ASN A 1 332 ? 22.978 -17.127 28.407 1.00 38.69 332 ASN A N 1
ATOM 2620 C CA . ASN A 1 332 ? 23.128 -16.660 29.781 1.00 38.69 332 ASN A CA 1
ATOM 2621 C C . ASN A 1 332 ? 23.741 -15.251 29.765 1.00 38.69 332 ASN A C 1
ATOM 2623 O O . ASN A 1 332 ? 24.796 -15.064 29.167 1.00 38.69 332 ASN A O 1
ATOM 2627 N N . HIS A 1 333 ? 23.119 -14.286 30.449 1.00 36.12 333 HIS A N 1
ATOM 2628 C CA . HIS A 1 333 ? 23.709 -13.555 31.586 1.00 36.12 333 HIS A CA 1
ATOM 2629 C C . HIS A 1 333 ? 22.899 -12.303 31.961 1.00 36.12 333 HIS A C 1
ATOM 2631 O O . HIS A 1 333 ? 22.394 -11.564 31.122 1.00 36.12 333 HIS A O 1
ATOM 2637 N N . SER A 1 334 ? 22.829 -12.039 33.265 1.00 38.12 334 SER A N 1
ATOM 2638 C CA . SER A 1 334 ? 22.186 -10.868 33.863 1.00 38.12 334 SER A CA 1
ATOM 2639 C C . SER A 1 334 ? 22.925 -9.556 33.570 1.00 38.12 334 SER A C 1
ATOM 2641 O O . SER A 1 334 ? 24.131 -9.470 33.822 1.00 38.12 334 SER A O 1
ATOM 2643 N N . ARG A 1 335 ? 22.199 -8.483 33.226 1.00 33.25 335 ARG A N 1
ATOM 2644 C CA . ARG A 1 335 ? 22.652 -7.095 33.442 1.00 33.25 335 ARG A CA 1
ATOM 2645 C C . ARG A 1 335 ? 21.530 -6.207 33.988 1.00 33.25 335 ARG A C 1
ATOM 2647 O O . ARG A 1 335 ? 20.355 -6.434 33.726 1.00 33.25 335 ARG A O 1
ATOM 2654 N N . LYS A 1 336 ? 21.933 -5.231 34.808 1.00 35.38 336 LYS A N 1
ATOM 2655 C CA . LYS A 1 336 ? 21.068 -4.262 35.504 1.00 35.38 336 LYS A CA 1
ATOM 2656 C C . LYS A 1 336 ? 20.494 -3.221 34.523 1.00 35.38 336 LYS A C 1
ATOM 2658 O O . LYS A 1 336 ? 21.163 -2.926 33.534 1.00 35.38 336 LYS A O 1
ATOM 2663 N N . PRO A 1 337 ? 19.324 -2.620 34.809 1.00 33.28 337 PRO A N 1
ATOM 2664 C CA . PRO A 1 337 ? 18.747 -1.581 33.962 1.00 33.28 337 PRO A CA 1
ATOM 2665 C C . PRO A 1 337 ? 19.492 -0.246 34.106 1.00 33.28 337 PRO A C 1
ATOM 2667 O O . PRO A 1 337 ? 19.762 0.213 35.216 1.00 33.28 337 PRO A O 1
ATOM 2670 N N . SER A 1 338 ? 19.773 0.402 32.977 1.00 30.33 338 SER A N 1
ATOM 2671 C CA . SER A 1 338 ? 20.209 1.801 32.891 1.00 30.33 338 SER A CA 1
ATOM 2672 C C . SER A 1 338 ? 19.043 2.681 32.438 1.00 30.33 338 SER A C 1
ATOM 2674 O O . SER A 1 338 ? 18.345 2.330 31.488 1.00 30.33 338 SER A O 1
ATOM 2676 N N . HIS A 1 339 ? 18.833 3.827 33.087 1.00 34.47 339 HIS A N 1
ATOM 2677 C CA . HIS A 1 339 ? 17.725 4.731 32.768 1.00 34.47 339 HIS A CA 1
ATOM 2678 C C . HIS A 1 339 ? 17.865 5.374 31.375 1.00 34.47 339 HIS A C 1
ATOM 2680 O O . HIS A 1 339 ? 18.826 6.097 31.120 1.00 34.47 339 HIS A O 1
ATOM 2686 N N . GLY A 1 340 ? 16.872 5.151 30.507 1.00 30.58 340 GLY A N 1
ATOM 2687 C CA . GLY A 1 340 ? 16.676 5.891 29.254 1.00 30.58 340 GLY A CA 1
ATOM 2688 C C . GLY A 1 340 ? 15.820 7.161 29.434 1.00 30.58 340 GLY A C 1
ATOM 2689 O O . GLY A 1 340 ? 15.127 7.295 30.450 1.00 30.58 340 GLY A O 1
ATOM 2690 N N . PRO A 1 341 ? 15.864 8.111 28.481 1.00 33.19 341 PRO A N 1
ATOM 2691 C CA . PRO A 1 341 ? 15.221 9.418 28.609 1.00 33.19 341 PRO A CA 1
ATOM 2692 C C . PRO A 1 341 ? 13.699 9.373 28.395 1.00 33.19 341 PRO A C 1
ATOM 2694 O O . PRO A 1 341 ? 13.172 8.557 27.644 1.00 33.19 341 PRO A O 1
ATOM 2697 N N . ARG A 1 342 ? 12.987 10.303 29.043 1.00 38.56 342 ARG A N 1
ATOM 2698 C CA . ARG A 1 342 ? 11.526 10.464 28.950 1.00 38.56 342 ARG A CA 1
ATOM 2699 C C . ARG A 1 342 ? 11.154 11.379 27.775 1.00 38.56 342 ARG A C 1
ATOM 2701 O O . ARG A 1 342 ? 11.547 12.542 27.778 1.00 38.56 342 ARG A O 1
ATOM 2708 N N . GLY A 1 343 ? 10.372 10.875 26.817 1.00 30.33 343 GLY A N 1
ATOM 2709 C CA . GLY A 1 343 ? 9.740 11.666 25.747 1.00 30.33 343 GLY A CA 1
ATOM 2710 C C . GLY A 1 343 ? 8.334 12.184 26.127 1.00 30.33 343 GLY A C 1
ATOM 2711 O O . GLY A 1 343 ? 7.719 11.619 27.033 1.00 30.33 343 GLY A O 1
ATOM 2712 N N . PRO A 1 344 ? 7.818 13.256 25.488 1.00 33.72 344 PRO A N 1
ATOM 2713 C CA . PRO A 1 344 ? 6.613 13.963 25.941 1.00 33.72 344 PRO A CA 1
ATOM 2714 C C . PRO A 1 344 ? 5.269 13.442 25.379 1.00 33.72 344 PRO A C 1
ATOM 2716 O O . PRO A 1 344 ? 5.182 12.862 24.300 1.00 33.72 344 PRO A O 1
ATOM 2719 N N . LEU A 1 345 ? 4.198 13.757 26.117 1.00 31.23 345 LEU A N 1
ATOM 2720 C CA . LEU A 1 345 ? 2.800 13.284 26.035 1.00 31.23 345 LEU A CA 1
ATOM 2721 C C . LEU A 1 345 ? 1.978 13.593 24.752 1.00 31.23 345 LEU A C 1
ATOM 2723 O O . LEU A 1 345 ? 0.759 13.429 24.755 1.00 31.23 345 LEU A O 1
ATOM 2727 N N . ALA A 1 346 ? 2.583 14.033 23.647 1.00 28.16 346 ALA A N 1
ATOM 2728 C CA . ALA A 1 346 ? 1.844 14.648 22.530 1.00 28.16 346 ALA A CA 1
ATOM 2729 C C . ALA A 1 346 ? 1.092 13.680 21.578 1.00 28.16 346 ALA A C 1
ATOM 2731 O O . ALA A 1 346 ? 0.236 14.118 20.814 1.00 28.16 346 ALA A O 1
ATOM 2732 N N . PHE A 1 347 ? 1.379 12.373 21.594 1.00 32.47 347 PHE A N 1
ATOM 2733 C CA . PHE A 1 347 ? 0.966 11.442 20.524 1.00 32.47 347 PHE A CA 1
ATOM 2734 C C . PHE A 1 347 ? -0.438 10.806 20.651 1.00 32.47 347 PHE A C 1
ATOM 2736 O O . PHE A 1 347 ? -0.772 9.899 19.894 1.00 32.47 347 PHE A O 1
ATOM 2743 N N . LEU A 1 348 ? -1.279 11.256 21.589 1.00 36.09 348 LEU A N 1
ATOM 2744 C CA . LEU A 1 348 ? -2.507 10.540 21.986 1.00 36.09 348 LEU A CA 1
ATOM 2745 C C . LEU A 1 348 ? -3.845 11.142 21.501 1.00 36.09 348 LEU A C 1
ATOM 2747 O O . LEU A 1 348 ? -4.889 10.696 21.976 1.00 36.09 348 LEU A O 1
ATOM 2751 N N . ILE A 1 349 ? -3.844 12.137 20.600 1.00 32.50 349 ILE A N 1
ATOM 2752 C CA . ILE A 1 349 ? -5.068 12.894 20.231 1.00 32.50 349 ILE A CA 1
ATOM 2753 C C . ILE A 1 349 ? -5.468 12.793 18.741 1.00 32.50 349 ILE A C 1
ATOM 2755 O O . ILE A 1 349 ? -6.616 13.081 18.410 1.00 32.50 349 ILE A O 1
ATOM 2759 N N . GLN A 1 350 ? -4.608 12.310 17.833 1.00 29.52 350 GLN A N 1
ATOM 2760 C CA . GLN A 1 350 ? -5.009 12.049 16.437 1.00 29.52 350 GLN A CA 1
ATOM 2761 C C . GLN A 1 350 ? -4.434 10.731 15.889 1.00 29.52 350 GLN A C 1
ATOM 2763 O O . GLN A 1 350 ? -3.212 10.603 15.791 1.00 29.52 350 GLN A O 1
ATOM 2768 N N . PRO A 1 351 ? -5.276 9.776 15.441 1.00 35.16 351 PRO A N 1
ATOM 2769 C CA . PRO A 1 351 ? -4.830 8.696 14.572 1.00 35.16 351 PRO A CA 1
ATOM 2770 C C . PRO A 1 351 ? -4.593 9.264 13.166 1.00 35.16 351 PRO A C 1
ATOM 2772 O O . PRO A 1 351 ? -5.505 9.341 12.342 1.00 35.16 351 PRO A O 1
ATOM 2775 N N . ALA A 1 352 ? -3.360 9.680 12.885 1.00 34.69 352 ALA A N 1
ATOM 2776 C CA . ALA A 1 352 ? -2.975 10.124 11.553 1.00 34.69 352 ALA A CA 1
ATOM 2777 C C . ALA A 1 352 ? -3.086 8.959 10.546 1.00 34.69 352 ALA A C 1
ATOM 2779 O O . ALA A 1 352 ? -2.272 8.039 10.551 1.00 34.69 352 ALA A O 1
ATOM 2780 N N . GLY A 1 353 ? -4.092 9.011 9.667 1.00 40.34 353 GLY A N 1
ATOM 2781 C CA . GLY A 1 353 ? -4.134 8.220 8.431 1.00 40.34 353 GLY A CA 1
ATOM 2782 C C . GLY A 1 353 ? -5.130 7.057 8.352 1.00 40.34 353 GLY A C 1
ATOM 2783 O O . GLY A 1 353 ? -5.293 6.518 7.259 1.00 40.34 353 GLY A O 1
ATOM 2784 N N . VAL A 1 354 ? -5.842 6.681 9.423 1.00 44.16 354 VAL A N 1
ATOM 2785 C CA . VAL A 1 354 ? -6.992 5.763 9.273 1.00 44.16 354 VAL A CA 1
ATOM 2786 C C . VAL A 1 354 ? -8.167 6.560 8.712 1.00 44.16 354 VAL A C 1
ATOM 2788 O O . VAL A 1 354 ? -8.610 7.524 9.336 1.00 44.16 354 VAL A O 1
ATOM 2791 N N . ASN A 1 355 ? -8.679 6.165 7.543 1.00 46.09 355 ASN A N 1
ATOM 2792 C CA . ASN A 1 355 ? -9.822 6.826 6.916 1.00 46.09 355 ASN A CA 1
ATOM 2793 C C . ASN A 1 355 ? -11.090 6.515 7.737 1.00 46.09 355 ASN A C 1
ATOM 2795 O O . ASN A 1 355 ? -11.749 5.496 7.542 1.00 46.09 355 ASN A O 1
ATOM 2799 N N . ARG A 1 356 ? -11.371 7.371 8.732 1.00 51.88 356 ARG A N 1
ATOM 2800 C CA . ARG A 1 356 ? -12.417 7.196 9.760 1.00 51.88 356 ARG A CA 1
ATOM 2801 C C . ARG A 1 356 ? -13.800 6.911 9.166 1.00 51.88 356 ARG A C 1
ATOM 2803 O O . ARG A 1 356 ? -14.557 6.149 9.761 1.00 51.88 356 ARG A O 1
ATOM 2810 N N . SER A 1 357 ? -14.083 7.493 8.000 1.00 51.62 357 SER A N 1
ATOM 2811 C CA . SER A 1 357 ? -15.276 7.227 7.196 1.00 51.62 357 SER A CA 1
ATOM 2812 C C . SER A 1 357 ? -15.439 5.736 6.907 1.00 51.62 357 SER A C 1
ATOM 2814 O O . SER A 1 357 ? -16.387 5.142 7.387 1.00 51.62 357 SER A O 1
ATOM 2816 N N . GLU A 1 358 ? -14.489 5.083 6.236 1.00 52.28 358 GLU A N 1
ATOM 2817 C CA . GLU A 1 358 ? -14.676 3.737 5.659 1.00 52.28 358 GLU A CA 1
ATOM 2818 C C . GLU A 1 358 ? -15.069 2.633 6.659 1.00 52.28 358 GLU A C 1
ATOM 2820 O O . GLU A 1 358 ? -15.781 1.702 6.285 1.00 52.28 358 GLU A O 1
ATOM 2825 N N . ILE A 1 359 ? -14.639 2.721 7.924 1.00 55.94 359 ILE A N 1
ATOM 2826 C CA . ILE A 1 359 ? -15.000 1.732 8.959 1.00 55.94 359 ILE A CA 1
ATOM 2827 C C . ILE A 1 359 ? -16.334 2.106 9.637 1.00 55.94 359 ILE A C 1
ATOM 2829 O O . ILE A 1 359 ? -17.213 1.255 9.814 1.00 55.94 359 ILE A O 1
ATOM 2833 N N . LEU A 1 360 ? -16.545 3.383 9.971 1.00 56.47 360 LEU A N 1
ATOM 2834 C CA . LEU A 1 360 ? -17.821 3.825 10.549 1.00 56.47 360 LEU A CA 1
ATOM 2835 C C . LEU A 1 360 ? -18.969 3.810 9.519 1.00 56.47 360 LEU A C 1
ATOM 2837 O O . LEU A 1 360 ? -20.121 3.609 9.896 1.00 56.47 360 LEU A O 1
ATOM 2841 N N . ASP A 1 361 ? -18.663 3.913 8.223 1.00 56.06 361 ASP A N 1
ATOM 2842 C CA . ASP A 1 361 ? -19.630 3.889 7.122 1.00 56.06 361 ASP A CA 1
ATOM 2843 C C . ASP A 1 361 ? -20.188 2.502 6.801 1.00 56.06 361 ASP A C 1
ATOM 2845 O O . ASP A 1 361 ? -21.156 2.390 6.034 1.00 56.06 361 ASP A O 1
ATOM 2849 N N . SER A 1 362 ? -19.631 1.448 7.403 1.00 75.19 362 SER A N 1
ATOM 2850 C CA . SER A 1 362 ? -20.240 0.125 7.330 1.00 75.19 362 SER A CA 1
ATOM 2851 C C . SER A 1 362 ? -21.666 0.137 7.876 1.00 75.19 362 SER A C 1
ATOM 2853 O O . SER A 1 362 ? -21.953 0.685 8.941 1.00 75.19 362 SER A O 1
ATOM 2855 N N . GLU A 1 363 ? -22.556 -0.529 7.147 1.00 82.38 363 GLU A N 1
ATOM 2856 C CA . GLU A 1 363 ? -23.961 -0.731 7.514 1.00 82.38 363 GLU A CA 1
ATOM 2857 C C . GLU A 1 363 ? -24.086 -1.328 8.930 1.00 82.38 363 GLU A C 1
ATOM 2859 O O . GLU A 1 363 ? -24.860 -0.828 9.742 1.00 82.38 363 GLU A O 1
ATOM 2864 N N . PHE A 1 364 ? -23.202 -2.266 9.297 1.00 83.94 364 PHE A N 1
ATOM 2865 C CA . PHE A 1 364 ? -23.106 -2.833 10.649 1.00 83.94 364 PHE A CA 1
ATOM 2866 C C . PHE A 1 364 ? -22.725 -1.818 11.744 1.00 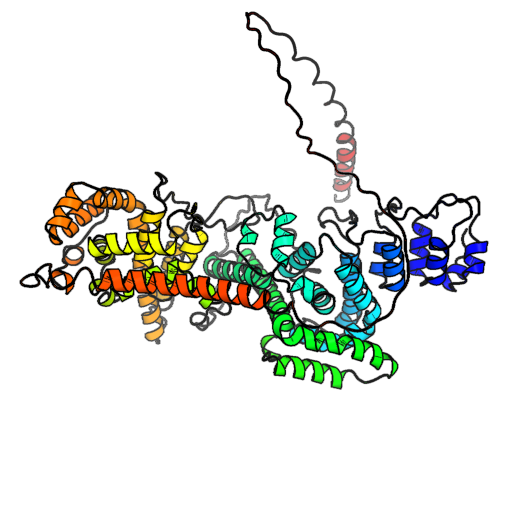83.94 364 PHE A C 1
ATOM 2868 O O . PHE A 1 364 ? -23.357 -1.812 12.800 1.00 83.94 364 PHE A O 1
ATOM 2875 N N . SER A 1 365 ? -21.727 -0.949 11.517 1.00 87.44 365 SER A N 1
ATOM 2876 C CA . SER A 1 365 ? -21.385 0.105 12.487 1.00 87.44 365 SER A CA 1
ATOM 2877 C C . SER A 1 365 ? -22.568 1.051 12.655 1.00 87.44 365 SER A C 1
ATOM 2879 O O . SER A 1 365 ? -23.087 1.197 13.757 1.00 87.44 365 SER A O 1
ATOM 2881 N N . ARG A 1 366 ? -23.074 1.606 11.546 1.00 87.50 366 ARG A N 1
ATOM 2882 C CA . ARG A 1 366 ? -24.215 2.532 11.537 1.00 87.50 366 ARG A CA 1
ATOM 2883 C C . ARG A 1 366 ? -25.466 1.931 12.195 1.00 87.50 366 ARG A C 1
ATOM 2885 O O . ARG A 1 366 ? -26.236 2.666 12.810 1.00 87.50 366 ARG A O 1
ATOM 2892 N N . ALA A 1 367 ? -25.668 0.616 12.103 1.00 87.19 367 ALA A N 1
ATOM 2893 C CA . ALA A 1 367 ? -26.714 -0.096 12.832 1.00 87.19 367 ALA A CA 1
ATOM 2894 C C . ALA A 1 367 ? -26.485 -0.058 14.352 1.00 87.19 367 ALA A C 1
ATOM 2896 O O . ALA A 1 367 ? -27.379 0.356 15.084 1.00 87.19 367 ALA A O 1
ATOM 2897 N N . ILE A 1 368 ? -25.292 -0.414 14.836 1.00 89.69 368 ILE A N 1
ATOM 2898 C CA . ILE A 1 368 ? -24.960 -0.337 16.269 1.00 89.69 368 ILE A CA 1
ATOM 2899 C C . ILE A 1 368 ? -25.130 1.096 16.800 1.00 89.69 368 ILE A C 1
ATOM 2901 O O . ILE A 1 368 ? -25.755 1.293 17.841 1.00 89.69 368 ILE A O 1
ATOM 2905 N N . GLU A 1 369 ? -24.668 2.105 16.057 1.00 90.94 369 GLU A N 1
ATOM 2906 C CA . GLU A 1 369 ? -24.840 3.509 16.450 1.00 90.94 369 GLU A CA 1
ATOM 2907 C C . GLU A 1 369 ? -26.318 3.908 16.530 1.00 90.94 369 GLU A C 1
ATOM 2909 O O . GLU A 1 369 ? -26.730 4.554 17.492 1.00 90.94 369 GLU A O 1
ATOM 2914 N N . LYS A 1 370 ? -27.145 3.514 15.551 1.00 89.50 370 LYS A N 1
ATOM 2915 C CA . LYS A 1 370 ? -28.597 3.752 15.591 1.00 89.50 370 LYS A CA 1
ATOM 2916 C C . LYS A 1 370 ? -29.246 3.065 16.794 1.00 89.50 370 LYS A C 1
ATOM 2918 O O . LYS A 1 370 ? -30.054 3.699 17.462 1.00 89.50 370 LYS A O 1
ATOM 2923 N N . LEU A 1 371 ? -28.887 1.812 17.088 1.00 88.75 371 LEU A N 1
ATOM 2924 C CA . LEU A 1 371 ? -29.438 1.045 18.211 1.00 88.75 371 LEU A CA 1
ATOM 2925 C C . LEU A 1 371 ? -29.168 1.754 19.547 1.00 88.75 371 LEU A C 1
ATOM 2927 O O . LEU A 1 371 ? -30.092 1.970 20.331 1.00 88.75 371 LEU A O 1
ATOM 2931 N N . CYS A 1 372 ? -27.919 2.172 19.773 1.00 90.00 372 CYS A N 1
ATOM 2932 C CA . CYS A 1 372 ? -27.514 2.871 20.992 1.00 90.00 372 CYS A CA 1
ATOM 2933 C C . CYS A 1 372 ? -28.105 4.284 21.105 1.00 90.00 372 CYS A C 1
ATOM 2935 O O . CYS A 1 372 ? -28.491 4.686 22.198 1.00 90.00 372 CYS A O 1
ATOM 2937 N N . ASN A 1 373 ? -28.252 5.015 19.995 1.00 89.31 373 ASN A N 1
ATOM 2938 C CA . ASN A 1 373 ? -28.856 6.352 20.003 1.00 89.31 373 ASN A CA 1
ATOM 2939 C C . ASN A 1 373 ? -30.392 6.349 20.137 1.00 89.31 373 ASN A C 1
ATOM 2941 O O . ASN A 1 373 ? -30.962 7.363 20.541 1.00 89.31 373 ASN A O 1
ATOM 2945 N N . TYR A 1 374 ? -31.072 5.254 19.775 1.00 85.81 374 TYR A N 1
ATOM 2946 C CA . TYR A 1 374 ? -32.540 5.188 19.757 1.00 85.81 374 TYR A CA 1
ATOM 2947 C C . TYR A 1 374 ? -33.154 4.772 21.103 1.00 85.81 374 TYR A C 1
ATOM 2949 O O . TYR A 1 374 ? -34.299 5.123 21.383 1.00 85.81 374 TYR A O 1
ATOM 2957 N N . HIS A 1 375 ? -32.433 4.021 21.942 1.00 85.00 375 HIS A N 1
ATOM 2958 C CA . HIS A 1 375 ? -32.988 3.506 23.196 1.00 85.00 375 HIS A CA 1
ATOM 2959 C C . HIS A 1 375 ? -32.755 4.466 24.378 1.00 85.00 375 HIS A C 1
ATOM 2961 O O . HIS A 1 375 ? -31.591 4.738 24.680 1.00 85.00 375 HIS A O 1
ATOM 2967 N N . PRO A 1 376 ? -33.797 4.915 25.113 1.00 84.50 376 PRO A N 1
ATOM 2968 C CA . PRO A 1 376 ? -33.643 5.840 26.244 1.00 84.50 376 PRO A CA 1
ATOM 2969 C C . PRO A 1 376 ? -32.619 5.360 27.281 1.00 84.50 376 PRO A C 1
ATOM 2971 O O . PRO A 1 376 ? -31.622 6.047 27.500 1.00 84.50 376 PRO A O 1
ATOM 2974 N N . CYS A 1 377 ? -32.749 4.107 27.756 1.00 84.00 377 CYS A N 1
ATOM 2975 C CA . CYS A 1 377 ? -31.786 3.530 28.705 1.00 84.00 377 CYS A CA 1
ATOM 2976 C C . CYS A 1 377 ? -30.329 3.627 28.220 1.00 84.00 377 CYS A C 1
ATOM 2978 O O . CYS A 1 377 ? -29.439 3.718 29.047 1.00 84.00 377 CYS A O 1
ATOM 2980 N N . LEU A 1 378 ? -30.060 3.534 26.907 1.00 86.69 378 LEU A N 1
ATOM 2981 C CA . LEU A 1 378 ? -28.692 3.549 26.373 1.00 86.69 378 LEU A CA 1
ATOM 2982 C C . LEU A 1 378 ? -28.128 4.972 26.255 1.00 86.69 378 LEU A C 1
ATOM 2984 O O . LEU A 1 378 ? -26.917 5.153 26.342 1.00 86.69 378 LEU A O 1
ATOM 2988 N N . LYS A 1 379 ? -28.998 5.977 26.119 1.00 83.94 379 LYS A N 1
ATOM 2989 C CA . LYS A 1 379 ? -28.637 7.398 26.073 1.00 83.94 379 LYS A CA 1
ATOM 2990 C C . LYS A 1 379 ? -28.319 7.972 27.461 1.00 83.94 379 LYS A C 1
ATOM 2992 O O . LYS A 1 379 ? -27.490 8.869 27.574 1.00 83.94 379 LYS A O 1
ATOM 2997 N N . GLU A 1 380 ? -28.950 7.438 28.506 1.00 75.81 380 GLU A N 1
ATOM 2998 C CA . GLU A 1 380 ? -28.702 7.782 29.919 1.00 75.81 380 GLU A CA 1
ATOM 2999 C C . GLU A 1 380 ? -27.420 7.152 30.496 1.00 75.81 380 GLU A C 1
ATOM 3001 O O . GLU A 1 380 ? -26.966 7.544 31.575 1.00 75.81 380 GLU A O 1
ATOM 3006 N N . LEU A 1 381 ? -26.803 6.188 29.797 1.00 75.19 381 LEU A N 1
ATOM 3007 C CA . LEU A 1 381 ? -25.591 5.501 30.253 1.00 75.19 381 LEU A CA 1
ATOM 3008 C C . LEU A 1 381 ? -24.360 6.410 30.192 1.00 75.19 381 LEU A C 1
ATOM 3010 O O . LEU A 1 381 ? -23.531 6.343 29.285 1.00 75.19 381 LEU A O 1
ATOM 3014 N N . SER A 1 382 ? -24.206 7.226 31.233 1.00 69.38 382 SER A N 1
ATOM 3015 C CA . SER A 1 382 ? -22.939 7.879 31.539 1.00 69.38 382 SER A CA 1
ATOM 3016 C C . SER A 1 382 ? -21.822 6.843 31.732 1.00 69.38 382 SER A C 1
ATOM 3018 O O . SER A 1 382 ? -22.054 5.698 32.130 1.00 69.38 382 SER A O 1
ATOM 3020 N N . SER A 1 383 ? -20.571 7.267 31.551 1.00 65.06 383 SER A N 1
ATOM 3021 C CA . SER A 1 383 ? -19.381 6.426 31.756 1.00 65.06 383 SER A CA 1
ATOM 3022 C C . SER A 1 383 ? -19.173 5.941 33.203 1.00 65.06 383 SER A C 1
ATOM 3024 O O . SER A 1 383 ? -18.159 5.306 33.482 1.00 65.06 383 SER A O 1
ATOM 3026 N N . GLN A 1 384 ? -20.072 6.281 34.133 1.00 73.81 384 GLN A N 1
ATOM 3027 C CA . GLN A 1 384 ? -20.053 5.830 35.527 1.00 73.81 384 GLN A CA 1
ATOM 3028 C C . GLN A 1 384 ? -20.944 4.604 35.777 1.00 73.81 384 GLN A C 1
ATOM 3030 O O . GLN A 1 384 ? -20.884 4.024 36.860 1.00 73.81 384 GLN A O 1
ATOM 3035 N N . VAL A 1 385 ? -21.780 4.198 34.816 1.00 79.88 385 VAL A N 1
ATOM 3036 C CA . VAL A 1 385 ? -22.707 3.081 35.026 1.00 79.88 385 VAL A CA 1
ATOM 3037 C C . VAL A 1 385 ? -21.977 1.737 34.918 1.00 79.88 385 VAL A C 1
ATOM 3039 O O . VAL A 1 385 ? -21.180 1.510 34.009 1.00 79.88 385 VAL A O 1
ATOM 3042 N N . SER A 1 386 ? -22.259 0.833 35.864 1.00 87.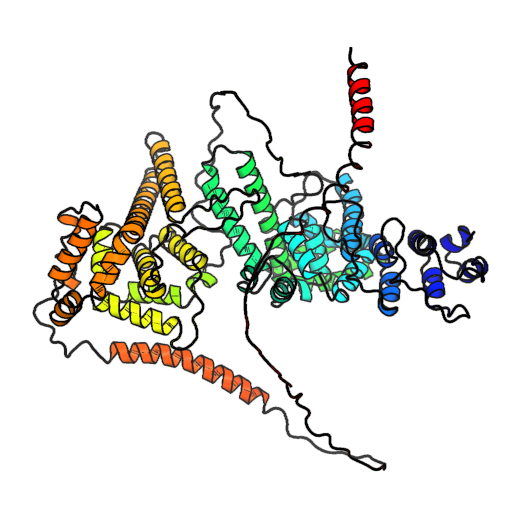25 386 SER A N 1
ATOM 3043 C CA . SER A 1 386 ? -21.636 -0.493 35.937 1.00 87.25 386 SER A CA 1
ATOM 3044 C C . SER A 1 386 ? -21.785 -1.287 34.633 1.00 87.25 386 SER A C 1
ATOM 3046 O O . SER A 1 386 ? -22.865 -1.360 34.042 1.00 87.25 386 SER A O 1
ATOM 3048 N N . SER A 1 387 ? -20.706 -1.968 34.235 1.00 88.75 387 SER A N 1
ATOM 3049 C CA . SER A 1 387 ? -20.680 -2.873 33.075 1.00 88.75 387 SER A CA 1
ATOM 3050 C C . SER A 1 387 ? -21.729 -3.990 33.152 1.00 88.75 387 SER A C 1
ATOM 3052 O O . SER A 1 387 ? -22.156 -4.502 32.121 1.00 88.75 387 SER A O 1
ATOM 3054 N N . PHE A 1 388 ? -22.181 -4.359 34.354 1.00 90.44 388 PHE A N 1
ATOM 3055 C CA . PHE A 1 388 ? -23.241 -5.352 34.531 1.00 90.44 388 PHE A CA 1
ATOM 3056 C C . PHE A 1 388 ? -24.626 -4.815 34.138 1.00 90.44 388 PHE A C 1
ATOM 3058 O O . PHE A 1 388 ? -25.401 -5.532 33.507 1.00 90.44 388 PHE A O 1
ATOM 3065 N N . LYS A 1 389 ? -24.910 -3.530 34.393 1.00 91.06 389 LYS A N 1
ATOM 3066 C CA . LYS A 1 389 ? -26.183 -2.887 34.015 1.00 91.06 389 LYS A CA 1
ATOM 3067 C C . LYS A 1 389 ? -26.353 -2.770 32.512 1.00 91.06 389 LYS A C 1
ATOM 3069 O O . LYS A 1 389 ? -27.444 -3.004 32.008 1.00 91.06 389 LYS A O 1
ATOM 3074 N N . LEU A 1 390 ? -25.265 -2.494 31.794 1.00 88.00 390 LEU A N 1
ATOM 3075 C CA . LEU A 1 390 ? -25.226 -2.574 30.332 1.00 88.00 390 LEU A CA 1
ATOM 3076 C C . LEU A 1 390 ? -25.729 -3.937 29.835 1.00 88.00 390 LEU A C 1
ATOM 3078 O O . LEU A 1 390 ? -26.592 -3.988 28.964 1.00 88.00 390 LEU A O 1
ATOM 3082 N N . ILE A 1 391 ? -25.255 -5.038 30.426 1.00 89.19 391 ILE A N 1
ATOM 3083 C CA . ILE A 1 391 ? -25.689 -6.391 30.049 1.00 89.19 391 ILE A CA 1
ATOM 3084 C C . ILE A 1 391 ? -27.174 -6.606 30.360 1.00 89.19 391 ILE A C 1
ATOM 3086 O O . ILE A 1 391 ? -27.881 -7.152 29.516 1.00 89.19 391 ILE A O 1
ATOM 3090 N N . PHE A 1 392 ? -27.667 -6.153 31.518 1.00 90.44 392 PHE A N 1
ATOM 3091 C CA . PHE A 1 392 ? -29.095 -6.232 31.844 1.00 90.44 392 PHE A CA 1
ATOM 3092 C C . PHE A 1 392 ? -29.956 -5.452 30.840 1.00 90.44 392 PHE A C 1
ATOM 3094 O O . PHE A 1 392 ? -30.939 -5.991 30.338 1.00 90.44 392 PHE A O 1
ATOM 3101 N N . ILE A 1 393 ? -29.544 -4.231 30.480 1.00 87.75 393 ILE A N 1
ATOM 3102 C CA . ILE A 1 393 ? -30.228 -3.380 29.497 1.00 87.75 393 ILE A CA 1
ATOM 3103 C C . ILE A 1 393 ? -30.269 -4.060 28.120 1.00 87.75 393 ILE A C 1
ATOM 3105 O O . ILE A 1 393 ? -31.335 -4.167 27.525 1.00 87.75 393 ILE A O 1
ATOM 3109 N N . PHE A 1 394 ? -29.157 -4.608 27.624 1.00 87.75 394 PHE A N 1
ATOM 3110 C CA . PHE A 1 394 ? -29.166 -5.340 26.350 1.00 87.75 394 PHE A CA 1
ATOM 3111 C C . PHE A 1 394 ? -29.849 -6.723 26.409 1.00 87.75 394 PHE A C 1
ATOM 3113 O O . PHE A 1 394 ? -30.030 -7.347 25.365 1.00 87.75 394 PHE A O 1
ATOM 3120 N N . CYS A 1 395 ? -30.250 -7.204 27.591 1.00 89.06 395 CYS A N 1
ATOM 3121 C CA . CYS A 1 395 ? -31.124 -8.372 27.751 1.00 89.06 395 CYS A CA 1
ATOM 3122 C C . CYS A 1 395 ? -32.619 -8.004 27.838 1.00 89.06 395 CYS A C 1
ATOM 3124 O O . CYS A 1 395 ? -33.451 -8.906 27.959 1.00 89.06 395 CYS A O 1
ATOM 3126 N N . LEU A 1 396 ? -32.983 -6.716 27.772 1.00 88.25 396 LEU A N 1
ATOM 3127 C CA . LEU A 1 396 ? -34.382 -6.286 27.702 1.00 88.25 396 LEU A CA 1
ATOM 3128 C C . LEU A 1 396 ? -35.010 -6.705 26.357 1.00 88.25 396 LEU A C 1
ATOM 3130 O O . LEU A 1 396 ? -34.333 -6.584 25.331 1.00 88.25 396 LEU A O 1
ATOM 3134 N N . PRO A 1 397 ? -36.284 -7.150 26.322 1.00 85.75 397 PRO A N 1
ATOM 3135 C CA . PRO A 1 397 ? -36.885 -7.727 25.118 1.00 85.75 397 PRO A CA 1
ATOM 3136 C C . PRO A 1 397 ? -36.827 -6.800 23.904 1.00 85.75 397 PRO A C 1
ATOM 3138 O O . PRO A 1 397 ? -36.315 -7.191 22.857 1.00 85.75 397 PRO A O 1
ATOM 3141 N N . ASP A 1 398 ? -37.225 -5.540 24.086 1.00 85.88 398 ASP A N 1
ATOM 3142 C CA . ASP A 1 398 ? -37.172 -4.477 23.084 1.00 85.88 398 ASP A CA 1
ATOM 3143 C C . ASP A 1 398 ? -35.801 -4.335 22.414 1.00 85.88 398 ASP A C 1
ATOM 3145 O O . ASP A 1 398 ? -35.717 -4.087 21.212 1.00 85.88 398 ASP A O 1
ATOM 3149 N N . LEU A 1 399 ? -34.718 -4.447 23.190 1.00 87.38 399 LEU A N 1
ATOM 3150 C CA . LEU A 1 399 ? -33.351 -4.297 22.693 1.00 87.38 399 LEU A CA 1
ATOM 3151 C C . LEU A 1 399 ? -32.851 -5.566 22.017 1.00 87.38 399 LEU A C 1
ATOM 3153 O O . LEU A 1 399 ? -32.190 -5.467 20.984 1.00 87.38 399 LEU A O 1
ATOM 3157 N N . VAL A 1 400 ? -33.189 -6.739 22.553 1.00 87.44 400 VAL A N 1
ATOM 3158 C CA . VAL A 1 400 ? -32.869 -8.030 21.931 1.00 87.44 400 VAL A CA 1
ATOM 3159 C C . VAL A 1 400 ? -33.545 -8.137 20.566 1.00 87.44 400 VAL A C 1
ATOM 3161 O O . VAL A 1 400 ? -32.877 -8.465 19.586 1.00 87.44 400 VAL A O 1
ATOM 3164 N N . GLU A 1 401 ? -34.830 -7.792 20.474 1.00 86.69 401 GLU A N 1
ATOM 3165 C CA . GLU A 1 401 ? -35.602 -7.823 19.231 1.00 86.69 401 GLU A CA 1
ATOM 3166 C C . GLU A 1 401 ? -35.111 -6.775 18.224 1.00 86.69 401 GLU A C 1
ATOM 3168 O O . GLU A 1 401 ? -34.755 -7.137 17.101 1.00 86.69 401 GLU A O 1
ATOM 3173 N N . LYS A 1 402 ? -34.965 -5.500 18.625 1.00 87.00 402 LYS A N 1
ATOM 3174 C CA . LYS A 1 402 ? -34.428 -4.443 17.742 1.00 87.00 402 LYS A CA 1
ATOM 3175 C C . LYS A 1 402 ? -33.028 -4.786 17.235 1.00 87.00 402 LYS A C 1
ATOM 3177 O O . LYS A 1 402 ? -32.767 -4.639 16.043 1.00 87.00 402 LYS A O 1
ATOM 3182 N N . MET A 1 403 ? -32.145 -5.296 18.097 1.00 85.56 403 MET A N 1
ATOM 3183 C CA . MET A 1 403 ? -30.820 -5.764 17.689 1.00 85.56 403 MET A CA 1
ATOM 3184 C C . MET A 1 403 ? -30.928 -6.917 16.682 1.00 85.56 403 MET A C 1
ATOM 3186 O O . MET A 1 403 ? -30.254 -6.881 15.657 1.00 85.56 403 MET A O 1
ATOM 3190 N N . HIS A 1 404 ? -31.794 -7.908 16.917 1.00 83.62 404 HIS A N 1
ATOM 3191 C CA . HIS A 1 404 ? -31.984 -9.029 15.994 1.00 83.62 404 HIS A CA 1
ATOM 3192 C C . HIS A 1 404 ? -32.489 -8.554 14.620 1.00 83.62 404 HIS A C 1
ATOM 3194 O O . HIS A 1 404 ? -31.864 -8.854 13.602 1.00 83.62 404 HIS A O 1
ATOM 3200 N N . CYS A 1 405 ? -33.545 -7.735 14.584 1.00 82.94 405 CYS A N 1
ATOM 3201 C CA . CYS A 1 405 ? -34.110 -7.186 13.351 1.00 82.94 405 CYS A CA 1
ATOM 3202 C C . CYS A 1 405 ? -33.118 -6.296 12.590 1.00 82.94 405 CYS A C 1
ATOM 3204 O O . CYS A 1 405 ? -32.983 -6.427 11.375 1.00 82.94 405 CYS A O 1
ATOM 3206 N N . MET A 1 406 ? -32.391 -5.408 13.274 1.00 81.06 406 MET A N 1
ATOM 3207 C CA . MET A 1 406 ? -31.417 -4.522 12.624 1.00 81.06 406 MET A CA 1
ATOM 3208 C C . MET A 1 406 ? -30.246 -5.299 12.022 1.00 81.06 406 MET A C 1
ATOM 3210 O O . MET A 1 406 ? -29.838 -5.019 10.896 1.00 81.06 406 MET A O 1
ATOM 3214 N N . LEU A 1 407 ? -29.743 -6.312 12.731 1.00 76.44 407 LEU A N 1
ATOM 3215 C CA . LEU A 1 407 ? -28.685 -7.187 12.230 1.00 76.44 407 LEU A CA 1
ATOM 3216 C C . LEU A 1 407 ? -29.145 -8.037 11.041 1.00 76.44 407 LEU A C 1
ATOM 3218 O O . LEU A 1 407 ? -28.385 -8.227 10.095 1.00 76.44 407 LEU A O 1
ATOM 3222 N N . GLN A 1 408 ? -30.391 -8.509 11.055 1.00 78.75 408 GLN A N 1
ATOM 3223 C CA . GLN A 1 408 ? -30.994 -9.233 9.935 1.00 78.75 408 GLN A CA 1
ATOM 3224 C C . GLN A 1 408 ? -31.220 -8.351 8.696 1.00 78.75 408 GLN A C 1
ATOM 3226 O O . GLN A 1 408 ? -30.998 -8.804 7.570 1.00 78.75 408 GLN A O 1
ATOM 3231 N N . LEU A 1 409 ? -31.652 -7.100 8.886 1.00 76.06 409 LEU A N 1
ATOM 3232 C CA . LEU A 1 409 ? -31.894 -6.148 7.798 1.00 76.06 409 LEU A CA 1
ATOM 3233 C C . LEU A 1 409 ? -30.585 -5.707 7.129 1.00 76.06 409 LEU A C 1
ATOM 3235 O O . LEU A 1 409 ? -30.457 -5.814 5.912 1.00 76.06 409 LEU A O 1
ATOM 3239 N N . GLU A 1 410 ? -29.603 -5.262 7.915 1.00 71.19 410 GLU A N 1
ATOM 3240 C CA . GLU A 1 410 ? -28.353 -4.669 7.408 1.00 71.19 410 GLU A CA 1
ATOM 3241 C C . GLU A 1 410 ? -27.357 -5.735 6.887 1.00 71.19 410 GLU A C 1
ATOM 3243 O O . GLU A 1 410 ? -26.423 -5.406 6.160 1.00 71.19 410 GLU A O 1
ATOM 3248 N N . LEU A 1 411 ? -27.556 -7.028 7.190 1.00 67.50 411 LEU A N 1
ATOM 3249 C CA . LEU A 1 411 ? -26.785 -8.134 6.587 1.00 67.50 411 LEU A CA 1
ATOM 3250 C C . LEU A 1 411 ? -27.482 -8.828 5.410 1.00 67.50 411 LEU A C 1
ATOM 3252 O O . LEU A 1 411 ? -26.869 -9.680 4.762 1.00 67.50 411 LEU A O 1
ATOM 3256 N N . GLY A 1 412 ? -28.721 -8.439 5.103 1.00 65.69 412 GLY A N 1
ATOM 3257 C CA . GLY A 1 412 ? -29.471 -8.903 3.940 1.00 65.69 412 GLY A CA 1
ATOM 3258 C C . GLY A 1 412 ? -29.981 -10.340 4.059 1.00 65.69 412 GLY A C 1
ATOM 3259 O O . GLY A 1 412 ? -29.310 -11.293 3.655 1.00 65.69 412 GLY A O 1
ATOM 3260 N N . TYR A 1 413 ? -31.227 -10.486 4.513 1.00 49.50 413 TYR A N 1
ATOM 3261 C CA . TYR A 1 413 ? -31.973 -11.746 4.453 1.00 49.50 413 TYR A CA 1
ATOM 3262 C C . TYR A 1 413 ? -31.873 -12.414 3.065 1.00 49.50 413 TYR A C 1
ATOM 3264 O O . TYR A 1 413 ? -32.147 -11.797 2.035 1.00 49.50 413 TYR A O 1
ATOM 3272 N N . GLY A 1 414 ? -31.522 -13.704 3.037 1.00 54.09 414 GLY A N 1
ATOM 3273 C CA . GLY A 1 414 ? -31.631 -14.553 1.842 1.00 54.09 414 GLY A CA 1
ATOM 3274 C C . GLY A 1 414 ? -30.408 -14.630 0.918 1.00 54.09 414 GLY A C 1
ATOM 3275 O O . GLY A 1 414 ? -30.444 -15.398 -0.041 1.00 54.09 414 GLY A O 1
ATOM 3276 N N . LYS A 1 415 ? -29.307 -13.918 1.192 1.00 53.38 415 LYS A N 1
ATOM 3277 C CA . LYS A 1 415 ? -28.004 -14.200 0.552 1.00 53.38 415 LYS A CA 1
ATOM 3278 C C . LYS A 1 415 ? -27.107 -14.949 1.545 1.00 53.38 415 LYS A C 1
ATOM 3280 O O . LYS A 1 415 ? -27.096 -14.562 2.712 1.00 53.38 415 LYS A O 1
ATOM 3285 N N . PRO A 1 416 ? -26.349 -15.990 1.132 1.00 46.97 416 PRO A N 1
ATOM 3286 C CA . PRO A 1 416 ? -25.352 -16.608 2.005 1.00 46.97 416 PRO A CA 1
ATOM 3287 C C . PRO A 1 416 ? -24.385 -15.511 2.452 1.00 46.97 416 PRO A C 1
ATOM 3289 O O . PRO A 1 416 ? -23.750 -14.851 1.625 1.00 46.97 416 PRO A O 1
ATOM 3292 N N . THR A 1 417 ? -24.396 -15.230 3.751 1.00 47.94 417 THR A N 1
ATOM 3293 C CA . THR A 1 417 ? -23.959 -13.940 4.279 1.00 47.94 417 THR A CA 1
ATOM 3294 C C . THR A 1 417 ? -22.468 -13.721 4.055 1.00 47.94 417 THR A C 1
ATOM 3296 O O . THR A 1 417 ? -21.647 -14.635 4.167 1.00 47.94 417 THR A O 1
ATOM 3299 N N . LYS A 1 418 ? -22.086 -12.464 3.789 1.00 57.69 418 LYS A N 1
ATOM 3300 C CA . LYS A 1 418 ? -20.701 -12.034 4.000 1.00 57.69 418 LYS A CA 1
ATOM 3301 C C . LYS A 1 418 ? -20.413 -12.209 5.489 1.00 57.69 418 LYS A C 1
ATOM 3303 O O . LYS A 1 418 ? -20.807 -11.361 6.284 1.00 57.69 418 LYS A O 1
ATOM 3308 N N . VAL A 1 419 ? -19.752 -13.308 5.855 1.00 61.91 419 VAL A N 1
ATOM 3309 C CA . VAL A 1 419 ? -19.297 -13.567 7.227 1.00 61.91 419 VAL A CA 1
ATOM 3310 C C . VAL A 1 419 ? -18.571 -12.319 7.723 1.00 61.91 419 VAL A C 1
ATOM 3312 O O . VAL A 1 419 ? -17.544 -11.945 7.144 1.00 61.91 419 VAL A O 1
ATOM 3315 N N . ILE A 1 420 ? -19.105 -11.654 8.759 1.00 64.50 420 ILE A N 1
ATOM 3316 C CA . ILE A 1 420 ? -18.422 -10.504 9.359 1.00 64.50 420 ILE A CA 1
ATOM 3317 C C . ILE A 1 420 ? -17.089 -11.023 9.876 1.00 64.50 420 ILE A C 1
ATOM 3319 O O . ILE A 1 420 ? -17.020 -11.833 10.798 1.00 64.50 420 ILE A O 1
ATOM 3323 N N . HIS A 1 421 ? -16.018 -10.591 9.226 1.00 68.12 421 HIS A N 1
ATOM 3324 C CA . HIS A 1 421 ? -14.703 -11.125 9.509 1.00 68.12 421 HIS A CA 1
ATOM 3325 C C . HIS A 1 421 ? -14.276 -10.694 10.923 1.00 68.12 421 HIS A C 1
ATOM 3327 O O . HIS A 1 421 ? -14.340 -9.495 11.194 1.00 68.12 421 HIS A O 1
ATOM 3333 N N . PRO A 1 422 ? -13.767 -11.589 11.794 1.00 65.31 422 PRO A N 1
ATOM 3334 C CA . PRO A 1 422 ? -13.429 -11.247 13.182 1.00 65.31 422 PRO A CA 1
ATOM 3335 C C . PRO A 1 422 ? -12.535 -10.004 13.324 1.00 65.31 422 PRO A C 1
ATOM 3337 O O . PRO A 1 422 ? -12.804 -9.133 14.141 1.00 65.31 422 PRO A O 1
ATOM 3340 N N . ILE A 1 423 ? -11.543 -9.843 12.437 1.00 66.75 423 ILE A N 1
ATOM 3341 C CA . ILE A 1 423 ? -10.687 -8.638 12.360 1.00 66.75 423 ILE A CA 1
ATOM 3342 C C . ILE A 1 423 ? -11.495 -7.334 12.203 1.00 66.75 423 ILE A C 1
ATOM 3344 O O . ILE A 1 423 ? -11.109 -6.310 12.757 1.00 66.75 423 ILE A O 1
ATOM 3348 N N . TYR A 1 424 ? -12.583 -7.345 11.428 1.00 74.31 424 TYR A N 1
ATOM 3349 C CA . TYR A 1 424 ? -13.397 -6.154 11.176 1.00 74.31 424 TYR A CA 1
ATOM 3350 C C . TYR A 1 424 ? -14.123 -5.705 12.441 1.00 74.31 424 TYR A C 1
ATOM 3352 O O . TYR A 1 424 ? -13.997 -4.561 12.871 1.00 74.31 424 TYR A O 1
ATOM 3360 N N . LEU A 1 425 ? -14.815 -6.654 13.069 1.00 77.06 425 LEU A N 1
ATOM 3361 C CA . LEU A 1 425 ? -15.428 -6.473 14.374 1.00 77.06 425 LEU A CA 1
ATOM 3362 C C . LEU A 1 425 ? -14.411 -5.959 15.391 1.00 77.06 425 LEU A C 1
ATOM 3364 O O . LEU A 1 425 ? -14.6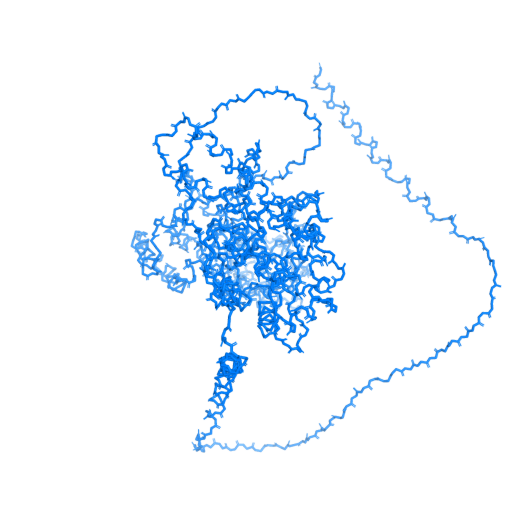74 -4.991 16.088 1.00 77.06 425 LEU A O 1
ATOM 3368 N N . ALA A 1 426 ? -13.255 -6.609 15.489 1.00 75.69 426 ALA A N 1
ATOM 3369 C CA . ALA A 1 426 ? -12.299 -6.309 16.540 1.00 75.69 426 ALA A CA 1
ATOM 3370 C C . ALA A 1 426 ? -11.643 -4.920 16.337 1.00 75.69 426 ALA A C 1
ATOM 3372 O O . ALA A 1 426 ? -11.338 -4.232 17.309 1.00 75.69 426 ALA A O 1
ATOM 3373 N N . LYS A 1 427 ? -11.539 -4.437 15.084 1.00 78.00 427 LYS A N 1
ATOM 3374 C C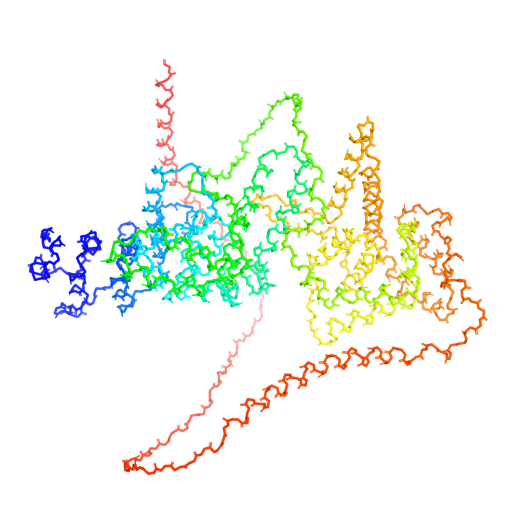A . LYS A 1 427 ? -11.265 -3.018 14.773 1.00 78.00 427 LYS A CA 1
ATOM 3375 C C . LYS A 1 427 ? -12.394 -2.088 15.231 1.00 78.00 427 LYS A C 1
ATOM 3377 O O . LYS A 1 427 ? -12.104 -1.050 15.815 1.00 78.00 427 LYS A O 1
ATOM 3382 N N . LEU A 1 428 ? -13.657 -2.442 14.990 1.00 84.00 428 LEU A N 1
ATOM 3383 C CA . LEU A 1 428 ? -14.807 -1.635 15.412 1.00 84.00 428 LEU A CA 1
ATOM 3384 C C . LEU A 1 428 ? -14.911 -1.545 16.946 1.00 84.00 428 LEU A C 1
ATOM 3386 O O . LEU A 1 428 ? -15.067 -0.458 17.494 1.00 84.00 428 LEU A O 1
ATOM 3390 N N . CYS A 1 429 ? -14.715 -2.666 17.640 1.00 86.00 429 CYS A N 1
ATOM 3391 C CA . CYS A 1 429 ? -14.590 -2.728 19.092 1.00 86.00 429 CYS A CA 1
ATOM 3392 C C . CYS A 1 429 ? -13.478 -1.809 19.614 1.00 86.00 429 CYS A C 1
ATOM 3394 O O . CYS A 1 429 ? -13.699 -1.074 20.573 1.00 86.00 429 CYS A O 1
ATOM 3396 N N . PHE A 1 430 ? -12.303 -1.809 18.972 1.00 81.56 430 PHE A N 1
ATOM 3397 C CA . PHE A 1 430 ? -11.221 -0.892 19.327 1.00 81.56 430 PHE A CA 1
ATOM 3398 C C . PHE A 1 430 ? -11.618 0.579 19.135 1.00 81.56 430 PHE A C 1
ATOM 3400 O O . PHE A 1 430 ? -11.409 1.375 20.048 1.00 81.56 430 PHE A O 1
ATOM 3407 N N . ILE A 1 431 ? -12.252 0.931 18.007 1.00 84.00 431 ILE A N 1
ATOM 3408 C CA . ILE A 1 431 ? -12.753 2.293 17.754 1.00 84.00 431 ILE A CA 1
ATOM 3409 C C . ILE A 1 431 ? -13.693 2.729 18.881 1.00 84.00 431 ILE A C 1
ATOM 3411 O O . ILE A 1 431 ? -13.424 3.744 19.521 1.00 84.00 431 ILE A O 1
ATOM 3415 N N . TYR A 1 432 ? -14.720 1.936 19.202 1.00 88.81 432 TYR A N 1
ATOM 3416 C CA . TYR A 1 432 ? -15.665 2.275 20.268 1.00 88.81 432 TYR A CA 1
ATOM 3417 C C . TYR A 1 432 ? -14.988 2.439 21.638 1.00 88.81 432 TYR A C 1
ATOM 3419 O O . TYR A 1 432 ? -15.286 3.395 22.349 1.00 88.81 432 TYR A O 1
ATOM 3427 N N . ILE A 1 433 ? -14.007 1.602 21.990 1.00 87.00 433 ILE A N 1
ATOM 3428 C CA . ILE A 1 433 ? -13.226 1.779 23.227 1.00 87.00 433 ILE A CA 1
ATOM 3429 C C . ILE A 1 433 ? -12.435 3.097 23.203 1.00 87.00 433 ILE A C 1
ATOM 3431 O O . ILE A 1 433 ? -12.476 3.850 24.177 1.00 87.00 433 ILE A O 1
ATOM 3435 N N . THR A 1 434 ? -11.749 3.416 22.100 1.00 79.12 434 THR A N 1
ATOM 3436 C CA . THR A 1 434 ? -10.977 4.670 21.984 1.00 79.12 434 THR A CA 1
ATOM 3437 C C . THR A 1 434 ? -11.853 5.924 21.989 1.00 79.12 434 THR A C 1
ATOM 3439 O O . THR A 1 434 ? -11.462 6.933 22.575 1.00 79.12 434 THR A O 1
ATOM 3442 N N . GLU A 1 435 ? -13.057 5.853 21.417 1.00 86.12 435 GLU A N 1
ATOM 3443 C CA . GLU A 1 435 ? -14.054 6.930 21.425 1.00 86.12 435 GLU A CA 1
ATOM 3444 C C . GLU A 1 435 ? -14.848 7.016 22.746 1.00 86.12 435 GLU A C 1
ATOM 3446 O O . GLU A 1 435 ? -15.690 7.899 22.886 1.00 86.12 435 GLU A O 1
ATOM 3451 N N . ARG A 1 436 ? -14.553 6.162 23.743 1.00 90.56 436 ARG A N 1
ATOM 3452 C CA . ARG A 1 436 ? -15.239 6.076 25.054 1.00 90.56 436 ARG A CA 1
ATOM 3453 C C . ARG A 1 436 ? -16.688 5.551 24.993 1.00 90.56 436 ARG A C 1
ATOM 3455 O O . ARG A 1 436 ? -17.461 5.717 25.934 1.00 90.56 436 ARG A O 1
ATOM 3462 N N . ARG A 1 437 ? -17.044 4.878 23.901 1.00 90.94 437 ARG A N 1
ATOM 3463 C CA . ARG A 1 437 ? -18.390 4.426 23.512 1.00 90.94 437 ARG A CA 1
ATOM 3464 C C . ARG A 1 437 ? -18.660 2.995 23.979 1.00 90.94 437 ARG A C 1
ATOM 3466 O O . ARG A 1 437 ? -18.734 2.045 23.201 1.00 90.94 437 ARG A O 1
ATOM 3473 N N . ILE A 1 438 ? -18.732 2.821 25.299 1.00 92.00 438 ILE A N 1
ATOM 3474 C CA . ILE A 1 438 ? -18.860 1.495 25.929 1.00 92.00 438 ILE A CA 1
ATOM 3475 C C . ILE A 1 438 ? -20.207 0.812 25.612 1.00 92.00 438 ILE A C 1
ATOM 3477 O O . ILE A 1 438 ? -20.253 -0.419 25.521 1.00 92.00 438 ILE A O 1
ATOM 3481 N N . ALA A 1 439 ? -21.285 1.571 25.387 1.00 91.69 439 ALA A N 1
ATOM 3482 C CA . ALA A 1 439 ? -22.577 1.012 24.983 1.00 91.69 439 ALA A CA 1
ATOM 3483 C C . ALA A 1 439 ? -22.492 0.344 23.600 1.00 91.69 439 ALA A C 1
ATOM 3485 O O . ALA A 1 439 ? -22.845 -0.826 23.465 1.00 91.69 439 ALA A O 1
ATOM 3486 N N . GLU A 1 440 ? -21.931 1.033 22.606 1.00 93.44 440 GLU A N 1
ATOM 3487 C CA . GLU A 1 440 ? -21.703 0.503 21.259 1.00 93.44 440 GLU A CA 1
ATOM 3488 C C . GLU A 1 440 ? -20.706 -0.660 21.254 1.00 93.44 440 GLU A C 1
ATOM 3490 O O . GLU A 1 440 ? -20.900 -1.642 20.539 1.00 93.44 440 GLU A O 1
ATOM 3495 N N . PHE A 1 441 ? -19.673 -0.610 22.100 1.00 93.12 441 PHE A N 1
ATOM 3496 C CA . PHE A 1 441 ? -18.773 -1.745 22.308 1.00 93.12 441 PHE A CA 1
ATOM 3497 C C . PHE A 1 441 ? -19.514 -2.983 22.851 1.00 93.12 441 PHE A C 1
ATOM 3499 O O . PHE A 1 441 ? -19.320 -4.088 22.343 1.00 93.12 441 PHE A O 1
ATOM 3506 N N . THR A 1 442 ? -20.407 -2.807 23.829 1.00 92.44 442 THR A N 1
ATOM 3507 C CA . THR A 1 442 ? -21.230 -3.900 24.380 1.00 92.44 442 THR A CA 1
ATOM 3508 C C . THR A 1 442 ? -22.209 -4.443 23.335 1.00 92.44 442 THR A C 1
ATOM 3510 O O . THR A 1 442 ? -22.303 -5.658 23.151 1.00 92.44 442 THR A O 1
ATOM 3513 N N . ALA A 1 443 ? -22.878 -3.554 22.594 1.00 91.56 443 ALA A N 1
ATOM 3514 C CA . ALA A 1 443 ? -23.754 -3.913 21.483 1.00 91.56 443 ALA A CA 1
ATOM 3515 C C . ALA A 1 443 ? -23.004 -4.705 20.402 1.00 91.56 443 ALA A C 1
ATOM 3517 O O . ALA A 1 443 ? -23.516 -5.713 19.923 1.00 91.56 443 ALA A O 1
ATOM 3518 N N . ALA A 1 444 ? -21.768 -4.317 20.065 1.00 90.00 444 ALA A N 1
ATOM 3519 C CA . ALA A 1 444 ? -20.919 -5.055 19.133 1.00 90.00 444 ALA A CA 1
ATOM 3520 C C . ALA A 1 444 ? -20.622 -6.480 19.634 1.00 90.00 444 ALA A C 1
ATOM 3522 O O . ALA A 1 444 ? -20.787 -7.435 18.876 1.00 90.00 444 ALA A O 1
ATOM 3523 N N . LEU A 1 445 ? -20.249 -6.653 20.910 1.00 89.31 445 LEU A N 1
ATOM 3524 C CA . LEU A 1 445 ? -20.019 -7.982 21.497 1.00 89.31 445 LEU A CA 1
ATOM 3525 C C . LEU A 1 445 ? -21.285 -8.862 21.479 1.00 89.31 445 LEU A C 1
ATOM 3527 O O . LEU A 1 445 ? -21.196 -10.060 21.195 1.00 89.31 445 LEU A O 1
ATOM 3531 N N . MET A 1 446 ? -22.464 -8.284 21.733 1.00 86.69 446 MET A N 1
ATOM 3532 C CA . MET A 1 446 ? -23.738 -9.016 21.693 1.00 86.69 446 MET A CA 1
ATOM 3533 C C . MET A 1 446 ? -24.179 -9.366 20.278 1.00 86.69 446 MET A C 1
ATOM 3535 O O . MET A 1 446 ? -24.503 -10.527 20.014 1.00 86.69 446 MET A O 1
ATOM 3539 N N . ALA A 1 447 ? -24.118 -8.405 19.358 1.00 85.62 447 ALA A N 1
ATOM 3540 C CA . ALA A 1 447 ? -24.431 -8.600 17.951 1.00 85.62 447 ALA A CA 1
ATOM 3541 C C . ALA A 1 447 ? -23.645 -9.777 17.370 1.00 85.62 447 ALA A C 1
ATOM 3543 O O . ALA A 1 447 ? -24.203 -10.660 16.730 1.00 85.62 447 ALA A O 1
ATOM 3544 N N . VAL A 1 448 ? -22.354 -9.859 17.674 1.00 81.88 448 VAL A N 1
ATOM 3545 C CA . VAL A 1 448 ? -21.474 -10.934 17.200 1.00 81.88 448 VAL A CA 1
ATOM 3546 C C . VAL A 1 448 ? -21.918 -12.302 17.675 1.00 81.88 448 VAL A C 1
ATOM 3548 O O . VAL A 1 448 ? -21.839 -13.261 16.914 1.00 81.88 448 VAL A O 1
ATOM 3551 N N . ARG A 1 449 ? -22.433 -12.417 18.900 1.00 75.38 449 ARG A N 1
ATOM 3552 C CA . ARG A 1 449 ? -22.989 -13.684 19.379 1.00 75.38 449 ARG A CA 1
ATOM 3553 C C . ARG A 1 449 ? -24.316 -14.034 18.720 1.00 75.38 449 ARG A C 1
ATOM 3555 O O . ARG A 1 449 ? -24.511 -15.198 18.388 1.00 75.38 449 ARG A O 1
ATOM 3562 N N . VAL A 1 450 ? -25.172 -13.046 18.464 1.00 74.19 450 VAL A N 1
ATOM 3563 C CA . VAL A 1 450 ? -26.413 -13.226 17.690 1.00 74.19 450 VAL A CA 1
ATOM 3564 C C . VAL A 1 450 ? -26.130 -13.652 16.245 1.00 74.19 450 VAL A C 1
ATOM 3566 O O . VAL A 1 450 ? -26.887 -14.444 15.689 1.00 74.19 450 VAL A O 1
ATOM 3569 N N . LEU A 1 451 ? -25.039 -13.161 15.652 1.00 70.75 451 LEU A N 1
ATOM 3570 C CA . LEU A 1 451 ? -24.637 -13.459 14.276 1.00 70.75 451 LEU A CA 1
ATOM 3571 C C . LEU A 1 451 ? -23.869 -14.764 14.111 1.00 70.75 451 LEU A C 1
ATOM 3573 O O . LEU A 1 451 ? -23.992 -15.407 13.072 1.00 70.75 451 LEU A O 1
ATOM 3577 N N . LEU A 1 452 ? -23.043 -15.139 15.090 1.00 67.19 452 LEU A N 1
ATOM 3578 C CA . LEU A 1 452 ? -22.152 -16.280 14.918 1.00 67.19 452 LEU A CA 1
ATOM 3579 C C . LEU A 1 452 ? -22.854 -17.635 15.027 1.00 67.19 452 LEU A C 1
ATOM 3581 O O . LEU A 1 452 ? -22.251 -18.557 14.505 1.00 67.19 452 LEU A O 1
ATOM 3585 N N . GLN A 1 453 ? -24.051 -17.729 15.642 1.00 58.12 453 GLN A N 1
ATOM 3586 C CA . GLN A 1 453 ? -25.067 -18.824 15.749 1.00 58.12 453 GLN A CA 1
ATOM 3587 C C . GLN A 1 453 ? -24.665 -20.315 15.854 1.00 58.12 453 GLN A C 1
ATOM 3589 O O . GLN A 1 453 ? -25.472 -21.132 16.289 1.00 58.12 453 GLN A O 1
ATOM 3594 N N . PHE A 1 454 ? -23.460 -20.698 15.472 1.00 52.75 454 PHE A N 1
ATOM 3595 C CA . PHE A 1 454 ? -22.901 -22.033 15.545 1.00 52.75 454 PHE A CA 1
ATOM 3596 C C . PHE A 1 454 ? -22.399 -22.329 16.960 1.00 52.75 454 PHE A C 1
ATOM 3598 O O . PHE A 1 454 ? -21.928 -21.434 17.662 1.00 52.75 454 PHE A O 1
ATOM 3605 N N . ASP A 1 455 ? -22.365 -23.615 17.323 1.00 46.88 455 ASP A N 1
ATOM 3606 C CA . ASP A 1 455 ? -21.781 -24.143 18.569 1.00 46.88 455 ASP A CA 1
ATOM 3607 C C . ASP A 1 455 ? -20.266 -23.916 18.723 1.00 46.88 455 ASP A C 1
ATOM 3609 O O . ASP A 1 455 ? -19.637 -24.433 19.648 1.00 46.88 455 ASP A O 1
ATOM 3613 N N . HIS A 1 456 ? -19.671 -23.084 17.869 1.00 45.62 456 HIS A N 1
ATOM 3614 C CA . HIS A 1 456 ? -18.431 -22.426 18.217 1.00 45.62 456 HIS A CA 1
ATOM 3615 C C . HIS A 1 456 ? -18.659 -21.602 19.502 1.00 45.62 456 HIS A C 1
ATOM 3617 O O . HIS A 1 456 ? -19.431 -20.628 19.508 1.00 45.62 456 HIS A O 1
ATOM 3623 N N . PRO A 1 457 ? -17.955 -21.896 20.613 1.00 44.09 457 PRO A N 1
ATOM 3624 C CA . PRO A 1 457 ? -17.789 -20.874 21.633 1.00 44.09 457 PRO A CA 1
ATOM 3625 C C . PRO A 1 457 ? -17.186 -19.617 20.977 1.00 44.09 457 PRO A C 1
ATOM 3627 O O . PRO A 1 457 ? -16.648 -19.665 19.864 1.00 44.09 457 PRO A O 1
ATOM 3630 N N . LEU A 1 458 ? -17.163 -18.501 21.710 1.00 46.47 458 LEU A N 1
ATOM 3631 C CA . LEU A 1 458 ? -16.030 -17.593 21.586 1.00 46.47 458 LEU A CA 1
ATOM 3632 C C . LEU A 1 458 ? -14.839 -18.411 22.090 1.00 46.47 458 LEU A C 1
ATOM 3634 O O . LEU A 1 458 ? -14.439 -18.315 23.242 1.00 46.47 458 LEU A O 1
ATOM 3638 N N . SER A 1 459 ? -14.357 -19.317 21.233 1.00 42.25 459 SER A N 1
ATOM 3639 C CA . SER A 1 459 ? -13.030 -19.879 21.346 1.00 42.25 459 SER A CA 1
ATOM 3640 C C . SER A 1 459 ? -12.122 -18.665 21.507 1.00 42.25 459 SER A C 1
ATOM 3642 O O . SER A 1 459 ? -12.331 -17.691 20.771 1.00 42.25 459 SER A O 1
ATOM 3644 N N . PRO A 1 460 ? -11.138 -18.688 22.422 1.00 41.97 460 PRO A N 1
ATOM 3645 C CA . PRO A 1 460 ? -10.249 -17.547 22.664 1.00 41.97 460 PRO A CA 1
ATOM 3646 C C . PRO A 1 460 ? -9.587 -17.011 21.377 1.00 41.97 460 PRO A C 1
ATOM 3648 O O . PRO A 1 460 ? -9.139 -15.871 21.319 1.00 41.97 460 PRO A O 1
ATOM 3651 N N . GLN A 1 461 ? -9.647 -17.785 20.290 1.00 43.91 461 GLN A N 1
ATOM 3652 C CA . GLN A 1 461 ? -9.464 -17.399 18.891 1.00 43.91 461 GLN A CA 1
ATOM 3653 C C . GLN A 1 461 ? -10.445 -16.328 18.326 1.00 43.91 461 GLN A C 1
ATOM 3655 O O . GLN A 1 461 ? -10.752 -16.339 17.134 1.00 43.91 461 GLN A O 1
ATOM 3660 N N . MET A 1 462 ? -10.758 -15.268 19.084 1.00 47.12 462 MET A N 1
ATOM 3661 C CA . MET A 1 462 ? -10.648 -13.899 18.534 1.00 47.12 462 MET A CA 1
ATOM 3662 C C . MET A 1 462 ? -9.152 -13.551 18.412 1.00 47.12 462 MET A C 1
ATOM 3664 O O . MET A 1 462 ? -8.657 -12.558 18.947 1.00 47.12 462 MET A O 1
ATOM 3668 N N . SER A 1 463 ? -8.420 -14.446 17.745 1.00 40.91 463 SER A N 1
ATOM 3669 C CA . SER A 1 463 ? -6.989 -14.394 17.544 1.00 40.91 463 SER A CA 1
ATOM 3670 C C . SER A 1 463 ? -6.728 -13.481 16.367 1.00 40.91 463 SER A C 1
ATOM 3672 O O . SER A 1 463 ? -7.066 -13.774 15.215 1.00 40.91 463 SER A O 1
ATOM 3674 N N . TYR A 1 464 ? -6.076 -12.362 16.644 1.00 44.12 464 TYR A N 1
ATOM 3675 C CA . TYR A 1 464 ? -5.434 -11.642 15.570 1.00 44.12 464 TYR A CA 1
ATOM 3676 C C . TYR A 1 464 ? -4.255 -12.502 15.126 1.00 44.12 464 TYR A C 1
ATOM 3678 O O . TYR A 1 464 ? -3.258 -12.625 15.837 1.00 44.12 464 TYR A O 1
ATOM 3686 N N . ARG A 1 465 ? -4.342 -13.084 13.924 1.00 37.59 465 ARG A N 1
ATOM 3687 C CA . ARG A 1 465 ? -3.133 -13.443 13.177 1.00 37.59 465 ARG A CA 1
ATOM 3688 C C . ARG A 1 465 ? -2.423 -12.153 12.780 1.00 37.59 465 ARG A C 1
ATOM 3690 O O . ARG A 1 465 ? -2.500 -11.714 11.634 1.00 37.59 465 ARG A O 1
ATOM 3697 N N . ILE A 1 466 ? -1.713 -11.578 13.747 1.00 37.88 466 ILE A N 1
ATOM 3698 C CA . ILE A 1 466 ? -0.430 -10.956 13.462 1.00 37.88 466 ILE A CA 1
ATOM 3699 C C . ILE A 1 466 ? 0.393 -12.093 12.856 1.00 37.88 466 ILE A C 1
ATOM 3701 O O . ILE A 1 466 ? 0.720 -13.063 13.537 1.00 37.88 466 ILE A O 1
ATOM 3705 N N . MET A 1 467 ? 0.606 -12.046 11.541 1.00 34.41 467 MET A N 1
ATOM 3706 C CA . MET A 1 467 ? 1.633 -12.877 10.924 1.00 34.41 467 MET A CA 1
ATOM 3707 C C . MET A 1 467 ? 2.964 -12.259 11.323 1.00 34.41 467 MET A C 1
ATOM 3709 O O . MET A 1 467 ? 3.496 -11.413 10.600 1.00 34.41 467 MET A O 1
ATOM 3713 N N . ASP A 1 468 ? 3.459 -12.648 12.493 1.00 34.84 468 ASP A N 1
ATOM 3714 C CA . ASP A 1 468 ? 4.881 -12.523 12.741 1.00 34.84 468 ASP A CA 1
ATOM 3715 C C . ASP A 1 468 ? 5.617 -13.444 11.754 1.00 34.84 468 ASP A C 1
ATOM 3717 O O . ASP A 1 468 ? 5.103 -14.492 11.348 1.00 34.84 468 ASP A O 1
ATOM 3721 N N . MET A 1 469 ? 6.776 -12.999 11.280 1.00 39.22 469 MET A N 1
ATOM 3722 C CA . MET A 1 469 ? 7.505 -13.678 10.203 1.00 39.22 469 MET A CA 1
ATOM 3723 C C . MET A 1 469 ? 8.232 -14.935 10.708 1.00 39.22 469 MET A C 1
ATOM 3725 O O . MET A 1 469 ? 8.618 -15.778 9.899 1.00 39.22 469 MET A O 1
ATOM 3729 N N . ASP A 1 470 ? 8.371 -15.077 12.028 1.00 39.00 470 ASP A N 1
ATOM 3730 C CA . ASP A 1 470 ? 8.930 -16.251 12.688 1.00 39.00 470 ASP A CA 1
ATOM 3731 C C . ASP A 1 470 ? 7.825 -17.239 13.100 1.00 39.00 470 ASP A C 1
ATOM 3733 O O . ASP A 1 470 ? 6.845 -16.878 13.748 1.00 39.00 470 ASP A O 1
ATOM 3737 N N . HIS A 1 471 ? 8.004 -18.519 12.751 1.00 40.88 471 HIS A N 1
ATOM 3738 C CA . HIS A 1 471 ? 7.027 -19.612 12.903 1.00 40.88 471 HIS A CA 1
ATOM 3739 C C . HIS A 1 471 ? 6.736 -20.048 14.361 1.00 40.88 471 HIS A C 1
ATOM 3741 O O . HIS A 1 471 ? 6.867 -21.224 14.711 1.00 40.88 471 HIS A O 1
ATOM 3747 N N . LYS A 1 472 ? 6.325 -19.124 15.231 1.00 42.19 472 LYS A N 1
ATOM 3748 C CA . LYS A 1 472 ? 5.728 -19.422 16.538 1.00 42.19 472 LYS A CA 1
ATOM 3749 C C . LYS A 1 472 ? 4.329 -18.823 16.581 1.00 42.19 472 LYS A C 1
ATOM 3751 O O . LYS A 1 472 ? 4.181 -17.609 16.587 1.00 42.19 472 LYS A O 1
ATOM 3756 N N . ASP A 1 473 ? 3.315 -19.686 16.638 1.00 43.22 473 ASP A N 1
ATOM 3757 C CA . ASP A 1 473 ? 1.891 -19.324 16.631 1.00 43.22 473 ASP A CA 1
ATOM 3758 C C . ASP A 1 473 ? 1.424 -18.627 17.932 1.00 43.22 473 ASP A C 1
ATOM 3760 O O . ASP A 1 473 ? 0.492 -19.082 18.595 1.00 43.22 473 ASP A O 1
ATOM 3764 N N . TYR A 1 474 ? 2.044 -17.506 18.317 1.00 46.94 474 TYR A N 1
ATOM 3765 C CA . TYR A 1 474 ? 1.476 -16.604 19.318 1.00 46.94 474 TYR A CA 1
ATOM 3766 C C . TYR A 1 474 ? 0.616 -15.548 18.627 1.00 46.94 474 TYR A C 1
ATOM 3768 O O . TYR A 1 474 ? 1.066 -14.459 18.283 1.00 46.94 474 TYR A O 1
ATOM 3776 N N . THR A 1 475 ? -0.648 -15.893 18.403 1.00 53.31 475 THR A N 1
ATOM 3777 C CA . THR A 1 475 ? -1.655 -14.956 17.903 1.00 53.31 475 THR A CA 1
ATOM 3778 C C . THR A 1 475 ? -2.347 -14.290 19.094 1.00 53.31 475 THR A C 1
ATOM 3780 O O . THR A 1 475 ? -3.217 -14.940 19.686 1.00 53.31 475 THR A O 1
ATOM 3783 N N . PRO A 1 476 ? -1.992 -13.049 19.484 1.00 58.81 476 PRO A N 1
ATOM 3784 C CA . PRO A 1 476 ? -2.619 -12.404 20.629 1.00 58.81 476 PRO A CA 1
ATOM 3785 C C . PRO A 1 476 ? -4.126 -12.282 20.411 1.00 58.81 476 PRO A C 1
ATOM 3787 O O . PRO A 1 476 ? -4.618 -11.951 19.323 1.00 58.81 476 PRO A O 1
ATOM 3790 N N . THR A 1 477 ? -4.868 -12.585 21.464 1.00 77.56 477 THR A N 1
ATOM 3791 C CA . THR A 1 477 ? -6.319 -12.457 21.481 1.00 77.56 477 THR A CA 1
ATOM 3792 C C . THR A 1 477 ? -6.711 -10.997 21.717 1.00 77.56 477 THR A C 1
ATOM 3794 O O . THR A 1 477 ? -5.936 -10.197 22.248 1.00 77.56 477 THR A O 1
ATOM 3797 N N . PHE A 1 478 ? -7.947 -10.628 21.374 1.00 76.94 478 PHE A N 1
ATOM 3798 C CA . PHE A 1 478 ? -8.488 -9.317 21.764 1.00 76.94 478 PHE A CA 1
ATOM 3799 C C . PHE A 1 478 ? -8.466 -9.098 23.293 1.00 76.94 478 PHE A C 1
ATOM 3801 O O . PHE A 1 478 ? -8.301 -7.971 23.757 1.00 76.94 478 PHE A O 1
ATOM 3808 N N . TYR A 1 479 ? -8.556 -10.174 24.081 1.00 80.69 479 TYR A N 1
ATOM 3809 C CA . TYR A 1 479 ? -8.409 -10.136 25.536 1.00 80.69 479 TYR A CA 1
ATOM 3810 C C . TYR A 1 479 ? -6.980 -9.763 25.967 1.00 80.69 479 TYR A C 1
ATOM 3812 O O . TYR A 1 479 ? -6.815 -8.877 26.808 1.00 80.69 479 TYR A O 1
ATOM 3820 N N . ASP A 1 480 ? -5.951 -10.366 25.359 1.00 78.75 480 ASP A N 1
ATOM 3821 C CA . ASP A 1 480 ? -4.541 -10.047 25.644 1.00 78.75 480 ASP A CA 1
ATOM 3822 C C . ASP A 1 480 ? -4.230 -8.581 25.338 1.00 78.75 480 ASP A C 1
ATOM 3824 O O . ASP A 1 480 ? -3.571 -7.902 26.123 1.00 78.75 480 ASP A O 1
ATOM 3828 N N . PHE A 1 481 ? -4.769 -8.075 24.226 1.00 81.25 481 PHE A N 1
ATOM 3829 C CA . PHE A 1 481 ? -4.663 -6.673 23.834 1.00 81.25 481 PHE A CA 1
ATOM 3830 C C . PHE A 1 481 ? -5.266 -5.724 24.885 1.00 81.25 481 PHE A C 1
ATOM 3832 O O . PHE A 1 481 ? -4.609 -4.767 25.302 1.00 81.25 481 PHE A O 1
ATOM 3839 N N . LEU A 1 482 ? -6.486 -5.994 25.369 1.00 82.81 482 LEU A N 1
ATOM 3840 C CA . LEU A 1 482 ? -7.115 -5.176 26.414 1.00 82.81 482 LEU A CA 1
ATOM 3841 C C . LEU A 1 482 ? -6.371 -5.261 27.750 1.00 82.81 482 LEU A C 1
ATOM 3843 O O . LEU A 1 482 ? -6.211 -4.245 28.427 1.00 82.81 482 LEU A O 1
ATOM 3847 N N . LEU A 1 483 ? -5.885 -6.449 28.118 1.00 84.94 483 LEU A N 1
ATOM 3848 C CA . LEU A 1 483 ? -5.082 -6.652 29.321 1.00 84.94 483 LEU A CA 1
ATOM 3849 C C . LEU A 1 483 ? -3.768 -5.861 29.257 1.00 84.94 483 LEU A C 1
ATOM 3851 O O . LEU A 1 483 ? -3.374 -5.243 30.247 1.00 84.94 483 LEU A O 1
ATOM 3855 N N . HIS A 1 484 ? -3.112 -5.856 28.096 1.00 78.81 484 HIS A N 1
ATOM 3856 C CA . HIS A 1 484 ? -1.891 -5.097 27.845 1.00 78.81 484 HIS A CA 1
ATOM 3857 C C . HIS A 1 484 ? -2.143 -3.586 27.933 1.00 78.81 484 HIS A C 1
ATOM 3859 O O . HIS A 1 484 ? -1.489 -2.893 28.711 1.00 78.81 484 HIS A O 1
ATOM 3865 N N . ALA A 1 485 ? -3.154 -3.085 27.218 1.00 78.19 485 ALA A N 1
ATOM 3866 C CA . ALA A 1 485 ? -3.551 -1.680 27.254 1.00 78.19 485 ALA A CA 1
ATOM 3867 C C . ALA A 1 485 ? -3.894 -1.200 28.678 1.00 78.19 485 ALA A C 1
ATOM 3869 O O . ALA A 1 485 ? -3.496 -0.105 29.078 1.00 78.19 485 ALA A O 1
ATOM 3870 N N . LEU A 1 486 ? -4.600 -2.019 29.467 1.00 87.69 486 LEU A N 1
ATOM 3871 C CA . LEU A 1 486 ? -4.956 -1.687 30.848 1.00 87.69 486 LEU A CA 1
ATOM 3872 C C . LEU A 1 486 ? -3.729 -1.636 31.773 1.00 87.69 486 LEU A C 1
ATOM 3874 O O . LEU A 1 486 ? -3.622 -0.707 32.573 1.00 87.69 486 LEU A O 1
ATOM 3878 N N . ARG A 1 487 ? -2.795 -2.593 31.652 1.00 85.06 487 ARG A N 1
ATOM 3879 C CA . ARG A 1 487 ? -1.518 -2.579 32.394 1.00 85.06 487 ARG A CA 1
ATOM 3880 C C . ARG A 1 487 ? -0.705 -1.330 32.079 1.00 85.06 487 ARG A C 1
ATOM 3882 O O . ARG A 1 487 ? -0.292 -0.633 32.996 1.00 85.06 487 ARG A O 1
ATOM 3889 N N . ARG A 1 488 ? -0.579 -0.988 30.799 1.00 78.00 488 ARG A N 1
ATOM 3890 C CA . ARG A 1 488 ? 0.135 0.210 30.361 1.00 78.00 488 ARG A CA 1
ATOM 3891 C C . ARG A 1 488 ? -0.436 1.493 30.968 1.00 78.00 488 ARG A C 1
ATOM 3893 O O . ARG A 1 488 ? 0.316 2.312 31.482 1.00 78.00 488 ARG A O 1
ATOM 3900 N N . VAL A 1 489 ? -1.761 1.672 30.954 1.00 84.50 489 VAL A N 1
ATOM 3901 C CA . VAL A 1 489 ? -2.389 2.867 31.552 1.00 84.50 489 VAL A CA 1
ATOM 3902 C C . VAL A 1 489 ? -2.215 2.896 33.078 1.00 84.50 489 VAL A C 1
ATOM 3904 O O . VAL A 1 489 ? -2.044 3.977 33.637 1.00 84.50 489 VAL A O 1
ATOM 3907 N N . LEU A 1 490 ? -2.202 1.737 33.750 1.00 88.88 490 LEU A N 1
ATOM 3908 C CA . LEU A 1 490 ? -1.847 1.636 35.172 1.00 88.88 490 LEU A CA 1
ATOM 3909 C C . LEU A 1 490 ? -0.393 2.060 35.428 1.00 88.88 490 LEU A C 1
ATOM 3911 O O . LEU A 1 490 ? -0.152 2.867 36.323 1.00 88.88 490 LEU A O 1
ATOM 3915 N N . ASP A 1 491 ? 0.562 1.566 34.642 1.00 86.81 491 ASP A N 1
ATOM 3916 C CA . ASP A 1 491 ? 1.983 1.893 34.799 1.00 86.81 491 ASP A CA 1
ATOM 3917 C C . ASP A 1 491 ? 2.262 3.375 34.483 1.00 86.81 491 ASP A C 1
ATOM 3919 O O . ASP A 1 491 ? 2.987 4.045 35.224 1.00 86.81 491 ASP A O 1
ATOM 3923 N N . GLU A 1 492 ? 1.624 3.933 33.445 1.00 86.25 492 GLU A N 1
ATOM 3924 C CA . GLU A 1 492 ? 1.661 5.368 33.133 1.00 86.25 492 GLU A CA 1
ATOM 3925 C C . GLU A 1 492 ? 1.072 6.206 34.289 1.00 86.25 492 GLU A C 1
ATOM 3927 O O . GLU A 1 492 ? 1.733 7.145 34.747 1.00 86.25 492 GLU A O 1
ATOM 3932 N N . GLU A 1 493 ? -0.100 5.838 34.831 1.00 90.69 493 GLU A N 1
ATOM 3933 C CA . GLU A 1 493 ? -0.726 6.499 35.993 1.00 90.69 493 GLU A CA 1
ATOM 3934 C C . GLU A 1 493 ? 0.190 6.457 37.227 1.00 90.69 493 GLU A C 1
ATOM 3936 O O . GLU A 1 493 ? 0.443 7.497 37.842 1.00 90.69 493 GLU A O 1
ATOM 3941 N N . ILE A 1 494 ? 0.738 5.286 37.569 1.00 90.62 494 ILE A N 1
ATOM 3942 C CA . ILE A 1 494 ? 1.660 5.097 38.700 1.00 90.62 494 ILE A CA 1
ATOM 3943 C C . ILE A 1 494 ? 2.932 5.934 38.506 1.00 90.62 494 ILE A C 1
ATOM 3945 O O . ILE A 1 494 ? 3.392 6.583 39.442 1.00 90.62 494 ILE A O 1
ATOM 3949 N N . SER A 1 495 ? 3.487 5.986 37.290 1.00 89.38 495 SER A N 1
ATOM 3950 C CA . SER A 1 495 ? 4.730 6.719 37.002 1.00 89.38 495 SER A CA 1
ATOM 3951 C C . SER A 1 495 ? 4.614 8.247 37.136 1.00 89.38 495 SER A C 1
ATOM 3953 O O . SER A 1 495 ? 5.632 8.930 37.334 1.00 89.38 495 SER A O 1
ATOM 3955 N N . LEU A 1 496 ? 3.388 8.772 37.009 1.00 88.38 496 LEU A N 1
ATOM 3956 C CA . LEU A 1 496 ? 3.035 10.187 37.146 1.00 88.38 496 LEU A CA 1
ATOM 3957 C C . LEU A 1 496 ? 2.511 10.530 38.545 1.00 88.38 496 LEU A C 1
ATOM 3959 O O . LEU A 1 496 ? 2.723 11.654 39.012 1.00 88.38 496 LEU A O 1
ATOM 3963 N N . THR A 1 497 ? 1.886 9.573 39.232 1.00 82.19 497 THR A N 1
ATOM 3964 C CA . THR A 1 497 ? 1.425 9.703 40.621 1.00 82.19 497 THR A CA 1
ATOM 3965 C C . THR A 1 497 ? 2.631 9.897 41.545 1.00 82.19 497 THR A C 1
ATOM 3967 O O . THR A 1 497 ? 3.391 8.976 41.820 1.00 82.19 497 THR A O 1
ATOM 3970 N N . GLY A 1 498 ? 2.832 11.140 41.993 1.00 79.62 498 GLY A N 1
ATOM 3971 C CA . GLY A 1 498 ? 3.987 11.563 42.795 1.00 79.62 498 GLY A CA 1
ATOM 3972 C C . GLY A 1 498 ? 5.067 12.345 42.033 1.00 79.62 498 GLY A C 1
ATOM 3973 O O . GLY A 1 498 ? 6.011 12.822 42.655 1.00 79.62 498 GLY A O 1
ATOM 3974 N N . LYS A 1 499 ? 4.940 12.523 40.708 1.00 80.31 499 LYS A N 1
ATOM 3975 C CA . LYS A 1 499 ? 5.850 13.364 39.896 1.00 80.31 499 LYS A CA 1
ATOM 3976 C C . LYS A 1 499 ? 5.147 14.503 39.159 1.00 80.31 499 LYS A C 1
ATOM 3978 O O . LYS A 1 499 ? 5.780 15.516 38.871 1.00 80.31 499 LYS A O 1
ATOM 3983 N N . SER A 1 500 ? 3.866 14.343 38.835 1.00 68.12 500 SER A N 1
ATOM 3984 C CA . SER A 1 500 ? 3.097 15.339 38.092 1.00 68.12 500 SER A CA 1
ATOM 3985 C C . SER A 1 500 ? 2.499 16.405 39.014 1.00 68.12 500 SER A C 1
ATOM 3987 O O . SER A 1 500 ? 1.767 16.073 39.943 1.00 68.12 500 SER A O 1
ATOM 3989 N N . LYS A 1 501 ? 2.743 17.690 38.712 1.00 80.00 501 LYS A N 1
ATOM 3990 C CA . LYS A 1 501 ? 1.859 18.792 39.149 1.00 80.00 501 LYS A CA 1
ATOM 3991 C C . LYS A 1 501 ? 0.624 18.933 38.249 1.00 80.00 501 LYS A C 1
ATOM 3993 O O . LYS A 1 501 ? -0.330 19.603 38.627 1.00 80.00 501 LYS A O 1
ATOM 3998 N N . ASP A 1 502 ? 0.650 18.328 37.063 1.00 79.25 502 ASP A N 1
ATOM 3999 C CA . ASP A 1 502 ? -0.467 18.334 36.129 1.00 79.25 502 ASP A CA 1
ATOM 4000 C C . ASP A 1 502 ? -1.490 17.254 36.516 1.00 79.25 502 ASP A C 1
ATOM 4002 O O . ASP A 1 502 ? -1.294 16.054 36.288 1.00 79.25 502 ASP A O 1
ATOM 4006 N N . ASN A 1 503 ? -2.580 17.720 37.123 1.00 86.44 503 ASN A N 1
ATOM 4007 C CA . ASN A 1 503 ? -3.736 16.919 37.508 1.00 86.44 503 ASN A CA 1
ATOM 4008 C C . ASN A 1 503 ? -4.571 16.480 36.285 1.00 86.44 503 ASN A C 1
ATOM 4010 O O . ASN A 1 503 ? -5.222 15.438 36.334 1.00 86.44 503 ASN A O 1
ATOM 4014 N N . ALA A 1 504 ? -4.533 17.224 35.171 1.00 91.31 504 ALA A N 1
ATOM 4015 C CA . ALA A 1 504 ? -5.337 16.928 33.986 1.00 91.31 504 ALA A CA 1
ATOM 4016 C C . ALA A 1 504 ? -4.847 15.659 33.274 1.00 91.31 504 ALA A C 1
ATOM 4018 O O . ALA A 1 504 ? -5.655 14.783 32.967 1.00 91.31 504 ALA A O 1
ATOM 4019 N N . THR A 1 505 ? -3.532 15.489 33.093 1.00 85.75 505 THR A N 1
ATOM 4020 C CA . THR A 1 505 ? -2.981 14.241 32.527 1.00 85.75 505 THR A CA 1
ATOM 4021 C C . THR A 1 505 ? -3.323 13.017 33.387 1.00 85.75 505 THR A C 1
ATOM 4023 O O . THR A 1 505 ? -3.721 11.980 32.855 1.00 85.75 505 THR A O 1
ATOM 4026 N N . VAL A 1 506 ? -3.232 13.127 34.720 1.00 89.12 506 VAL A N 1
ATOM 4027 C CA . VAL A 1 506 ? -3.596 12.029 35.638 1.00 89.12 506 VAL A CA 1
ATOM 4028 C C . VAL A 1 506 ? -5.092 11.706 35.544 1.00 89.12 506 VAL A C 1
ATOM 4030 O O . VAL A 1 506 ? -5.466 10.534 35.525 1.00 89.12 506 VAL A O 1
ATOM 4033 N N . GLN A 1 507 ? -5.950 12.721 35.423 1.00 91.69 507 GLN A N 1
ATOM 4034 C CA . GLN A 1 507 ? -7.389 12.539 35.238 1.00 91.69 507 GLN A CA 1
ATOM 4035 C C . GLN A 1 507 ? -7.720 11.835 33.907 1.00 91.69 507 GLN A C 1
ATOM 4037 O O . GLN A 1 507 ? -8.501 10.884 33.896 1.00 91.69 507 GLN A O 1
ATOM 4042 N N . ILE A 1 508 ? -7.059 12.207 32.804 1.00 88.44 508 ILE A N 1
ATOM 4043 C CA . ILE A 1 508 ? -7.214 11.538 31.498 1.00 88.44 508 ILE A CA 1
ATOM 4044 C C . ILE A 1 508 ? -6.815 10.054 31.577 1.00 88.44 508 ILE A C 1
ATOM 4046 O O . ILE A 1 508 ? -7.479 9.206 30.976 1.00 88.44 508 ILE A O 1
ATOM 4050 N N . LEU A 1 509 ? -5.754 9.715 32.318 1.00 87.75 509 LEU A N 1
ATOM 4051 C CA . LEU A 1 509 ? -5.340 8.320 32.518 1.00 87.75 509 LEU A CA 1
ATOM 4052 C C . LEU A 1 509 ? -6.341 7.538 33.377 1.00 87.75 509 LEU A C 1
ATOM 4054 O O . LEU A 1 509 ? -6.683 6.414 33.018 1.00 87.75 509 LEU A O 1
ATOM 4058 N N . LYS A 1 510 ? -6.890 8.139 34.440 1.00 92.06 510 LYS A N 1
ATOM 4059 C CA . LYS A 1 510 ? -7.966 7.536 35.250 1.00 92.06 510 LYS A CA 1
ATOM 4060 C C . LYS A 1 510 ? -9.219 7.236 34.427 1.00 92.06 510 LYS A C 1
ATOM 4062 O O . LYS A 1 510 ? -9.791 6.154 34.550 1.00 92.06 510 LYS A O 1
ATOM 4067 N N . GLU A 1 511 ? -9.612 8.149 33.543 1.00 90.62 511 GLU A N 1
ATOM 4068 C CA . GLU A 1 511 ? -10.727 7.942 32.613 1.00 90.62 511 GLU A CA 1
ATOM 4069 C C . GLU A 1 511 ? -10.440 6.795 31.634 1.00 90.62 511 GLU A C 1
ATOM 4071 O O . GLU A 1 511 ? -11.251 5.877 31.509 1.00 90.62 511 GLU A O 1
ATOM 4076 N N . LYS A 1 512 ? -9.259 6.783 30.997 1.00 87.88 512 LYS A N 1
ATOM 4077 C CA . LYS A 1 512 ? -8.837 5.688 30.102 1.00 87.88 512 LYS A CA 1
ATOM 4078 C C . LYS A 1 512 ? -8.803 4.335 30.815 1.00 87.88 512 LYS A C 1
ATOM 4080 O O . LYS A 1 512 ? -9.279 3.348 30.263 1.00 87.88 512 LYS A O 1
ATOM 4085 N N . LYS A 1 513 ? -8.289 4.292 32.045 1.00 93.44 513 LYS A N 1
ATOM 4086 C CA . LYS A 1 513 ? -8.256 3.107 32.912 1.00 93.44 513 LYS A CA 1
ATOM 4087 C C . LYS A 1 513 ? -9.657 2.588 33.217 1.00 93.44 513 LYS A C 1
ATOM 4089 O O . LYS A 1 513 ? -9.879 1.390 33.097 1.00 93.44 513 LYS A O 1
ATOM 4094 N N . SER A 1 514 ? -10.598 3.471 33.560 1.00 92.06 514 SER A N 1
ATOM 4095 C CA . SER A 1 514 ? -12.001 3.104 33.807 1.00 92.06 514 SER A CA 1
ATOM 4096 C C . SER A 1 514 ? -12.654 2.468 32.571 1.00 92.06 514 SER A C 1
ATOM 4098 O O . SER A 1 514 ? -13.266 1.401 32.653 1.00 92.06 514 SER A O 1
ATOM 4100 N N . ILE A 1 515 ? -12.442 3.072 31.398 1.00 90.38 515 ILE A N 1
ATOM 4101 C CA . ILE A 1 515 ? -12.964 2.591 30.111 1.00 90.38 515 ILE A CA 1
ATOM 4102 C C . ILE A 1 515 ? -12.348 1.234 29.742 1.00 90.38 515 ILE A C 1
ATOM 4104 O O . ILE A 1 515 ? -13.077 0.301 29.414 1.00 90.38 515 ILE A O 1
ATOM 4108 N N . LEU A 1 516 ? -11.022 1.087 29.842 1.00 89.56 516 LEU A N 1
ATOM 4109 C CA . LEU A 1 516 ? -10.327 -0.171 29.548 1.00 89.56 516 LEU A CA 1
ATOM 4110 C C . LEU A 1 516 ? -10.690 -1.283 30.539 1.00 89.56 516 LEU A C 1
ATOM 4112 O O . LEU A 1 516 ? -10.886 -2.418 30.118 1.00 89.56 516 LEU A O 1
ATOM 4116 N N . ALA A 1 517 ? -10.840 -0.972 31.830 1.00 92.38 517 ALA A N 1
ATOM 4117 C CA . ALA A 1 517 ? -11.295 -1.929 32.836 1.00 92.38 517 ALA A CA 1
ATOM 4118 C C . ALA A 1 517 ? -12.732 -2.400 32.560 1.00 92.38 517 ALA A C 1
ATOM 4120 O O . ALA A 1 517 ? -13.005 -3.596 32.643 1.00 92.38 517 ALA A O 1
ATOM 4121 N N . SER A 1 518 ? -13.621 -1.485 32.159 1.00 92.12 518 SER A N 1
ATOM 4122 C CA . SER A 1 518 ? -14.996 -1.803 31.753 1.00 92.12 518 SER A CA 1
ATOM 4123 C C . SER A 1 518 ? -15.021 -2.672 30.493 1.00 92.12 518 SER A C 1
ATOM 4125 O O . SER A 1 518 ? -15.664 -3.718 30.470 1.00 92.12 518 SER A O 1
ATOM 4127 N N . ALA A 1 519 ? -14.253 -2.306 29.463 1.00 91.81 519 ALA A N 1
ATOM 4128 C CA . ALA A 1 519 ? -14.155 -3.073 28.224 1.00 91.81 519 ALA A CA 1
ATOM 4129 C C . ALA A 1 519 ? -13.564 -4.480 28.439 1.00 91.81 519 ALA A C 1
ATOM 4131 O O . ALA A 1 519 ? -14.044 -5.460 27.865 1.00 91.81 519 ALA A O 1
ATOM 4132 N N . PHE A 1 520 ? -12.552 -4.595 29.301 1.00 91.81 520 PHE A N 1
ATOM 4133 C CA . PHE A 1 520 ? -11.948 -5.863 29.704 1.00 91.81 520 PHE A CA 1
ATOM 4134 C C . PHE A 1 520 ? -12.930 -6.740 30.495 1.00 91.81 520 PHE A C 1
ATOM 4136 O O . PHE A 1 520 ? -13.083 -7.924 30.190 1.00 91.81 520 PHE A O 1
ATOM 4143 N N . LEU A 1 521 ? -13.652 -6.159 31.462 1.00 93.25 521 LEU A N 1
ATOM 4144 C CA . LEU A 1 521 ? -14.689 -6.851 32.229 1.00 93.25 521 LEU A CA 1
ATOM 4145 C C . LEU A 1 521 ? -15.813 -7.356 31.316 1.00 93.25 521 LEU A C 1
ATOM 4147 O O . LEU A 1 521 ? -16.145 -8.538 31.370 1.00 93.25 521 LEU A O 1
ATOM 4151 N N . LEU A 1 522 ? -16.341 -6.504 30.434 1.00 92.94 522 LEU A N 1
ATOM 4152 C CA . LEU A 1 522 ? -17.338 -6.880 29.429 1.00 92.94 522 LEU A CA 1
ATOM 4153 C C . LEU A 1 522 ? -16.834 -8.023 28.543 1.00 92.94 522 LEU A C 1
ATOM 4155 O O . LEU A 1 522 ? -17.516 -9.037 28.429 1.00 92.94 522 LEU A O 1
ATOM 4159 N N . THR A 1 523 ? -15.623 -7.918 27.986 1.00 89.50 523 THR A N 1
ATOM 4160 C CA . THR A 1 523 ? -15.019 -8.981 27.158 1.00 89.50 523 THR A CA 1
ATOM 4161 C C . THR A 1 523 ? -14.986 -10.312 27.906 1.00 89.50 523 THR A C 1
ATOM 4163 O O . THR A 1 523 ? -15.439 -11.322 27.373 1.00 89.50 523 THR A O 1
ATOM 4166 N N . ARG A 1 524 ? -14.551 -10.307 29.172 1.00 90.75 524 ARG A N 1
ATOM 4167 C CA . ARG A 1 524 ? -14.504 -11.499 30.029 1.00 90.75 524 ARG A CA 1
ATOM 4168 C C . ARG A 1 524 ? -15.893 -12.056 30.365 1.00 90.75 524 ARG A C 1
ATOM 4170 O O . ARG A 1 524 ? -16.062 -13.271 30.451 1.00 90.75 524 ARG A O 1
ATOM 4177 N N . ILE A 1 525 ? -16.900 -11.199 30.546 1.00 91.56 525 ILE A N 1
ATOM 4178 C CA . ILE A 1 525 ? -18.290 -11.638 30.734 1.00 91.56 525 ILE A CA 1
ATOM 4179 C C . ILE A 1 525 ? -18.835 -12.263 29.445 1.00 91.56 525 ILE A C 1
ATOM 4181 O O . ILE A 1 525 ? -19.502 -13.296 29.506 1.00 91.56 525 ILE A O 1
ATOM 4185 N N . PHE A 1 526 ? -18.519 -11.705 28.276 1.00 88.81 526 PHE A N 1
ATOM 4186 C CA . PHE A 1 526 ? -18.898 -12.304 26.999 1.00 88.81 526 PHE A CA 1
ATOM 4187 C C . PHE A 1 526 ? -18.144 -13.604 26.712 1.00 88.81 526 PHE A C 1
ATOM 4189 O O . PHE A 1 526 ? -18.743 -14.532 26.178 1.00 88.81 526 PHE A O 1
ATOM 4196 N N . GLU A 1 527 ? -16.892 -13.746 27.120 1.00 85.62 527 GLU A N 1
ATOM 4197 C CA . GLU A 1 527 ? -16.161 -15.011 27.015 1.00 85.62 527 GLU A CA 1
ATOM 4198 C C . GLU A 1 527 ? -16.810 -16.110 27.879 1.00 85.62 527 GLU A C 1
ATOM 4200 O O . GLU A 1 527 ? -17.196 -17.160 27.363 1.00 85.62 527 GLU A O 1
ATOM 4205 N N . ASN A 1 528 ? -17.051 -15.828 29.165 1.00 88.81 528 ASN A N 1
ATOM 4206 C CA . ASN A 1 528 ? -17.515 -16.825 30.139 1.00 88.81 528 ASN A CA 1
ATOM 4207 C C . ASN A 1 528 ? -19.033 -17.086 30.120 1.00 88.81 528 ASN A C 1
ATOM 4209 O O . ASN A 1 528 ? -19.476 -18.225 30.266 1.00 88.81 528 ASN A O 1
ATOM 4213 N N . SER A 1 529 ? -19.844 -16.036 29.972 1.00 91.50 529 SER A N 1
ATOM 4214 C CA . SER A 1 529 ? -21.290 -16.073 30.250 1.00 91.50 529 SER A CA 1
ATOM 4215 C C . SER A 1 529 ? -22.157 -16.014 28.992 1.00 91.50 529 SER A C 1
ATOM 4217 O O . SER A 1 529 ? -23.333 -16.374 29.054 1.00 91.50 529 SER A O 1
ATOM 4219 N N . SER A 1 530 ? -21.621 -15.589 27.838 1.00 87.88 530 SER A N 1
ATOM 4220 C CA . SER A 1 530 ? -22.448 -15.304 26.649 1.00 87.88 530 SER A CA 1
ATOM 4221 C C . SER A 1 530 ? -23.292 -16.481 26.173 1.00 87.88 530 SER A C 1
ATOM 4223 O O . SER A 1 530 ? -24.433 -16.274 25.777 1.00 87.88 530 SER A O 1
ATOM 4225 N N . GLN A 1 531 ? -22.780 -17.714 26.234 1.00 86.94 531 GLN A N 1
ATOM 4226 C CA . GLN A 1 531 ? -23.548 -18.888 25.810 1.00 86.94 531 GLN A CA 1
ATOM 4227 C C . GLN A 1 531 ? -24.714 -19.180 26.770 1.00 86.94 531 GLN A C 1
ATOM 4229 O O . GLN A 1 531 ? -25.769 -19.635 26.336 1.00 86.94 531 GLN A O 1
ATOM 4234 N N . ARG A 1 532 ? -24.556 -18.884 28.069 1.00 91.88 532 ARG A N 1
ATOM 4235 C CA . ARG A 1 532 ? -25.623 -19.023 29.072 1.00 91.88 532 ARG A CA 1
ATOM 4236 C C . ARG A 1 532 ? -26.683 -17.938 28.898 1.00 91.88 532 ARG A C 1
ATOM 4238 O O . ARG A 1 532 ? -27.860 -18.270 28.822 1.00 91.88 532 ARG A O 1
ATOM 4245 N N . ILE A 1 533 ? -26.259 -16.683 28.734 1.00 91.81 533 ILE A N 1
ATOM 4246 C CA . ILE A 1 533 ? -27.146 -15.547 28.436 1.00 91.81 533 ILE A CA 1
ATOM 4247 C C . ILE A 1 533 ? -27.921 -15.812 27.137 1.00 91.81 533 ILE A C 1
ATOM 4249 O O . ILE A 1 533 ? -29.141 -15.725 27.121 1.00 91.81 533 ILE A O 1
ATOM 4253 N N . HIS A 1 534 ? -27.247 -16.236 26.065 1.00 89.38 534 HIS A N 1
ATOM 4254 C CA . HIS A 1 534 ? -27.893 -16.543 24.788 1.00 89.38 534 HIS A CA 1
ATOM 4255 C C . HIS A 1 534 ? -28.935 -17.669 24.908 1.00 89.38 534 HIS A C 1
ATOM 4257 O O . HIS A 1 534 ? -30.049 -17.511 24.412 1.00 89.38 534 HIS A O 1
ATOM 4263 N N . ARG A 1 535 ? -28.627 -18.771 25.614 1.00 90.94 535 ARG A N 1
ATOM 4264 C CA . ARG A 1 535 ? -29.609 -19.837 25.903 1.00 90.94 535 ARG A CA 1
ATOM 4265 C C . ARG A 1 535 ? -30.796 -19.325 26.717 1.00 90.94 535 ARG A C 1
ATOM 4267 O O . ARG A 1 535 ? -31.923 -19.723 26.444 1.00 90.94 535 ARG A O 1
ATOM 4274 N N . TYR A 1 536 ? -30.556 -18.447 27.690 1.00 94.25 536 TYR A N 1
ATOM 4275 C CA . TYR A 1 536 ? -31.612 -17.826 28.485 1.00 94.25 536 TYR A CA 1
ATOM 4276 C C . TYR A 1 536 ? -32.545 -16.967 27.623 1.00 94.25 536 TYR A C 1
ATOM 4278 O O . TYR A 1 536 ? -33.750 -17.198 27.667 1.00 94.25 536 TYR A O 1
ATOM 4286 N N . LEU A 1 537 ? -32.011 -16.099 26.756 1.00 91.44 537 LEU A N 1
ATOM 4287 C CA . LEU A 1 537 ? -32.800 -15.280 25.820 1.00 91.44 537 LEU A CA 1
ATOM 4288 C C . LEU A 1 537 ? -33.655 -16.111 24.837 1.00 91.44 537 LEU A C 1
ATOM 4290 O O . LEU A 1 537 ? -34.654 -15.622 24.324 1.00 91.44 537 LEU A O 1
ATOM 4294 N N . HIS A 1 538 ? -33.298 -17.376 24.590 1.00 90.81 538 HIS A N 1
ATOM 4295 C CA . HIS A 1 538 ? -34.080 -18.307 23.760 1.00 90.81 538 HIS A CA 1
ATOM 4296 C C . HIS A 1 538 ? -34.953 -19.274 24.581 1.00 90.81 538 HIS A C 1
ATOM 4298 O O . HIS A 1 538 ? -35.659 -20.109 24.011 1.00 90.81 538 HIS A O 1
ATOM 4304 N N . SER A 1 539 ? -34.915 -19.191 25.913 1.00 95.12 539 SER A N 1
ATOM 4305 C CA . SER A 1 539 ? -35.637 -20.108 26.796 1.00 95.12 539 SER A CA 1
ATOM 4306 C C . SER A 1 539 ? -37.147 -19.817 26.824 1.00 95.12 539 SER A C 1
ATOM 4308 O O . SER A 1 539 ? -37.556 -18.660 26.698 1.00 95.12 539 SER A O 1
ATOM 4310 N N . PRO A 1 540 ? -38.002 -20.830 27.075 1.00 95.56 540 PRO A N 1
ATOM 4311 C CA . PRO A 1 540 ? -39.432 -20.604 27.299 1.00 95.56 540 PRO A CA 1
ATOM 4312 C C . PRO A 1 540 ? -39.705 -19.632 28.455 1.00 95.56 540 PRO A C 1
ATOM 4314 O O . PRO A 1 540 ? -40.633 -18.835 28.384 1.00 95.56 540 PRO A O 1
ATOM 4317 N N . ARG A 1 541 ? -38.857 -19.652 29.494 1.00 94.56 541 ARG A N 1
ATOM 4318 C CA . ARG A 1 541 ? -38.945 -18.752 30.650 1.00 94.56 541 ARG A CA 1
ATOM 4319 C C . ARG A 1 541 ? -38.789 -17.285 30.247 1.00 94.56 541 ARG A C 1
ATOM 4321 O O . ARG A 1 541 ? -39.608 -16.472 30.656 1.00 94.56 541 ARG A O 1
ATOM 4328 N N . TYR A 1 542 ? -37.801 -16.958 29.412 1.00 93.56 542 TYR A N 1
ATOM 4329 C CA . TYR A 1 542 ? -37.614 -15.588 28.925 1.00 93.56 542 TYR A CA 1
ATOM 4330 C C . TYR A 1 542 ? -38.809 -15.102 28.098 1.00 93.56 542 TYR A C 1
ATOM 4332 O O . TYR A 1 542 ? -39.250 -13.977 28.297 1.00 93.56 542 TYR A O 1
ATOM 4340 N N . LYS A 1 543 ? -39.398 -15.962 27.253 1.00 92.44 543 LYS A N 1
ATOM 4341 C CA . LYS A 1 543 ? -40.613 -15.622 26.488 1.00 92.44 543 LYS A CA 1
ATOM 4342 C C . LYS A 1 543 ? -41.799 -15.283 27.395 1.00 92.44 543 LYS A C 1
ATOM 4344 O O . LYS A 1 543 ? -42.438 -14.258 27.195 1.00 92.44 543 LYS A O 1
ATOM 4349 N N . VAL A 1 544 ? -42.038 -16.081 28.438 1.00 92.88 544 VAL A N 1
ATOM 4350 C CA . VAL A 1 544 ? -43.086 -15.785 29.433 1.00 92.88 544 VAL A CA 1
ATOM 4351 C C . VAL A 1 544 ? -42.807 -14.454 30.143 1.00 92.88 544 VAL A C 1
ATOM 4353 O O . VAL A 1 544 ? -43.715 -13.641 30.293 1.00 92.88 544 VAL A O 1
ATOM 4356 N N . ILE A 1 545 ? -41.559 -14.184 30.539 1.00 89.38 545 ILE A N 1
ATOM 4357 C CA . ILE A 1 545 ? -41.193 -12.913 31.187 1.00 89.38 545 ILE A CA 1
ATOM 4358 C C . ILE A 1 545 ? -41.360 -11.720 30.224 1.00 89.38 545 ILE A C 1
ATOM 4360 O O . ILE A 1 545 ? -41.856 -10.674 30.640 1.00 89.38 545 ILE A O 1
ATOM 4364 N N . GLN A 1 546 ? -41.013 -11.883 28.943 1.00 88.62 546 GLN A N 1
ATOM 4365 C CA . GLN A 1 546 ? -41.221 -10.903 27.870 1.00 88.62 546 GLN A CA 1
ATOM 4366 C C . GLN A 1 546 ? -42.711 -10.589 27.665 1.00 88.62 546 GLN A C 1
ATOM 4368 O O . GLN A 1 546 ? -43.082 -9.421 27.585 1.00 88.62 546 GLN A O 1
ATOM 4373 N N . GLU A 1 547 ? -43.583 -11.601 27.639 1.00 90.44 547 GLU A N 1
ATOM 4374 C CA . GLU A 1 547 ? -45.036 -11.420 27.489 1.00 90.44 547 GLU A CA 1
ATOM 4375 C C . GLU A 1 547 ? -45.657 -10.597 28.632 1.00 90.44 547 GLU A C 1
ATOM 4377 O O . GLU A 1 547 ? -46.563 -9.796 28.388 1.00 90.44 547 GLU A O 1
ATOM 4382 N N . HIS A 1 548 ? -45.136 -10.755 29.855 1.00 88.88 548 HIS A N 1
ATOM 4383 C CA . HIS A 1 548 ? -45.592 -10.063 31.069 1.00 88.88 548 HIS A CA 1
ATOM 4384 C C . HIS A 1 548 ? -44.782 -8.789 31.395 1.00 88.88 548 HIS A C 1
ATOM 4386 O O . HIS A 1 548 ? -45.117 -8.051 32.327 1.00 88.88 548 HIS A O 1
ATOM 4392 N N . MET A 1 549 ? -43.724 -8.504 30.625 1.00 84.44 549 MET A N 1
ATOM 4393 C CA . MET A 1 549 ? -42.792 -7.389 30.824 1.00 84.44 549 MET A CA 1
ATOM 4394 C C . MET A 1 549 ? -42.198 -7.307 32.246 1.00 84.44 549 MET A C 1
ATOM 4396 O O . MET A 1 549 ? -41.998 -6.205 32.765 1.00 84.44 549 MET A O 1
ATOM 4400 N N . ASP A 1 550 ? -41.934 -8.429 32.926 1.00 88.81 550 ASP A N 1
ATOM 4401 C CA . ASP A 1 550 ? -41.308 -8.394 34.261 1.00 88.81 550 ASP A CA 1
ATOM 4402 C C . ASP A 1 550 ? -39.788 -8.191 34.155 1.00 88.81 550 ASP A C 1
ATOM 4404 O O . ASP A 1 550 ? -38.980 -9.118 34.223 1.00 88.81 550 ASP A O 1
ATOM 4408 N N . LEU A 1 551 ? -39.395 -6.930 33.966 1.00 88.44 551 LEU A N 1
ATOM 4409 C CA . LEU A 1 551 ? -37.997 -6.539 33.792 1.00 88.44 551 LEU A CA 1
ATOM 4410 C C . LEU A 1 551 ? -37.134 -6.882 35.018 1.00 88.44 551 LEU A C 1
ATOM 4412 O O . LEU A 1 551 ? -35.934 -7.107 34.869 1.00 88.44 551 LEU A O 1
ATOM 4416 N N . LYS A 1 552 ? -37.728 -6.956 36.218 1.00 90.88 552 LYS A N 1
ATOM 4417 C CA . LYS A 1 552 ? -37.006 -7.315 37.441 1.00 90.88 552 LYS A CA 1
ATOM 4418 C C . LYS A 1 552 ? -36.628 -8.793 37.431 1.00 90.88 552 LYS A C 1
ATOM 4420 O O . LYS A 1 552 ? -35.472 -9.110 37.692 1.00 90.88 552 LYS A O 1
ATOM 4425 N N . MET A 1 553 ? -37.541 -9.673 37.009 1.00 93.25 553 MET A N 1
ATOM 4426 C CA . MET A 1 553 ? -37.207 -11.085 36.786 1.00 93.25 553 MET A CA 1
ATOM 4427 C C . MET A 1 553 ? -36.086 -11.268 35.751 1.00 93.25 553 MET A C 1
ATOM 4429 O O . MET A 1 553 ? -35.241 -12.140 35.938 1.00 93.25 553 MET A O 1
ATOM 4433 N N . ILE A 1 554 ? -36.023 -10.438 34.697 1.00 92.88 554 ILE A N 1
ATOM 4434 C CA . ILE A 1 554 ? -34.909 -10.488 33.728 1.00 92.88 554 ILE A CA 1
ATOM 4435 C C . ILE A 1 554 ? -33.577 -10.149 34.402 1.00 92.88 554 ILE A C 1
ATOM 4437 O O . ILE A 1 554 ? -32.587 -10.849 34.187 1.00 92.88 554 ILE A O 1
ATOM 4441 N N . VAL A 1 555 ? -33.549 -9.091 35.216 1.00 93.81 555 VAL A N 1
ATOM 4442 C CA . VAL A 1 555 ? -32.353 -8.670 35.958 1.00 93.81 555 VAL A CA 1
ATOM 4443 C C . VAL A 1 555 ? -31.910 -9.755 36.941 1.00 93.81 555 VAL A C 1
ATOM 4445 O O . VAL A 1 555 ? -30.736 -10.120 36.935 1.00 93.81 555 VAL A O 1
ATOM 4448 N N . ASP A 1 556 ? -32.834 -10.321 37.721 1.00 94.94 556 ASP A N 1
ATOM 4449 C CA . ASP A 1 556 ? -32.542 -11.377 38.698 1.00 94.94 556 ASP A CA 1
ATOM 4450 C C . ASP A 1 556 ? -32.018 -12.662 38.025 1.00 94.94 556 ASP A C 1
ATOM 4452 O O . ASP A 1 556 ? -31.006 -13.224 38.461 1.00 94.94 556 ASP A O 1
ATOM 4456 N N . ASP A 1 557 ? -32.634 -13.093 36.918 1.00 96.12 557 ASP A N 1
ATOM 4457 C CA . ASP A 1 557 ? -32.196 -14.270 36.158 1.00 96.12 557 ASP A CA 1
ATOM 4458 C C . ASP A 1 557 ? -30.807 -14.062 35.536 1.00 96.12 557 ASP A C 1
ATOM 4460 O O . ASP A 1 557 ? -29.917 -14.901 35.706 1.00 96.12 557 ASP A O 1
ATOM 4464 N N . VAL A 1 558 ? -30.564 -12.931 34.861 1.00 95.00 558 VAL A N 1
ATOM 4465 C CA . VAL A 1 558 ? -29.244 -12.640 34.274 1.00 95.00 558 VAL A CA 1
ATOM 4466 C C . VAL A 1 558 ? -28.186 -12.463 35.370 1.00 95.00 558 VAL A C 1
ATOM 4468 O O . VAL A 1 558 ? -27.063 -12.948 35.216 1.00 95.00 558 VAL A O 1
ATOM 4471 N N . ALA A 1 559 ? -28.529 -11.859 36.512 1.00 96.50 559 ALA A N 1
ATOM 4472 C CA . ALA A 1 559 ? -27.643 -11.762 37.669 1.00 96.50 559 ALA A CA 1
ATOM 4473 C C . ALA A 1 559 ? -27.277 -13.146 38.238 1.00 96.50 559 ALA A C 1
ATOM 4475 O O . ALA A 1 559 ? -26.123 -13.353 38.623 1.00 96.50 559 ALA A O 1
ATOM 4476 N N . SER A 1 560 ? -28.209 -14.109 38.250 1.00 96.81 560 SER A N 1
ATOM 4477 C CA . SER A 1 560 ? -27.908 -15.507 38.596 1.00 96.81 560 SER A CA 1
ATOM 4478 C C . SER A 1 560 ? -26.916 -16.120 37.608 1.00 96.81 560 SER A C 1
ATOM 4480 O O . SER A 1 560 ? -25.862 -16.594 38.025 1.00 96.81 560 SER A O 1
ATOM 4482 N N . LEU A 1 561 ? -27.169 -16.013 36.298 1.00 95.88 561 LEU A N 1
ATOM 4483 C CA . LEU A 1 561 ? -26.284 -16.572 35.263 1.00 95.88 561 LEU A CA 1
ATOM 4484 C C . LEU A 1 561 ? -24.853 -16.017 35.343 1.00 95.88 561 LEU A C 1
ATOM 4486 O O . LEU A 1 561 ? -23.889 -16.734 35.056 1.00 95.88 561 LEU A O 1
ATOM 4490 N N . LEU A 1 562 ? -24.698 -14.749 35.732 1.00 95.50 562 LEU A N 1
ATOM 4491 C CA . LEU A 1 562 ? -23.398 -14.119 35.962 1.00 95.50 562 LEU A CA 1
ATOM 4492 C C . LEU A 1 562 ? -22.720 -14.644 37.240 1.00 95.50 562 LEU A C 1
ATOM 4494 O O . LEU A 1 562 ? -21.539 -15.000 37.188 1.00 95.50 562 LEU A O 1
ATOM 4498 N N . LYS A 1 563 ? -23.452 -14.776 38.354 1.00 96.19 563 LYS A N 1
ATOM 4499 C CA . LYS A 1 563 ? -22.947 -15.394 39.598 1.00 96.19 563 LYS A CA 1
ATOM 4500 C C . LYS A 1 563 ? -22.495 -16.838 39.367 1.00 96.19 563 LYS A C 1
ATOM 4502 O O . LYS A 1 563 ? -21.371 -17.188 39.724 1.00 96.19 563 LYS A O 1
ATOM 4507 N N . ASP A 1 564 ? -23.295 -17.627 38.653 1.00 95.81 564 ASP A N 1
ATOM 4508 C CA . ASP A 1 564 ? -22.985 -19.009 38.260 1.00 95.81 564 ASP A CA 1
ATOM 4509 C C . ASP A 1 564 ? -21.748 -19.107 37.351 1.00 95.81 564 ASP A C 1
ATOM 4511 O O . ASP A 1 564 ? -21.166 -20.182 37.182 1.00 95.81 564 ASP A O 1
ATOM 4515 N N . SER A 1 565 ? -21.369 -18.001 36.702 1.00 93.94 565 SER A N 1
ATOM 4516 C CA . SER A 1 565 ? -20.190 -17.882 35.832 1.00 93.94 565 SER A CA 1
ATOM 4517 C C . SER A 1 565 ? -18.979 -17.278 36.569 1.00 93.94 565 SER A C 1
ATOM 4519 O O . SER A 1 565 ? -17.971 -16.946 35.946 1.00 93.94 565 SER A O 1
ATOM 4521 N N . GLY A 1 566 ? -19.067 -17.156 37.900 1.00 96.12 566 GLY A N 1
ATOM 4522 C CA . GLY A 1 566 ? -17.994 -16.724 38.797 1.00 96.12 566 GLY A CA 1
ATOM 4523 C C . GLY A 1 566 ? -17.892 -15.212 39.020 1.00 96.12 566 GLY A C 1
ATOM 4524 O O . GLY A 1 566 ? -16.935 -14.764 39.657 1.00 96.12 566 GLY A O 1
ATOM 4525 N N . PHE A 1 567 ? -18.839 -14.412 38.519 1.00 95.56 567 PHE A N 1
ATOM 4526 C CA . PHE A 1 567 ? -18.830 -12.960 38.718 1.00 95.56 567 PHE A CA 1
ATOM 4527 C C . PHE A 1 567 ? -19.461 -12.581 40.062 1.00 95.56 567 PHE A C 1
ATOM 4529 O O . PHE A 1 567 ? -20.559 -13.016 40.405 1.00 95.56 567 PHE A O 1
ATOM 4536 N N . LYS A 1 568 ? -18.769 -11.735 40.830 1.00 95.06 568 LYS A N 1
ATOM 4537 C CA . LYS A 1 568 ? -19.302 -11.145 42.063 1.00 95.06 568 LYS A CA 1
ATOM 4538 C C . LYS A 1 568 ? -20.024 -9.848 41.706 1.00 95.06 568 LYS A C 1
ATOM 4540 O O . LYS A 1 568 ? -19.371 -8.909 41.269 1.00 95.06 568 LYS A O 1
ATOM 4545 N N . LEU A 1 569 ? -21.342 -9.836 41.887 1.00 94.50 569 LEU A N 1
ATOM 4546 C CA . LEU A 1 569 ? -22.207 -8.666 41.716 1.00 94.50 569 LEU A CA 1
ATOM 4547 C C . LEU A 1 569 ? -22.482 -8.032 43.080 1.00 94.50 569 LEU A C 1
ATOM 4549 O O . LEU A 1 569 ? -22.804 -8.761 44.025 1.00 94.50 569 LEU A O 1
ATOM 4553 N N . THR A 1 570 ? -22.393 -6.709 43.184 1.00 95.00 570 THR A N 1
ATOM 4554 C CA . THR A 1 570 ? -22.845 -5.973 44.374 1.00 95.00 570 THR A CA 1
ATOM 4555 C C . THR A 1 570 ? -24.350 -5.661 44.287 1.00 95.00 570 THR A C 1
ATOM 4557 O O . THR A 1 570 ? -24.947 -5.798 43.215 1.00 95.00 570 THR A O 1
ATOM 4560 N N . PRO A 1 571 ? -25.016 -5.246 45.383 1.00 94.00 571 PRO A N 1
ATOM 4561 C CA . PRO A 1 571 ? -26.400 -4.770 45.317 1.00 94.00 571 PRO A CA 1
ATOM 4562 C C . PRO A 1 571 ? -26.572 -3.584 44.355 1.00 94.00 571 PRO A C 1
ATOM 4564 O O . PRO A 1 571 ? -27.572 -3.504 43.644 1.00 94.00 571 PRO A O 1
ATOM 4567 N N . GLU A 1 572 ? -25.577 -2.696 44.279 1.00 91.69 572 GLU A N 1
ATOM 4568 C CA . GLU A 1 572 ? -25.578 -1.536 43.386 1.00 91.69 572 GLU A CA 1
ATOM 4569 C C . GLU A 1 572 ? -25.483 -1.932 41.911 1.00 91.69 572 GLU A C 1
ATOM 4571 O O . GLU A 1 572 ? -26.031 -1.211 41.081 1.00 91.69 572 GLU A O 1
ATOM 4576 N N . ASP A 1 573 ? -24.833 -3.054 41.571 1.00 91.38 573 ASP A N 1
ATOM 4577 C CA . ASP A 1 573 ? -24.804 -3.587 40.202 1.00 91.38 573 ASP A CA 1
ATOM 4578 C C . ASP A 1 573 ? -26.196 -4.030 39.738 1.00 91.38 573 ASP A C 1
ATOM 4580 O O . ASP A 1 573 ? -26.557 -3.790 38.588 1.00 91.38 573 ASP A O 1
ATOM 4584 N N . VAL A 1 574 ? -26.963 -4.670 40.630 1.00 93.12 574 VAL A N 1
ATOM 4585 C CA . VAL A 1 574 ? -28.266 -5.298 40.336 1.00 93.12 574 VAL A CA 1
ATOM 4586 C C . VAL A 1 574 ? -29.434 -4.312 40.477 1.00 93.12 574 VAL A C 1
ATOM 4588 O O . VAL A 1 574 ? -30.450 -4.468 39.806 1.00 93.12 574 VAL A O 1
ATOM 4591 N N . CYS A 1 575 ? -29.303 -3.269 41.300 1.00 91.44 575 CYS A N 1
ATOM 4592 C CA . CYS A 1 575 ? -30.297 -2.198 41.385 1.00 91.44 575 CYS A CA 1
ATOM 4593 C C . CYS A 1 575 ? -30.452 -1.492 40.026 1.00 91.44 575 CYS A C 1
ATOM 4595 O O . CYS A 1 575 ? -29.492 -0.935 39.489 1.00 91.44 575 CYS A O 1
ATOM 4597 N N . VAL A 1 576 ? -31.677 -1.490 39.500 1.00 87.94 576 VAL A N 1
ATOM 4598 C CA . VAL A 1 576 ? -32.073 -0.850 38.230 1.00 87.94 576 VAL A CA 1
ATOM 4599 C C . VAL A 1 576 ? -33.119 0.253 38.421 1.00 87.94 576 VAL A C 1
ATOM 4601 O O . VAL A 1 576 ? -33.485 0.920 37.461 1.00 87.94 576 VAL A O 1
ATOM 4604 N N . ASP A 1 577 ? -33.563 0.492 39.658 1.00 88.38 577 ASP A N 1
ATOM 4605 C CA . ASP A 1 577 ? -34.707 1.358 39.994 1.00 88.38 577 ASP A CA 1
ATOM 4606 C C . ASP A 1 577 ? -34.506 2.843 39.617 1.00 88.38 577 ASP A C 1
ATOM 4608 O O . ASP A 1 577 ? -35.458 3.615 39.559 1.00 88.38 577 ASP A O 1
ATOM 4612 N N . HIS A 1 578 ? -33.257 3.241 39.359 1.00 83.94 578 HIS A N 1
ATOM 4613 C CA . HIS A 1 578 ? -32.838 4.587 38.952 1.00 83.94 578 HIS A CA 1
ATOM 4614 C C . HIS A 1 578 ? -32.716 4.776 37.430 1.00 83.94 578 HIS A C 1
ATOM 4616 O O . HIS A 1 578 ? -32.345 5.860 36.992 1.00 83.94 578 HIS A O 1
ATOM 4622 N N . LEU A 1 579 ? -32.979 3.744 36.624 1.00 82.56 579 LEU A N 1
ATOM 4623 C CA . LEU A 1 579 ? -33.047 3.858 35.165 1.00 82.56 579 LEU A CA 1
ATOM 4624 C C . LEU A 1 579 ? -34.475 4.260 34.768 1.00 82.56 579 LEU A C 1
ATOM 4626 O O . LEU A 1 579 ? -35.427 3.590 35.177 1.00 82.56 579 LEU A O 1
ATOM 4630 N N . GLU A 1 580 ? -34.653 5.307 33.952 1.00 80.50 580 GLU A N 1
ATOM 4631 C CA . GLU A 1 580 ? -36.001 5.828 33.642 1.00 80.50 580 GLU A CA 1
ATOM 4632 C C . GLU A 1 580 ? -36.895 4.780 32.959 1.00 80.50 580 GLU A C 1
ATOM 4634 O O . GLU A 1 580 ? -38.098 4.703 33.201 1.00 80.50 580 GLU A O 1
ATOM 4639 N N . CYS A 1 581 ? -36.287 3.882 32.185 1.00 75.06 581 CYS A N 1
ATOM 4640 C CA . CYS A 1 581 ? -36.973 2.771 31.532 1.00 75.06 581 CYS A CA 1
ATOM 4641 C C . CYS A 1 581 ? -37.445 1.638 32.471 1.00 75.06 581 CYS A C 1
ATOM 4643 O O . CYS A 1 581 ? -38.158 0.740 32.022 1.00 75.06 581 CYS A O 1
ATOM 4645 N N . PHE A 1 582 ? -37.079 1.667 33.758 1.00 75.31 582 PHE A N 1
ATOM 4646 C CA . PHE A 1 582 ? -37.611 0.769 34.794 1.00 75.31 582 PHE A CA 1
ATOM 4647 C C . PHE A 1 582 ? -38.612 1.477 35.720 1.00 75.31 582 PHE A C 1
ATOM 4649 O O . PHE A 1 582 ? -39.528 0.828 36.226 1.00 75.31 582 PHE A O 1
ATOM 4656 N N . SER A 1 583 ? -38.490 2.796 35.915 1.00 73.56 583 SER A N 1
ATOM 4657 C CA . SER A 1 583 ? -39.443 3.586 36.711 1.00 73.56 583 SER A CA 1
ATOM 4658 C C . SER A 1 583 ? -40.758 3.869 35.967 1.00 73.56 583 SER A C 1
ATOM 4660 O O . SER A 1 583 ? -41.796 4.087 36.595 1.00 73.56 583 SER A O 1
ATOM 4662 N N . SER A 1 584 ? -40.761 3.797 34.633 1.00 62.25 584 SER A N 1
ATOM 4663 C CA . SER A 1 584 ? -41.926 4.033 33.774 1.00 62.25 584 SER A CA 1
ATOM 4664 C C . SER A 1 584 ? -42.948 2.876 33.744 1.00 62.25 584 SER A C 1
ATOM 4666 O O . SER A 1 584 ? -43.299 2.374 32.674 1.00 62.25 584 SER A O 1
ATOM 4668 N N . LYS A 1 585 ? -43.486 2.464 34.902 1.00 55.19 585 LYS A N 1
ATOM 4669 C CA . LYS A 1 585 ? -44.631 1.534 34.994 1.00 55.19 585 LYS A CA 1
ATOM 4670 C C . LYS A 1 585 ? -45.771 2.072 35.863 1.00 55.19 585 LYS A C 1
ATOM 4672 O O . LYS A 1 585 ? -45.752 1.937 37.080 1.00 55.19 585 LYS A O 1
ATOM 4677 N N . ALA A 1 586 ? -46.813 2.579 35.195 1.00 39.94 586 ALA A N 1
ATOM 4678 C CA . ALA A 1 586 ? -48.174 2.641 35.748 1.00 39.94 586 ALA A CA 1
ATOM 4679 C C . ALA A 1 586 ? -49.292 2.793 34.690 1.00 39.94 586 ALA A C 1
ATOM 4681 O O . ALA A 1 586 ? -50.387 2.297 34.930 1.00 39.94 586 ALA A O 1
ATOM 4682 N N . GLY A 1 587 ? -49.061 3.477 33.553 1.00 41.00 587 GLY A N 1
ATOM 4683 C CA . GLY A 1 587 ? -50.187 4.009 32.754 1.00 41.00 587 GLY A CA 1
ATOM 4684 C C . GLY A 1 587 ? -50.146 3.946 31.220 1.00 41.00 587 GLY A C 1
ATOM 4685 O O . GLY A 1 587 ? -51.137 4.329 30.607 1.00 41.00 587 GLY A O 1
ATOM 4686 N N . VAL A 1 588 ? -49.070 3.488 30.567 1.00 45.50 588 VAL A N 1
ATOM 4687 C CA . VAL A 1 588 ? -49.044 3.427 29.088 1.00 45.50 588 VAL A CA 1
ATOM 4688 C C . VAL A 1 588 ? -49.601 2.087 28.610 1.00 45.50 588 VAL A C 1
ATOM 4690 O O . VAL A 1 588 ? -48.929 1.059 28.676 1.00 45.50 588 VAL A O 1
ATOM 4693 N N . SER A 1 589 ? -50.845 2.096 28.124 1.00 43.34 589 SER A N 1
ATOM 4694 C CA . SER A 1 589 ? -51.435 0.946 27.440 1.00 43.34 589 SER A CA 1
ATOM 4695 C C . SER A 1 589 ? -50.687 0.637 26.139 1.00 43.34 589 SER A C 1
ATOM 4697 O O . SER A 1 589 ? -50.183 1.529 25.454 1.00 43.34 589 SER A O 1
ATOM 4699 N N . ARG A 1 590 ? -50.687 -0.645 25.755 1.00 45.50 590 ARG A N 1
ATOM 4700 C CA . ARG A 1 590 ? -50.001 -1.227 24.579 1.00 45.50 590 ARG A CA 1
ATOM 4701 C C . ARG A 1 590 ? -50.426 -0.652 23.209 1.00 45.50 590 ARG A C 1
ATOM 4703 O O . ARG A 1 590 ? -49.997 -1.141 22.177 1.00 45.50 590 ARG A O 1
ATOM 4710 N N . THR A 1 591 ? -51.293 0.358 23.191 1.00 42.78 591 THR A N 1
ATOM 4711 C CA . THR A 1 591 ? -51.970 0.920 22.013 1.00 42.78 591 THR A CA 1
ATOM 4712 C C . THR A 1 591 ? -51.325 2.194 21.461 1.00 42.78 591 THR A C 1
ATOM 4714 O O . THR A 1 591 ? -51.772 2.689 20.432 1.00 42.78 591 THR A O 1
ATOM 4717 N N . GLY A 1 592 ? -50.332 2.775 22.149 1.00 42.38 592 GLY A N 1
ATOM 4718 C CA . GLY A 1 592 ? -49.770 4.086 21.787 1.00 42.38 592 GLY A CA 1
ATOM 4719 C C . GLY A 1 592 ? -48.420 4.081 21.061 1.00 42.38 592 GLY A C 1
ATOM 4720 O O . GLY A 1 592 ? -48.059 5.104 20.484 1.00 42.38 592 GLY A O 1
ATOM 4721 N N . PHE A 1 593 ? -47.652 2.985 21.110 1.00 43.38 593 PHE A N 1
ATOM 4722 C CA . PHE A 1 593 ? -46.215 3.021 20.779 1.00 43.38 593 PHE A CA 1
ATOM 4723 C C . PHE A 1 593 ? -45.761 2.056 19.670 1.00 43.38 593 PHE A C 1
ATOM 4725 O O . PHE A 1 593 ? -44.659 2.213 19.142 1.00 43.38 593 PHE A O 1
ATOM 4732 N N . GLU A 1 594 ? -46.595 1.087 19.275 1.00 59.25 594 GLU A N 1
ATOM 4733 C CA . GLU A 1 594 ? -46.187 -0.023 18.403 1.00 59.25 594 GLU A CA 1
ATOM 4734 C C . GLU A 1 594 ? -47.058 -0.143 17.148 1.00 59.25 594 GLU A C 1
ATOM 4736 O O . GLU A 1 594 ? -48.189 -0.602 17.192 1.00 59.25 594 GLU A O 1
ATOM 4741 N N . GLU A 1 595 ? -46.491 0.338 16.040 1.00 44.81 595 GLU A N 1
ATOM 4742 C CA . GLU A 1 595 ? -46.564 -0.175 14.657 1.00 44.81 595 GLU A CA 1
ATOM 4743 C C . GLU A 1 595 ? -46.012 0.925 13.745 1.00 44.81 595 GLU A C 1
ATOM 4745 O O . GLU A 1 595 ? -45.055 0.707 13.005 1.00 44.81 595 GLU A O 1
ATOM 4750 N N . GLY A 1 596 ? -46.514 2.157 13.897 1.00 47.16 596 GLY A N 1
ATOM 4751 C CA . GLY A 1 596 ? -46.135 3.311 13.073 1.00 47.16 596 GLY A CA 1
ATOM 4752 C C . GLY A 1 596 ? -44.637 3.645 13.081 1.00 47.16 596 GLY A C 1
ATOM 4753 O O . GLY A 1 596 ? -44.085 3.976 12.034 1.00 47.16 596 GLY A O 1
ATOM 4754 N N . ASN A 1 597 ? -43.937 3.507 14.213 1.00 50.25 597 ASN A N 1
ATOM 4755 C CA . ASN A 1 597 ? -42.492 3.774 14.282 1.00 50.25 597 ASN A CA 1
ATOM 4756 C C . ASN A 1 597 ? -41.638 2.644 13.691 1.00 50.25 597 ASN A C 1
ATOM 4758 O O . ASN A 1 597 ? -40.625 2.919 13.055 1.00 50.25 597 ASN A O 1
ATOM 4762 N N . LEU A 1 598 ? -42.049 1.383 13.845 1.00 44.66 598 LEU A N 1
ATOM 4763 C CA . LEU A 1 598 ? -41.289 0.241 13.332 1.00 44.66 598 LEU A CA 1
ATOM 4764 C C . LEU A 1 598 ? -41.549 0.048 11.829 1.00 44.66 598 LEU A C 1
ATOM 4766 O O . LEU A 1 598 ? -40.603 -0.138 11.067 1.00 44.66 598 LEU A O 1
ATOM 4770 N N . LEU A 1 599 ? -42.792 0.240 11.374 1.00 48.66 599 LEU A N 1
ATOM 4771 C CA . LEU A 1 599 ? -43.144 0.307 9.954 1.00 48.66 599 LEU A CA 1
ATOM 4772 C C . LEU A 1 599 ? -42.564 1.550 9.270 1.00 48.66 599 LEU A C 1
ATOM 4774 O O . LEU A 1 599 ? -42.043 1.416 8.167 1.00 48.66 599 LEU A O 1
ATOM 4778 N N . SER A 1 600 ? -42.572 2.740 9.891 1.00 49.06 600 SER A N 1
ATOM 4779 C CA . SER A 1 600 ? -41.914 3.906 9.278 1.00 49.06 600 SER A CA 1
ATOM 4780 C C . SER A 1 600 ? -40.398 3.723 9.206 1.00 49.06 600 SER A C 1
ATOM 4782 O O . SER A 1 600 ? -39.831 3.987 8.150 1.00 49.06 600 SER A O 1
ATOM 4784 N N . PHE A 1 601 ? -39.748 3.172 10.238 1.00 46.38 601 PHE A N 1
ATOM 4785 C CA . PHE A 1 601 ? -38.317 2.846 10.227 1.00 46.38 601 PHE A CA 1
ATOM 4786 C C . PHE A 1 601 ? -37.961 1.797 9.162 1.00 46.38 601 PHE A C 1
ATOM 4788 O O . PHE A 1 601 ? -37.060 2.027 8.353 1.00 46.38 601 PHE A O 1
ATOM 4795 N N . VAL A 1 602 ? -38.710 0.691 9.083 1.00 47.34 602 VAL A N 1
ATOM 4796 C CA . VAL A 1 602 ? -38.556 -0.317 8.021 1.00 47.34 602 VAL A CA 1
ATOM 4797 C C . VAL A 1 602 ? -38.819 0.301 6.646 1.00 47.34 602 VAL A C 1
ATOM 4799 O O . VAL A 1 602 ? -38.025 0.080 5.734 1.00 47.34 602 VAL A O 1
ATOM 4802 N N . SER A 1 603 ? -39.833 1.159 6.487 1.00 51.28 603 SER A N 1
ATOM 4803 C CA . SER A 1 603 ? -40.074 1.869 5.223 1.00 51.28 603 SER A CA 1
ATOM 4804 C C . SER A 1 603 ? -38.953 2.861 4.886 1.00 51.28 603 SER A C 1
ATOM 4806 O O . SER A 1 603 ? -38.630 3.038 3.715 1.00 51.28 603 SER A O 1
ATOM 4808 N N . HIS A 1 604 ? -38.293 3.468 5.877 1.00 48.94 604 HIS A N 1
ATOM 4809 C CA . HIS A 1 604 ? -37.186 4.405 5.677 1.00 48.94 604 HIS A CA 1
ATOM 4810 C C . HIS A 1 604 ? -35.906 3.669 5.239 1.00 48.94 604 HIS A C 1
ATOM 4812 O O . HIS A 1 604 ? -35.190 4.118 4.340 1.00 48.94 604 HIS A O 1
ATOM 4818 N N . LEU A 1 605 ? -35.656 2.476 5.790 1.00 42.16 605 LEU A N 1
ATOM 4819 C CA . LEU A 1 605 ? -34.582 1.583 5.337 1.00 42.16 605 LEU A CA 1
ATOM 4820 C C . LEU A 1 605 ? -34.879 0.985 3.947 1.00 42.16 605 LEU A C 1
ATOM 4822 O O . LEU A 1 605 ? -34.013 0.966 3.072 1.00 42.16 605 LEU A O 1
ATOM 4826 N N . GLN A 1 606 ? -36.119 0.562 3.692 1.00 47.84 606 GLN A N 1
ATOM 4827 C CA . GLN A 1 606 ? -36.529 0.027 2.389 1.00 47.84 606 GLN A CA 1
ATOM 4828 C C . GLN A 1 606 ? -36.546 1.100 1.291 1.00 47.84 606 GLN A C 1
ATOM 4830 O O . GLN A 1 606 ? -36.130 0.821 0.168 1.00 47.84 606 GLN A O 1
ATOM 4835 N N . THR A 1 607 ? -36.959 2.337 1.584 1.00 46.28 607 THR A N 1
ATOM 4836 C CA . THR A 1 607 ? -36.926 3.443 0.608 1.00 46.28 607 THR A CA 1
ATOM 4837 C C . THR A 1 607 ? -35.500 3.883 0.294 1.00 46.28 607 THR A C 1
ATOM 4839 O O . THR A 1 607 ? -35.185 4.060 -0.880 1.00 46.28 607 THR A O 1
ATOM 4842 N N . THR A 1 608 ? -34.602 3.972 1.280 1.00 40.78 608 THR A N 1
ATOM 4843 C CA . THR A 1 608 ? -33.180 4.284 1.023 1.00 40.78 608 THR A CA 1
ATOM 4844 C C . THR A 1 608 ? -32.449 3.182 0.242 1.00 40.78 608 THR A C 1
ATOM 4846 O O . THR A 1 608 ? -31.567 3.494 -0.560 1.00 40.78 608 THR A O 1
ATOM 4849 N N . SER A 1 609 ? -32.859 1.916 0.380 1.00 37.91 609 SER A N 1
ATOM 4850 C CA . SER A 1 609 ? -32.413 0.807 -0.481 1.00 37.91 609 SER A CA 1
ATOM 4851 C C . SER A 1 609 ? -33.007 0.886 -1.904 1.00 37.91 609 SER A C 1
ATOM 4853 O O . SER A 1 609 ? -32.275 0.943 -2.895 1.00 37.91 609 SER A O 1
ATOM 4855 N N . CYS A 1 610 ? -34.334 1.012 -2.022 1.00 36.22 610 CYS A N 1
ATOM 4856 C CA . CYS A 1 610 ? -35.065 1.066 -3.296 1.00 36.22 610 CYS A CA 1
ATOM 4857 C C . CYS A 1 610 ? -34.697 2.298 -4.153 1.00 36.22 610 CYS A C 1
ATOM 4859 O O . CYS A 1 610 ? -34.702 2.227 -5.383 1.00 36.22 610 CYS A O 1
ATOM 4861 N N . VAL A 1 611 ? -34.327 3.429 -3.537 1.00 39.88 611 VAL A N 1
ATOM 4862 C CA . VAL A 1 611 ? -33.837 4.621 -4.254 1.00 39.88 611 VAL A CA 1
ATOM 4863 C C . VAL A 1 611 ? -32.499 4.351 -4.950 1.00 39.88 611 VAL A C 1
ATOM 4865 O O . VAL A 1 611 ? -32.340 4.765 -6.098 1.00 39.88 611 VAL A O 1
ATOM 4868 N N . LYS A 1 612 ? -31.573 3.603 -4.329 1.00 36.91 612 LYS A N 1
ATOM 4869 C CA . LYS A 1 612 ? -30.303 3.208 -4.970 1.00 36.91 612 LYS A CA 1
ATOM 4870 C C . LYS A 1 612 ? -30.551 2.294 -6.179 1.00 36.91 612 LYS A C 1
ATOM 4872 O O . LYS A 1 612 ? -29.948 2.484 -7.234 1.00 36.91 612 LYS A O 1
ATOM 4877 N N . GLU A 1 613 ? -31.496 1.361 -6.069 1.00 36.06 613 GLU A N 1
ATOM 4878 C CA . GLU A 1 613 ? -31.858 0.437 -7.155 1.00 36.06 613 GLU A CA 1
ATOM 4879 C C . GLU A 1 613 ? -32.608 1.136 -8.311 1.00 36.06 613 GLU A C 1
ATOM 4881 O O . GLU A 1 613 ? -32.329 0.885 -9.489 1.00 36.06 613 GLU A O 1
ATOM 4886 N N . LYS A 1 614 ? -33.484 2.107 -8.002 1.00 40.38 614 LYS A N 1
ATOM 4887 C CA . LYS A 1 614 ? -34.146 2.975 -8.998 1.00 40.38 614 LYS A CA 1
ATOM 4888 C C . LYS A 1 614 ? -33.197 3.972 -9.670 1.00 40.38 614 LYS A C 1
ATOM 4890 O O . LYS A 1 614 ? -33.414 4.327 -10.828 1.00 40.38 614 LYS A O 1
ATOM 4895 N N . GLN A 1 615 ? -32.136 4.412 -8.993 1.00 38.69 615 GLN A N 1
ATOM 4896 C CA . GLN A 1 615 ? -31.082 5.226 -9.608 1.00 38.69 615 GLN A CA 1
ATOM 4897 C C . GLN A 1 615 ? -30.199 4.389 -10.549 1.00 38.69 615 GLN A C 1
ATOM 4899 O O . GLN A 1 615 ? -29.916 4.839 -11.659 1.00 38.69 615 GLN A O 1
ATOM 4904 N N . ALA A 1 616 ? -29.859 3.146 -10.188 1.00 37.00 616 ALA A N 1
ATOM 4905 C CA . ALA A 1 616 ? -29.112 2.231 -11.059 1.00 37.00 616 ALA A CA 1
ATOM 4906 C C . ALA A 1 616 ? -29.898 1.823 -12.327 1.00 37.00 616 ALA A C 1
ATOM 4908 O O . ALA A 1 616 ? -29.339 1.768 -13.427 1.00 37.00 616 ALA A O 1
ATOM 4909 N N . THR A 1 617 ? -31.213 1.600 -12.209 1.00 40.50 617 THR A N 1
ATOM 4910 C CA . THR A 1 617 ? -32.078 1.318 -13.370 1.00 40.50 617 THR A CA 1
ATOM 4911 C C . THR A 1 617 ? -32.325 2.557 -14.234 1.00 40.50 617 THR A C 1
ATOM 4913 O O . THR A 1 617 ? -32.287 2.441 -15.458 1.00 40.50 617 THR A O 1
ATOM 4916 N N . ARG A 1 618 ? -32.471 3.762 -13.656 1.00 38.53 618 ARG A N 1
ATOM 4917 C CA . ARG A 1 618 ? -32.518 5.015 -14.441 1.00 38.53 618 ARG A CA 1
ATOM 4918 C C . ARG A 1 618 ? -31.206 5.309 -15.175 1.00 38.53 618 ARG A C 1
ATOM 4920 O O . ARG A 1 618 ? -31.260 5.706 -16.336 1.00 38.53 618 ARG A O 1
ATOM 4927 N N . ALA A 1 619 ? -30.050 5.044 -14.564 1.00 35.84 619 ALA A N 1
ATOM 4928 C CA . ALA A 1 619 ? -28.756 5.129 -15.247 1.00 35.84 619 ALA A CA 1
ATOM 4929 C C . ALA A 1 619 ? -28.655 4.128 -16.418 1.00 35.84 619 ALA A C 1
ATOM 4931 O O . ALA A 1 619 ? -28.171 4.478 -17.492 1.00 35.84 619 ALA A O 1
ATOM 4932 N N . SER A 1 620 ? -29.191 2.914 -16.253 1.00 34.25 620 SER A N 1
ATOM 4933 C CA . SER A 1 620 ? -29.218 1.898 -17.319 1.00 34.25 620 SER A CA 1
ATOM 4934 C C . SER A 1 620 ? -30.173 2.250 -18.471 1.00 34.25 620 SER A C 1
ATOM 4936 O O . SER A 1 620 ? -29.854 1.991 -19.629 1.00 34.25 620 SER A O 1
ATOM 4938 N N . MET A 1 621 ? -31.321 2.882 -18.192 1.00 34.62 621 MET A N 1
ATOM 4939 C CA . MET A 1 621 ? -32.246 3.349 -19.238 1.00 34.62 621 MET A CA 1
ATOM 4940 C C . MET A 1 621 ? -31.711 4.572 -19.995 1.00 34.62 621 MET A C 1
ATOM 4942 O O . MET A 1 621 ? -31.889 4.652 -21.208 1.00 34.62 621 MET A O 1
ATOM 4946 N N . ALA A 1 622 ? -30.997 5.484 -19.323 1.00 33.00 622 ALA A N 1
ATOM 4947 C CA . ALA A 1 622 ? -30.347 6.622 -19.980 1.00 33.00 622 ALA A CA 1
ATOM 4948 C C . ALA A 1 622 ? -29.297 6.180 -21.022 1.00 33.00 622 ALA A C 1
ATOM 4950 O O . ALA A 1 622 ? -29.157 6.811 -22.067 1.00 33.00 622 ALA A O 1
ATOM 4951 N N . ILE A 1 623 ? -28.616 5.053 -20.784 1.00 33.59 623 ILE A N 1
ATOM 4952 C CA . ILE A 1 623 ? -27.616 4.482 -21.703 1.00 33.59 623 ILE A CA 1
ATOM 4953 C C . ILE A 1 623 ? -28.257 3.830 -22.948 1.00 33.59 623 ILE A C 1
ATOM 4955 O O . ILE A 1 623 ? -27.606 3.735 -23.987 1.00 33.59 623 ILE A O 1
ATOM 4959 N N . MET A 1 624 ? -29.538 3.436 -22.903 1.00 30.03 624 MET A N 1
ATOM 4960 C CA . MET A 1 624 ? -30.239 2.849 -24.060 1.00 30.03 624 MET A CA 1
ATOM 4961 C C . MET A 1 624 ? -30.975 3.862 -24.955 1.00 30.03 624 MET A C 1
ATOM 4963 O O . MET A 1 624 ? -31.496 3.468 -25.994 1.00 30.03 624 MET A O 1
ATOM 4967 N N . SER A 1 625 ? -30.984 5.158 -24.617 1.00 29.28 625 SER A N 1
ATOM 4968 C CA . SER A 1 625 ? -31.716 6.184 -25.385 1.00 29.28 625 SER A CA 1
ATOM 4969 C C . SER A 1 625 ? -30.854 7.027 -26.346 1.00 29.28 625 SER A C 1
ATOM 4971 O O . SER A 1 625 ? -31.360 7.994 -26.909 1.00 29.28 625 SER A O 1
ATOM 4973 N N . ILE A 1 626 ? -29.577 6.678 -26.564 1.00 31.94 626 ILE A N 1
ATOM 4974 C CA . ILE A 1 626 ? -28.646 7.396 -27.472 1.00 31.94 626 ILE A CA 1
ATOM 4975 C C . ILE A 1 626 ? -28.271 6.517 -28.687 1.00 31.94 626 ILE A C 1
ATOM 4977 O O . ILE A 1 626 ? -27.124 6.456 -29.121 1.00 31.94 626 ILE A O 1
ATOM 4981 N N . LYS A 1 627 ? -29.247 5.776 -29.232 1.00 31.94 627 LYS A N 1
ATOM 4982 C CA . LYS A 1 627 ? -29.131 5.064 -30.519 1.00 31.94 627 LYS A CA 1
ATOM 4983 C C . LYS A 1 627 ? -30.464 5.027 -31.269 1.00 31.94 627 LYS A C 1
ATOM 4985 O O . LYS A 1 627 ? -31.132 3.999 -31.279 1.00 31.94 627 LYS A O 1
ATOM 4990 N N . ASN A 1 628 ? -30.832 6.148 -31.887 1.00 31.09 628 ASN A N 1
ATOM 4991 C CA . ASN A 1 628 ? -31.590 6.231 -33.145 1.00 31.09 628 ASN A CA 1
ATOM 4992 C C . ASN A 1 628 ? -31.701 7.702 -33.579 1.00 31.09 628 ASN A C 1
ATOM 4994 O O . ASN A 1 628 ? -31.604 8.585 -32.731 1.00 31.09 628 ASN A O 1
ATOM 4998 N N . VAL A 1 629 ? -31.934 7.925 -34.882 1.00 27.64 629 VAL A N 1
ATOM 4999 C CA . VAL A 1 629 ? -31.665 9.184 -35.618 1.00 27.64 629 VAL A CA 1
ATOM 5000 C C . VAL A 1 629 ? -30.138 9.388 -35.751 1.00 27.64 629 VAL A C 1
ATOM 5002 O O . VAL A 1 629 ? -29.421 9.366 -34.760 1.00 27.64 629 VAL A O 1
ATOM 5005 N N . GLU A 1 630 ? -29.535 9.459 -36.941 1.00 26.31 630 GLU A N 1
ATOM 5006 C CA . GLU A 1 630 ? -30.043 9.966 -38.225 1.00 26.31 630 GLU A CA 1
ATOM 5007 C C . GLU A 1 630 ? -29.582 9.120 -39.437 1.00 26.31 630 GLU A C 1
ATOM 5009 O O . GLU A 1 630 ? -28.691 8.279 -39.331 1.00 26.31 630 GLU A O 1
ATOM 5014 N N . SER A 1 631 ? -30.216 9.308 -40.599 1.00 29.28 631 SER A N 1
ATOM 5015 C CA . SER A 1 631 ? -29.930 8.600 -41.863 1.00 29.28 631 SER A CA 1
ATOM 5016 C C . SER A 1 631 ? -29.723 9.592 -43.016 1.00 29.28 631 SER A C 1
ATOM 5018 O O . SER A 1 631 ? -30.216 10.714 -42.929 1.00 29.28 631 SER A O 1
ATOM 5020 N N . SER A 1 632 ? -29.151 9.118 -44.139 1.00 27.84 632 SER A N 1
ATOM 5021 C CA . SER A 1 632 ? -28.841 9.837 -45.411 1.00 27.84 632 SER A CA 1
ATOM 5022 C C . SER A 1 632 ? -27.427 10.460 -45.432 1.00 27.84 632 SER A C 1
ATOM 5024 O O . SER A 1 632 ? -27.025 11.070 -44.453 1.00 27.84 632 SER A O 1
ATOM 5026 N N . LEU A 1 633 ? -26.584 10.330 -46.472 1.00 26.55 633 LEU A N 1
ATOM 5027 C CA . LEU A 1 633 ? -26.815 10.123 -47.917 1.00 26.55 633 LEU A CA 1
ATOM 5028 C C . LEU A 1 633 ? -25.816 9.135 -48.593 1.00 26.55 633 LEU A C 1
ATOM 5030 O O . LEU A 1 633 ? -24.681 8.995 -48.156 1.00 26.55 633 LEU A O 1
ATOM 5034 N N . LEU A 1 634 ? -26.294 8.503 -49.682 1.00 29.33 634 LEU A N 1
ATOM 5035 C CA . LEU A 1 634 ? -25.648 7.991 -50.929 1.00 29.33 634 LEU A CA 1
ATOM 5036 C C . LEU A 1 634 ? -24.109 8.193 -51.082 1.00 29.33 634 LEU A C 1
ATOM 5038 O O . LEU A 1 634 ? -23.624 9.279 -50.799 1.00 29.33 634 LEU A O 1
ATOM 5042 N N . VAL A 1 635 ? -23.254 7.285 -51.598 1.00 29.44 635 VAL A N 1
ATOM 5043 C CA . VAL A 1 635 ? -23.284 6.241 -52.675 1.00 29.44 635 VAL A CA 1
ATOM 5044 C C . VAL A 1 635 ? -22.230 5.145 -52.309 1.00 29.44 635 VAL A C 1
ATOM 5046 O O . VAL A 1 635 ? -21.324 5.456 -51.547 1.00 29.44 635 VAL A O 1
ATOM 5049 N N . GLY A 1 636 ? -22.170 3.881 -52.778 1.00 26.53 636 GLY A N 1
ATOM 5050 C CA . GLY A 1 636 ? -22.978 3.036 -53.687 1.00 26.53 636 GLY A CA 1
ATOM 5051 C C . GLY A 1 636 ? -22.103 2.001 -54.460 1.00 26.53 636 GLY A C 1
ATOM 5052 O O . GLY A 1 636 ? -20.904 2.218 -54.601 1.00 26.53 636 GLY A O 1
ATOM 5053 N N . SER A 1 637 ? -22.696 0.915 -55.004 1.00 28.34 637 SER A N 1
ATOM 5054 C CA . SER A 1 637 ? -22.053 -0.256 -55.693 1.00 28.34 637 SER A CA 1
ATOM 5055 C C . SER A 1 637 ? -21.160 -1.176 -54.813 1.00 28.34 637 SER A C 1
ATOM 5057 O O . SER A 1 637 ? -20.536 -0.701 -53.876 1.00 28.34 637 SER A O 1
ATOM 5059 N N . SER A 1 638 ? -21.025 -2.501 -55.011 1.00 27.44 638 SER A N 1
ATOM 5060 C CA . SER A 1 638 ? -21.809 -3.488 -55.784 1.00 27.44 638 SER A CA 1
ATOM 5061 C C . SER A 1 638 ? -21.537 -4.936 -55.304 1.00 27.44 638 SER A C 1
ATOM 5063 O O . SER A 1 638 ? -20.391 -5.317 -55.115 1.00 27.44 638 SER A O 1
ATOM 5065 N N . ILE A 1 639 ? -22.601 -5.746 -55.196 1.00 29.88 639 ILE A N 1
ATOM 5066 C CA . ILE A 1 639 ? -22.699 -7.193 -55.520 1.00 29.88 639 ILE A CA 1
ATOM 5067 C C . ILE A 1 639 ? -21.524 -8.135 -55.128 1.00 29.88 639 ILE A C 1
ATOM 5069 O O . ILE A 1 639 ? -20.550 -8.240 -55.870 1.00 29.88 639 ILE A O 1
ATOM 5073 N N . ASN A 1 640 ? -21.730 -9.026 -54.136 1.00 29.66 640 ASN A N 1
ATOM 5074 C CA . ASN A 1 640 ? -21.764 -10.482 -54.408 1.00 29.66 640 ASN A CA 1
ATOM 5075 C C . ASN A 1 640 ? -22.313 -11.380 -53.273 1.00 29.66 640 ASN A C 1
ATOM 5077 O O . ASN A 1 640 ? -22.398 -11.000 -52.112 1.00 29.66 640 ASN A O 1
ATOM 5081 N N . LYS A 1 641 ? -22.744 -12.576 -53.687 1.00 30.09 641 LYS A N 1
ATOM 5082 C CA . LYS A 1 641 ? -23.681 -13.516 -53.042 1.00 30.09 641 LYS A CA 1
ATOM 5083 C C . LYS A 1 641 ? -23.161 -14.303 -51.813 1.00 30.09 641 LYS A C 1
ATOM 5085 O O . LYS A 1 641 ? -22.004 -14.694 -51.747 1.00 30.09 641 LYS A O 1
ATOM 5090 N N . PHE A 1 642 ? -24.125 -14.622 -50.937 1.00 28.30 642 PHE A N 1
ATOM 5091 C CA . PHE A 1 642 ? -24.315 -15.817 -50.076 1.00 28.30 642 PHE A CA 1
ATOM 5092 C C . PHE A 1 642 ? -23.627 -17.139 -50.540 1.00 28.30 642 PHE A C 1
ATOM 5094 O O . PHE A 1 642 ? -23.414 -17.288 -51.744 1.00 28.30 642 PHE A O 1
ATOM 5101 N N . PRO A 1 643 ? -23.362 -18.142 -49.649 1.00 44.66 643 PRO A N 1
ATOM 5102 C CA . PRO A 1 643 ? -24.377 -18.691 -48.734 1.00 44.66 643 PRO A CA 1
ATOM 5103 C C . PRO A 1 643 ? -23.989 -19.037 -47.284 1.00 44.66 643 PRO A C 1
ATOM 5105 O O . PRO A 1 643 ? -22.835 -19.156 -46.885 1.00 44.66 643 PRO A O 1
ATOM 5108 N N . SER A 1 644 ? -25.054 -19.228 -46.507 1.00 29.78 644 SER A N 1
ATOM 5109 C CA . SER A 1 644 ? -25.119 -19.627 -45.104 1.00 29.78 644 SER A CA 1
ATOM 5110 C C . SER A 1 644 ? -24.774 -21.104 -44.857 1.00 29.78 644 SER A C 1
ATOM 5112 O O . SER A 1 644 ? -25.103 -21.981 -45.655 1.00 29.78 644 SER A O 1
ATOM 5114 N N . ARG A 1 645 ? -24.214 -21.400 -43.674 1.00 27.70 645 ARG A N 1
ATOM 5115 C CA . ARG A 1 645 ? -24.291 -22.726 -43.036 1.00 27.70 645 ARG A CA 1
ATOM 5116 C C . ARG A 1 645 ? -24.516 -22.605 -41.530 1.00 27.70 645 ARG A C 1
ATOM 5118 O O . ARG A 1 645 ? -23.720 -22.011 -40.813 1.00 27.70 645 ARG A O 1
ATOM 5125 N N . SER A 1 646 ? -25.604 -23.212 -41.077 1.00 30.53 646 SER A N 1
ATOM 5126 C CA . SER A 1 646 ? -25.932 -23.482 -39.677 1.00 30.53 646 SER A CA 1
ATOM 5127 C C . SER A 1 646 ? -25.048 -24.586 -39.096 1.00 30.53 646 SER A C 1
ATOM 5129 O O . SER A 1 646 ? -24.786 -25.570 -39.788 1.00 30.53 646 SER A O 1
ATOM 5131 N N . TYR A 1 647 ? -24.710 -24.503 -37.807 1.00 27.19 647 TYR A N 1
ATOM 5132 C CA . TYR A 1 647 ? -24.217 -25.652 -37.042 1.00 27.19 647 TYR A CA 1
ATOM 5133 C C . TYR A 1 647 ? -24.972 -25.810 -35.724 1.00 27.19 647 TYR A C 1
ATOM 5135 O O . TYR A 1 647 ? -25.109 -24.866 -34.948 1.00 27.19 647 TYR A O 1
ATOM 5143 N N . HIS A 1 648 ? -25.463 -27.027 -35.494 1.00 28.23 648 HIS A N 1
ATOM 5144 C CA . HIS A 1 648 ? -26.124 -27.433 -34.261 1.00 28.23 648 HIS A CA 1
ATOM 5145 C C . HIS A 1 648 ? -25.115 -27.831 -33.173 1.00 28.23 648 HIS A C 1
ATOM 5147 O O . HIS A 1 648 ? -24.056 -28.391 -33.448 1.00 28.23 648 HIS A O 1
ATOM 5153 N N . SER A 1 649 ? -25.535 -27.576 -31.935 1.00 29.58 649 SER A N 1
ATOM 5154 C CA . SER A 1 649 ? -25.153 -28.215 -30.666 1.00 29.58 649 SER A CA 1
ATOM 5155 C C . SER A 1 649 ? -24.331 -29.516 -30.719 1.00 29.58 649 SER A C 1
ATOM 5157 O O . SER A 1 649 ? -24.751 -30.491 -31.342 1.00 29.58 649 SER A O 1
ATOM 5159 N N . PHE A 1 650 ? -23.294 -29.594 -29.875 1.00 28.83 650 PHE A N 1
ATOM 5160 C CA . PHE A 1 650 ? -22.728 -30.857 -29.384 1.00 28.83 650 PHE A CA 1
ATOM 5161 C C . PHE A 1 650 ? -22.572 -30.852 -27.852 1.00 28.83 650 PHE A C 1
ATOM 5163 O O . PHE A 1 650 ? -21.878 -30.010 -27.290 1.00 28.83 650 PHE A O 1
ATOM 5170 N N . LEU A 1 651 ? -23.193 -31.838 -27.195 1.00 27.59 651 LEU A N 1
ATOM 5171 C CA . LEU A 1 651 ? -22.931 -32.265 -25.813 1.00 27.59 651 LEU A CA 1
ATOM 5172 C C . LEU A 1 651 ? -22.259 -33.651 -25.864 1.00 27.59 651 LEU A C 1
ATOM 5174 O O . LEU A 1 651 ? -22.738 -34.501 -26.620 1.00 27.59 651 LEU A O 1
ATOM 5178 N N . PRO A 1 652 ? -21.211 -33.941 -25.069 1.00 37.09 652 PRO A N 1
ATOM 5179 C CA . PRO A 1 652 ? -20.669 -35.291 -24.964 1.00 37.09 652 PRO A CA 1
ATOM 5180 C C . PRO A 1 652 ? -21.468 -36.134 -23.959 1.00 37.09 652 PRO A C 1
ATOM 5182 O O . PRO A 1 652 ? -21.744 -35.703 -22.840 1.00 37.09 652 PRO A O 1
ATOM 5185 N N . ARG A 1 653 ? -21.804 -37.371 -24.342 1.00 29.53 653 ARG A N 1
ATOM 5186 C CA . ARG A 1 653 ? -22.390 -38.376 -23.439 1.00 29.53 653 ARG A CA 1
ATOM 5187 C C . ARG A 1 653 ? -21.299 -39.038 -22.594 1.00 29.53 653 ARG A C 1
ATOM 5189 O O . ARG A 1 653 ? -20.285 -39.468 -23.135 1.00 29.53 653 ARG A O 1
ATOM 5196 N N . TYR A 1 654 ? -21.562 -39.218 -21.301 1.00 28.75 654 TYR A N 1
ATOM 5197 C CA . TYR A 1 654 ? -20.841 -40.195 -20.481 1.00 28.75 654 TYR A CA 1
ATOM 5198 C C . TYR A 1 654 ? -21.260 -41.620 -20.871 1.00 28.75 654 TYR A C 1
ATOM 5200 O O . TYR A 1 654 ? -22.448 -41.895 -21.041 1.00 28.75 654 TYR A O 1
ATOM 5208 N N . ALA A 1 655 ? -20.290 -42.531 -20.955 1.00 33.19 655 ALA A N 1
ATOM 5209 C CA . ALA A 1 655 ? -20.519 -43.972 -21.014 1.00 33.19 655 ALA A CA 1
ATOM 5210 C C . ALA A 1 655 ? -20.015 -44.606 -19.710 1.00 33.19 655 ALA A C 1
ATOM 5212 O O . ALA A 1 655 ? -18.931 -44.266 -19.239 1.00 33.19 655 ALA A O 1
ATOM 5213 N N . GLY A 1 656 ? -20.799 -45.512 -19.125 1.00 28.22 656 GLY A N 1
ATOM 5214 C CA . GLY A 1 656 ? -20.460 -46.186 -17.873 1.00 28.22 656 GLY A CA 1
ATOM 5215 C C . GLY A 1 656 ? -20.667 -47.695 -17.952 1.00 28.22 656 GLY A C 1
ATOM 5216 O O . GLY A 1 656 ? -21.623 -48.165 -18.562 1.00 28.22 656 GLY A O 1
ATOM 5217 N N . SER A 1 657 ? -19.772 -48.441 -17.303 1.00 27.94 657 SER A N 1
ATOM 5218 C CA . SER A 1 657 ? -19.861 -49.883 -17.016 1.00 27.94 657 SER A CA 1
ATOM 5219 C C . SER A 1 657 ? -18.607 -50.305 -16.242 1.00 27.94 657 SER A C 1
ATOM 5221 O O . SER A 1 657 ? -17.535 -49.798 -16.555 1.00 27.94 657 SER A O 1
ATOM 5223 N N . LYS A 1 658 ? -18.611 -51.246 -15.296 1.00 28.72 658 LYS A N 1
ATOM 5224 C CA . LYS A 1 658 ? -19.674 -51.909 -14.513 1.00 28.72 658 LYS A CA 1
ATOM 5225 C C . LYS A 1 658 ? -18.972 -52.497 -13.271 1.00 28.72 658 LYS A C 1
ATOM 5227 O O . LYS A 1 658 ? -17.794 -52.831 -13.351 1.00 28.72 658 LYS A O 1
ATOM 5232 N N . VAL A 1 659 ? -19.669 -52.638 -12.145 1.00 28.78 659 VAL A N 1
ATOM 5233 C CA . VAL A 1 659 ? -19.110 -53.224 -10.907 1.00 28.78 659 VAL A CA 1
ATOM 5234 C C . VAL A 1 659 ? -19.371 -54.737 -10.860 1.00 28.78 659 VAL A C 1
ATOM 5236 O O . VAL A 1 659 ? -20.443 -55.179 -11.267 1.00 28.78 659 VAL A O 1
ATOM 5239 N N . ALA A 1 660 ? -18.427 -55.509 -10.312 1.00 27.62 660 ALA A N 1
ATOM 5240 C CA . ALA A 1 660 ? -18.612 -56.891 -9.855 1.00 27.62 660 ALA A CA 1
ATOM 5241 C C . ALA A 1 660 ? -17.893 -57.088 -8.500 1.00 27.62 660 ALA A C 1
ATOM 5243 O O . ALA A 1 660 ? -16.887 -56.426 -8.245 1.00 27.62 660 ALA A O 1
ATOM 5244 N N . TRP A 1 661 ? -18.421 -57.950 -7.622 1.00 27.81 661 TRP A N 1
ATOM 5245 C CA . TRP A 1 661 ? -18.037 -58.049 -6.201 1.00 27.81 661 TRP A CA 1
ATOM 5246 C C . TRP A 1 661 ? -17.424 -59.416 -5.816 1.00 27.81 661 TRP A C 1
ATOM 5248 O O . TRP A 1 661 ? -18.099 -60.424 -5.988 1.00 27.81 661 TRP A O 1
ATOM 5258 N N . LEU A 1 662 ? -16.245 -59.380 -5.157 1.00 28.64 662 LEU A N 1
ATOM 5259 C CA . LEU A 1 662 ? -15.715 -60.315 -4.120 1.00 28.64 662 LEU A CA 1
ATOM 5260 C C . LEU A 1 662 ? -15.491 -61.824 -4.466 1.00 28.64 662 LEU A C 1
ATOM 5262 O O . LEU A 1 662 ? -15.959 -62.263 -5.512 1.00 28.64 662 LEU A O 1
ATOM 5266 N N . PRO A 1 663 ? -14.771 -62.643 -3.634 1.00 39.12 663 PRO A N 1
ATOM 5267 C CA . PRO A 1 663 ? -14.221 -62.386 -2.282 1.00 39.12 663 PRO A CA 1
ATOM 5268 C C . PRO A 1 663 ? -12.727 -62.750 -1.981 1.00 39.12 663 PRO A C 1
ATOM 5270 O O . PRO A 1 663 ? -12.089 -63.553 -2.647 1.00 39.12 663 PRO A O 1
ATOM 5273 N N . THR A 1 664 ? -12.224 -62.136 -0.896 1.00 32.41 664 THR A N 1
ATOM 5274 C CA . THR A 1 664 ? -11.178 -62.514 0.108 1.00 32.41 664 THR A CA 1
ATOM 5275 C C . THR A 1 664 ? -10.101 -63.612 -0.117 1.00 32.41 664 THR A C 1
ATOM 5277 O O . THR A 1 664 ? -10.448 -64.782 -0.232 1.00 32.41 664 THR A O 1
ATOM 5280 N N . GLN A 1 665 ? -8.812 -63.283 0.126 1.00 28.36 665 GLN A N 1
ATOM 5281 C CA . GLN A 1 665 ? -7.945 -63.733 1.265 1.00 28.36 665 GLN A CA 1
ATOM 5282 C C . GLN A 1 665 ? -6.425 -63.685 0.940 1.00 28.36 665 GLN A C 1
ATOM 5284 O O . GLN A 1 665 ? -6.023 -64.180 -0.102 1.00 28.36 665 GLN A O 1
ATOM 5289 N N . ASN A 1 666 ? -5.606 -63.225 1.910 1.00 29.02 666 ASN A N 1
ATOM 5290 C CA . ASN A 1 666 ? -4.138 -63.419 2.070 1.00 29.02 666 ASN A CA 1
ATOM 5291 C C . ASN A 1 666 ? -3.204 -62.973 0.903 1.00 29.02 666 ASN A C 1
ATOM 5293 O O . ASN A 1 666 ? -3.568 -62.967 -0.259 1.00 29.02 666 ASN A O 1
ATOM 5297 N N . GLY A 1 667 ? -1.944 -62.571 1.102 1.00 25.97 667 GLY A N 1
ATOM 5298 C CA . GLY A 1 667 ? -1.128 -62.384 2.303 1.00 25.97 667 GLY A CA 1
ATOM 5299 C C . GLY A 1 667 ? 0.228 -61.743 1.927 1.00 25.97 667 GLY A C 1
ATOM 5300 O O . GLY A 1 667 ? 0.560 -61.612 0.752 1.00 25.97 667 GLY A O 1
ATOM 5301 N N . ALA A 1 668 ? 1.002 -61.308 2.923 1.00 29.17 668 ALA A N 1
ATOM 5302 C CA . ALA A 1 668 ? 2.221 -60.495 2.798 1.00 29.17 668 ALA A CA 1
ATOM 5303 C C . ALA A 1 668 ? 3.243 -60.880 1.694 1.00 29.17 668 ALA A C 1
ATOM 5305 O O . ALA A 1 668 ? 3.706 -62.018 1.657 1.00 29.17 668 ALA A O 1
ATOM 5306 N N . LYS A 1 669 ? 3.694 -59.878 0.907 1.00 30.23 669 LYS A N 1
ATOM 5307 C CA . LYS A 1 669 ? 5.042 -59.746 0.284 1.00 30.23 669 LYS A CA 1
ATOM 5308 C C . LYS A 1 669 ? 5.133 -58.478 -0.593 1.00 30.23 669 LYS A C 1
ATOM 5310 O O . LYS A 1 669 ? 4.764 -58.553 -1.756 1.00 30.23 669 LYS A O 1
ATOM 5315 N N . LEU A 1 670 ? 5.659 -57.346 -0.085 1.00 28.39 670 LEU A N 1
ATOM 5316 C CA . LEU A 1 670 ? 6.362 -56.327 -0.912 1.00 28.39 670 LEU A CA 1
ATOM 5317 C C . LEU A 1 670 ? 7.099 -55.218 -0.104 1.00 28.39 670 LEU A C 1
ATOM 5319 O O . LEU A 1 670 ? 6.891 -54.028 -0.324 1.00 28.39 670 LEU A O 1
ATOM 5323 N N . ILE A 1 671 ? 8.013 -55.569 0.812 1.00 31.41 671 ILE A N 1
ATOM 5324 C CA . ILE A 1 671 ? 8.967 -54.593 1.394 1.00 31.41 671 ILE A CA 1
ATOM 5325 C C . ILE A 1 671 ? 10.395 -55.133 1.263 1.00 31.41 671 ILE A C 1
ATOM 5327 O O . ILE A 1 671 ? 10.927 -55.738 2.186 1.00 31.41 671 ILE A O 1
ATOM 5331 N N . THR A 1 672 ? 11.008 -54.952 0.088 1.00 32.44 672 THR A N 1
ATOM 5332 C CA . THR A 1 672 ? 12.457 -55.170 -0.152 1.00 32.44 672 THR A CA 1
ATOM 5333 C C . THR A 1 672 ? 12.883 -54.588 -1.510 1.00 32.44 672 THR A C 1
ATOM 5335 O O . THR A 1 672 ? 13.262 -55.309 -2.426 1.00 32.44 672 THR A O 1
ATOM 5338 N N . LYS A 1 673 ? 12.798 -53.256 -1.683 1.00 31.72 673 LYS A N 1
ATOM 5339 C CA . LYS A 1 673 ? 13.436 -52.565 -2.832 1.00 31.72 673 LYS A CA 1
ATOM 5340 C C . LYS A 1 673 ? 13.690 -51.059 -2.629 1.00 31.72 673 LYS A C 1
ATOM 5342 O O . LYS A 1 673 ? 13.485 -50.256 -3.534 1.00 31.72 673 LYS A O 1
ATOM 5347 N N . ARG A 1 674 ? 14.114 -50.650 -1.422 1.00 31.16 674 ARG A N 1
ATOM 5348 C CA . ARG A 1 674 ? 14.356 -49.225 -1.089 1.00 31.16 674 ARG A CA 1
ATOM 5349 C C . ARG A 1 674 ? 15.557 -48.937 -0.168 1.00 31.16 674 ARG A C 1
ATOM 5351 O O . ARG A 1 674 ? 15.577 -47.907 0.490 1.00 31.16 674 ARG A O 1
ATOM 5358 N N . VAL A 1 675 ? 16.562 -49.821 -0.134 1.00 31.80 675 VAL A N 1
ATOM 5359 C CA . VAL A 1 675 ? 17.742 -49.696 0.760 1.00 31.80 675 VAL A CA 1
ATOM 5360 C C . VAL A 1 675 ? 19.042 -49.310 0.024 1.00 31.80 675 VAL A C 1
ATOM 5362 O O . VAL A 1 675 ? 19.984 -48.833 0.649 1.00 31.80 675 VAL A O 1
ATOM 5365 N N . GLU A 1 676 ? 19.109 -49.415 -1.307 1.00 32.38 676 GLU A N 1
ATOM 5366 C CA . GLU A 1 676 ? 20.368 -49.195 -2.052 1.00 32.38 676 GLU A CA 1
ATOM 5367 C C . GLU A 1 676 ? 20.627 -47.742 -2.494 1.00 32.38 676 GLU A C 1
ATOM 5369 O O . GLU A 1 676 ? 21.731 -47.415 -2.919 1.00 32.38 676 GLU A O 1
ATOM 5374 N N . ALA A 1 677 ? 19.669 -46.827 -2.310 1.00 34.53 677 ALA A N 1
ATOM 5375 C CA . ALA A 1 677 ? 19.848 -45.406 -2.641 1.00 34.53 677 ALA A CA 1
ATOM 5376 C C . ALA A 1 677 ? 20.653 -44.603 -1.589 1.00 34.53 677 ALA A C 1
ATOM 5378 O O . ALA A 1 677 ? 21.008 -43.453 -1.836 1.00 34.53 677 ALA A O 1
ATOM 5379 N N . ALA A 1 678 ? 20.953 -45.185 -0.421 1.00 35.94 678 ALA A N 1
ATOM 5380 C CA . ALA A 1 678 ? 21.528 -44.473 0.728 1.00 35.94 678 ALA A CA 1
ATOM 5381 C C . ALA A 1 678 ? 23.063 -44.589 0.878 1.00 35.94 678 ALA A C 1
ATOM 5383 O O . ALA A 1 678 ? 23.613 -44.102 1.860 1.00 35.94 678 ALA A O 1
ATOM 5384 N N . LYS A 1 679 ? 23.775 -45.226 -0.067 1.00 36.66 679 LYS A N 1
ATOM 5385 C CA . LYS A 1 679 ? 25.235 -45.474 0.031 1.00 36.66 679 LYS A CA 1
ATOM 5386 C C . LYS A 1 679 ? 26.126 -44.563 -0.832 1.00 36.66 679 LYS A C 1
ATOM 5388 O O . LYS A 1 679 ? 27.336 -44.764 -0.866 1.00 36.66 679 LYS A O 1
ATOM 5393 N N . LEU A 1 680 ? 25.563 -43.555 -1.506 1.00 37.38 680 LEU A N 1
ATOM 5394 C CA . LEU A 1 680 ? 26.300 -42.680 -2.441 1.00 37.38 680 LEU A CA 1
ATOM 5395 C C . LEU A 1 680 ? 26.565 -41.243 -1.943 1.00 37.38 680 LEU A C 1
ATOM 5397 O O . LEU A 1 680 ? 27.371 -40.542 -2.548 1.00 37.38 680 LEU A O 1
ATOM 5401 N N . SER A 1 681 ? 25.970 -40.808 -0.828 1.00 43.56 681 SER A N 1
ATOM 5402 C CA . SER A 1 681 ? 26.216 -39.479 -0.229 1.00 43.56 681 SER A CA 1
ATOM 5403 C C . SER A 1 681 ? 27.475 -39.411 0.653 1.00 43.56 681 SER A C 1
ATOM 5405 O O . SER A 1 681 ? 28.014 -38.331 0.903 1.00 43.56 681 SER A O 1
ATOM 5407 N N . ASP A 1 682 ? 27.982 -40.560 1.100 1.00 37.59 682 ASP A N 1
ATOM 5408 C CA . ASP A 1 682 ? 28.974 -40.647 2.178 1.00 37.59 682 ASP A CA 1
ATOM 5409 C C . ASP A 1 682 ? 30.438 -40.417 1.731 1.00 37.59 682 ASP A C 1
ATOM 5411 O O . ASP A 1 682 ? 31.344 -40.240 2.548 1.00 37.59 682 ASP A O 1
ATOM 5415 N N . SER A 1 683 ? 30.690 -40.362 0.417 1.00 38.72 683 SER A N 1
ATOM 5416 C CA . SER A 1 683 ? 32.016 -40.064 -0.153 1.00 38.72 683 SER A CA 1
ATOM 5417 C C . SER A 1 683 ? 32.298 -38.560 -0.301 1.00 38.72 683 SER A C 1
ATOM 5419 O O . SER A 1 683 ? 33.465 -38.158 -0.322 1.00 38.72 683 SER A O 1
ATOM 5421 N N . MET A 1 684 ? 31.261 -37.710 -0.351 1.00 41.28 684 MET A N 1
ATOM 5422 C CA . MET A 1 684 ? 31.430 -36.251 -0.387 1.00 41.28 684 MET A CA 1
ATOM 5423 C C . MET A 1 684 ? 31.700 -35.662 1.001 1.00 41.28 684 MET A C 1
ATOM 5425 O O . MET A 1 684 ? 32.597 -34.830 1.142 1.00 41.28 684 MET A O 1
ATOM 5429 N N . LEU A 1 685 ? 31.019 -36.145 2.046 1.00 44.81 685 LEU A N 1
ATOM 5430 C CA . LEU A 1 685 ? 31.212 -35.656 3.420 1.00 44.81 685 LEU A CA 1
ATOM 5431 C C . LEU A 1 685 ? 32.648 -35.871 3.937 1.00 44.81 685 LEU A C 1
ATOM 5433 O O . LEU A 1 685 ? 33.203 -35.005 4.617 1.00 44.81 685 LEU A O 1
ATOM 5437 N N . ARG A 1 686 ? 33.309 -36.961 3.523 1.00 45.75 686 ARG A N 1
ATOM 5438 C CA . ARG A 1 686 ? 34.711 -37.253 3.881 1.00 45.75 686 ARG A CA 1
ATOM 5439 C C . ARG A 1 686 ? 35.732 -36.311 3.224 1.00 45.75 686 ARG A C 1
ATOM 5441 O O . ARG A 1 686 ? 36.844 -36.191 3.734 1.00 45.75 686 ARG A O 1
ATOM 5448 N N . LYS A 1 687 ? 35.382 -35.618 2.129 1.00 43.94 687 LYS A N 1
ATOM 5449 C CA . LYS A 1 687 ? 36.254 -34.597 1.512 1.00 43.94 687 LYS A CA 1
ATOM 5450 C C . LYS A 1 687 ? 36.167 -33.253 2.240 1.00 43.94 687 LYS A C 1
ATOM 5452 O O . LYS A 1 687 ? 37.202 -32.631 2.464 1.00 43.94 687 LYS A O 1
ATOM 5457 N N . SER A 1 688 ? 34.980 -32.853 2.697 1.00 46.41 688 SER A N 1
ATOM 5458 C CA . SER A 1 688 ? 34.796 -31.606 3.458 1.00 46.41 688 SER A CA 1
ATOM 5459 C C . SER A 1 688 ? 35.467 -31.640 4.838 1.00 46.41 688 SER A C 1
ATOM 5461 O O . SER A 1 688 ? 35.999 -30.627 5.290 1.00 46.41 688 SER A O 1
ATOM 5463 N N . TRP A 1 689 ? 35.518 -32.805 5.496 1.00 43.94 689 TRP A N 1
ATOM 5464 C CA . TRP A 1 689 ? 36.116 -32.926 6.835 1.00 43.94 689 TRP A CA 1
ATOM 5465 C C . TRP A 1 689 ? 37.642 -32.714 6.860 1.00 43.94 689 TRP A C 1
ATOM 5467 O O . TRP A 1 689 ? 38.159 -32.138 7.818 1.00 43.94 689 TRP A O 1
ATOM 5477 N N . LYS A 1 690 ? 38.361 -33.089 5.788 1.00 42.78 690 LYS A N 1
ATOM 5478 C CA . LYS A 1 690 ? 39.808 -32.817 5.652 1.00 42.78 690 LYS A CA 1
ATOM 5479 C C . LYS A 1 690 ? 40.135 -31.332 5.463 1.00 42.78 690 LYS A C 1
ATOM 5481 O O . LYS A 1 690 ? 41.223 -30.904 5.832 1.00 42.78 690 LYS A O 1
ATOM 5486 N N . PHE A 1 691 ? 39.209 -30.537 4.922 1.00 43.47 691 PHE A N 1
ATOM 5487 C CA . PHE A 1 691 ? 39.425 -29.098 4.747 1.00 43.47 691 PHE A CA 1
ATOM 5488 C C . PHE A 1 691 ? 39.332 -28.344 6.083 1.00 43.47 691 PHE A C 1
ATOM 5490 O O . PHE A 1 691 ? 40.133 -27.450 6.346 1.00 43.47 691 PHE A O 1
ATOM 5497 N N . LEU A 1 692 ? 38.411 -28.760 6.963 1.00 41.53 692 LEU A N 1
ATOM 5498 C CA . LEU A 1 692 ? 38.192 -28.127 8.269 1.00 41.53 692 LEU A CA 1
ATOM 5499 C C . LEU A 1 692 ? 39.323 -28.389 9.284 1.00 41.53 692 LEU A C 1
ATOM 5501 O O . LEU A 1 692 ? 39.492 -27.619 10.228 1.00 41.53 692 LEU A O 1
ATOM 5505 N N . THR A 1 693 ? 40.097 -29.466 9.109 1.00 43.38 693 THR A N 1
ATOM 5506 C CA . THR A 1 693 ? 41.222 -29.799 10.001 1.00 43.38 693 THR A CA 1
ATOM 5507 C C . THR A 1 693 ? 42.481 -28.988 9.687 1.00 43.38 693 THR A C 1
ATOM 5509 O O . THR A 1 693 ? 43.177 -28.589 10.617 1.00 43.38 693 THR A O 1
ATOM 5512 N N . MET A 1 694 ? 42.751 -28.658 8.415 1.00 38.00 694 MET A N 1
ATOM 5513 C CA . MET A 1 694 ? 43.902 -27.810 8.062 1.00 38.00 694 MET A CA 1
ATOM 5514 C C . MET A 1 694 ? 43.758 -26.367 8.563 1.00 38.00 694 MET A C 1
ATOM 5516 O O . MET A 1 694 ? 44.743 -25.776 8.996 1.00 38.00 694 MET A O 1
ATOM 5520 N N . THR A 1 695 ? 42.547 -25.798 8.582 1.00 43.31 695 THR A N 1
ATOM 5521 C CA . THR A 1 695 ? 42.346 -24.404 9.031 1.00 43.31 695 THR A CA 1
ATOM 5522 C C . THR A 1 695 ? 42.567 -24.209 10.537 1.00 43.31 695 THR A C 1
ATOM 5524 O O . THR A 1 695 ? 42.765 -23.080 10.979 1.00 43.31 695 THR A O 1
ATOM 5527 N N . LYS A 1 696 ? 42.553 -25.290 11.333 1.00 35.81 696 LYS A N 1
ATOM 5528 C CA . LYS A 1 696 ? 42.830 -25.252 12.781 1.00 35.81 696 LYS A CA 1
ATOM 5529 C C . LYS A 1 696 ? 44.308 -25.439 13.148 1.00 35.81 696 LYS A C 1
ATOM 5531 O O . LYS A 1 696 ? 44.664 -25.107 14.270 1.00 35.81 696 LYS A O 1
ATOM 5536 N N . MET A 1 697 ? 45.154 -25.908 12.225 1.00 38.53 697 MET A N 1
ATOM 5537 C CA . MET A 1 697 ? 46.611 -26.042 12.424 1.00 38.53 697 MET A CA 1
ATOM 5538 C C . MET A 1 697 ? 47.425 -24.841 11.905 1.00 38.53 697 MET A C 1
ATOM 5540 O O . MET A 1 697 ? 48.644 -24.872 11.945 1.00 38.53 697 MET A O 1
ATOM 5544 N N . LEU A 1 698 ? 46.765 -23.783 11.418 1.00 39.66 698 LEU A N 1
ATOM 5545 C CA . LEU A 1 698 ? 47.395 -22.521 10.984 1.00 39.66 698 LEU A CA 1
ATOM 5546 C C . LEU A 1 698 ? 47.041 -21.334 11.910 1.00 39.66 698 LEU A C 1
ATOM 5548 O O . LEU A 1 698 ? 47.097 -20.175 11.502 1.00 39.66 698 LEU A O 1
ATOM 5552 N N . ARG A 1 699 ? 46.614 -21.630 13.146 1.00 40.47 699 ARG A N 1
ATOM 5553 C CA . ARG A 1 699 ? 46.332 -20.661 14.229 1.00 40.47 699 ARG A CA 1
ATOM 5554 C C . ARG A 1 699 ? 46.791 -21.152 15.617 1.00 40.47 699 ARG A C 1
ATOM 5556 O O . ARG A 1 699 ? 46.323 -20.646 16.635 1.00 40.47 699 ARG A O 1
ATOM 5563 N N . LEU A 1 700 ? 47.694 -22.128 15.617 1.00 39.78 700 LEU A N 1
ATOM 5564 C CA . LEU A 1 700 ? 48.622 -22.488 16.689 1.00 39.78 700 LEU A CA 1
ATOM 5565 C C . LEU A 1 700 ? 50.026 -22.446 16.072 1.00 39.78 700 LEU A C 1
ATOM 5567 O O . LEU A 1 700 ? 50.964 -22.141 16.831 1.00 39.78 700 LEU A O 1
#

Organism: NCBI:txid586396

Foldseek 3Di:
DQDLVCLLVLVQVSRVVSDDLPPLADAQVVLLSSLVNVNLNNLCCLQVDPSVPNPHHPQVPRQDPQRDTSLLSCLLSLVLSSNVVCVVVPDQQQDFGPGPPPPDDGQGSLNNLQVNLVVVVCVVVVVPDDFDFLLNLLLCVLVSCQVNVSSLSSNLSSLVRNPACNLVVLLCCLQVLVLSSVLSCLLRPVVQQFQLCSLVRVQVPDPVHPVSVVDRHSLRVLLVVLVVLVLVLVLCVPPPDVPSNVVSVVSNLSSLLSNVSNLCCVQQSVVSSVVSVVSNVCSVVPDDSVVVSVVSQVSCVVSVHHSVSRRRTRDPCPPPPPPPDDDDDDDDDDDDDDDDDDDDDDPQDDPPRDPPCVLCVQLVNVLLVCLLVVDQLSVPDDLPAALLVLVLVCLQPVNVVSLLVSLPLSQDPPDPGPPCDLVSLLVSLVVCLSVLNLSSNLSSLLSCLSPVPDPDAVPLPSFPPPVDVDPDPPGDGSLNSLVSQLVVLVVVLVVCVVPDPDPPVNVVSVSSNSSSVSSNVSVVCSRQQVVVSVVVSVDPVVVVCNVVVVSLVSLVVSVVSCVVSVDDDDPSSSDPCPRVVNVPDDDDDPPPDPDCVVVVVVVVSVVVVVVVVVVVVVVVVVVVPPDDDDDDDDDDDDDDDDDDDDDDDDDDDDDDDDDDDDDDDDDDDDDDDPDPVPPPPVVVVVVVVVVVVVVVVVVD

Secondary structure (DSSP, 8-state):
---HHHHHTT-HHHHHHTS-TT-SS--HHHHHHHHHTT-HHHHHHHHHS--TT-----TTT---TT---HHHHHHHHT-HHHHHHHHHTT--TT-EE--S-TTS--EEHHHHHHHHHHHHHHHHHHTT-S--BHHHHHHTHHHHHHHTHHHHHHHHHHHHH--SSHHHHHHHHHHTT-HHHHHHHHHH-HHHHT-TTHHHHHHTT-TT-GGGGG-SSHHHHHHHHHHHHHHHHHHHTTSS-HHHHHHHHHHHHHHHHHHHHHHHHHHHHHHHHHHHHHHHHHGGGT--SHHHHHHHHHHHHHTT--GGGG--B---TTT---------S------PPPPPPPPPSGGGS--TT--HHHHHTSHHHHHHHHHHHH-HHHHS--TTS-HHHHHHHHTSHHHHHHHHHHHHHHTTTTS------HHHHHHHHHHHHHTT-HHHHHHHHHHHHHHH-SS----S--B-----SSS-----BHHHHHHHHHHHHHHHHHHHTTT-S-HHHHHHHHHHHHHHHHHHHHHHHHHHHHHHHHHHHTSHHHHHHHHHT-HHHHHHHHHHHHHTTT----HHHH--TTSHHHH--SS--TTSSSSHHHHHHHHHHHHHHHHHHHHHHHHHHHHTSS-------------------------PPP------------------SSSGGGSSSHHHHHHHHHHHHHTTSS--